Protein AF-A0A1S9D5D1-F1 (afdb_monomer)

Structure (mmCIF, N/CA/C/O backbone):
data_AF-A0A1S9D5D1-F1
#
_entry.id   AF-A0A1S9D5D1-F1
#
loop_
_atom_site.group_PDB
_atom_site.id
_atom_site.type_symbol
_atom_site.label_atom_id
_atom_site.label_alt_id
_atom_site.label_comp_id
_atom_site.label_asym_id
_atom_site.label_entity_id
_atom_site.label_seq_id
_atom_site.pdbx_PDB_ins_code
_atom_site.Cartn_x
_atom_site.Cartn_y
_atom_site.Cartn_z
_atom_site.occupancy
_atom_site.B_iso_or_equiv
_atom_site.auth_seq_id
_atom_site.auth_comp_id
_atom_site.auth_asym_id
_atom_site.auth_atom_id
_atom_site.pdbx_PDB_model_num
ATOM 1 N N . MET A 1 1 ? 11.472 19.107 16.840 1.00 49.38 1 MET A N 1
ATOM 2 C CA . MET A 1 1 ? 12.251 17.868 16.595 1.00 49.38 1 MET A CA 1
ATOM 3 C C . MET A 1 1 ? 13.620 18.118 15.954 1.00 49.38 1 MET A C 1
ATOM 5 O O . MET A 1 1 ? 14.599 17.671 16.534 1.00 49.38 1 MET A O 1
ATOM 9 N N . ALA A 1 2 ? 13.740 18.861 14.841 1.00 49.09 2 ALA A N 1
ATOM 10 C CA . ALA A 1 2 ? 15.042 19.111 14.193 1.00 49.09 2 ALA A CA 1
ATOM 11 C C . ALA A 1 2 ? 16.058 19.865 15.081 1.00 49.09 2 ALA A C 1
ATOM 13 O O . ALA A 1 2 ? 17.228 19.499 15.11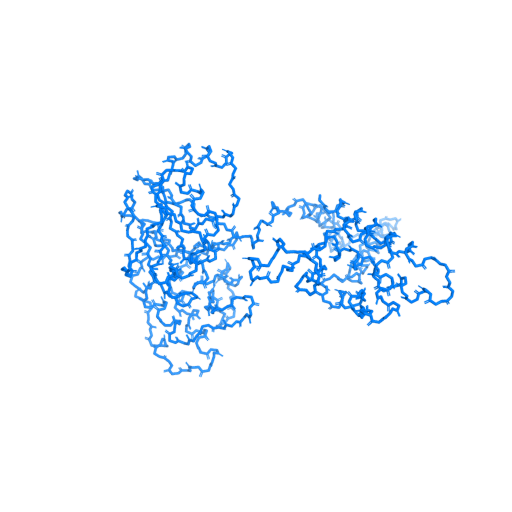5 1.00 49.09 2 ALA A O 1
ATOM 14 N N . ALA A 1 3 ? 15.613 20.857 15.864 1.00 54.50 3 ALA A N 1
ATOM 15 C CA . ALA A 1 3 ? 16.480 21.546 16.828 1.00 54.50 3 ALA A CA 1
ATOM 16 C C . ALA A 1 3 ? 17.026 20.583 17.898 1.00 54.50 3 ALA A C 1
ATOM 18 O O . ALA A 1 3 ? 18.214 20.593 18.195 1.00 54.50 3 ALA A O 1
ATOM 19 N N . THR A 1 4 ? 16.183 19.689 18.420 1.00 71.19 4 THR A N 1
ATOM 20 C CA . THR A 1 4 ? 16.576 18.667 19.402 1.00 71.19 4 THR A CA 1
ATOM 21 C C . THR A 1 4 ? 17.591 17.682 18.821 1.00 71.19 4 THR A C 1
ATOM 23 O O . THR A 1 4 ? 18.585 17.376 19.472 1.00 71.19 4 THR A O 1
ATOM 26 N N . GLN A 1 5 ? 17.387 17.227 17.580 1.00 72.62 5 GLN A N 1
ATOM 27 C CA . GLN A 1 5 ? 18.345 16.369 16.876 1.00 72.62 5 GLN A CA 1
ATOM 28 C C . GLN A 1 5 ? 19.659 17.096 16.575 1.00 72.62 5 GLN A C 1
ATOM 30 O O . GLN A 1 5 ? 20.719 16.495 16.708 1.00 72.62 5 GLN A O 1
ATOM 35 N N . TYR A 1 6 ? 19.607 18.385 16.230 1.00 73.88 6 TYR A N 1
ATOM 36 C CA . TYR A 1 6 ? 20.795 19.213 16.027 1.00 73.88 6 TYR A CA 1
ATOM 37 C C . TYR A 1 6 ? 21.602 19.373 17.318 1.00 73.88 6 TYR A C 1
ATOM 39 O O . TYR A 1 6 ? 22.806 19.135 17.304 1.00 73.88 6 TYR A O 1
ATOM 47 N N . PHE A 1 7 ? 20.958 19.695 18.444 1.00 82.44 7 PHE A N 1
ATOM 48 C CA . PHE A 1 7 ? 21.644 19.774 19.737 1.00 82.44 7 PHE A CA 1
ATOM 49 C C . PHE A 1 7 ? 22.234 18.422 20.147 1.00 82.44 7 PHE A C 1
ATOM 51 O O . PHE A 1 7 ? 23.392 18.358 20.545 1.00 82.44 7 PHE A O 1
ATOM 58 N N . LYS A 1 8 ? 21.501 17.324 19.936 1.00 84.44 8 LYS A N 1
ATOM 59 C CA . LYS A 1 8 ? 22.020 15.981 20.208 1.00 84.44 8 LYS A CA 1
ATOM 60 C C . LYS A 1 8 ? 23.202 15.612 19.305 1.00 84.44 8 LYS A C 1
ATOM 62 O O . LYS A 1 8 ? 24.156 14.997 19.770 1.00 84.44 8 LYS A O 1
ATOM 67 N N . ALA A 1 9 ? 23.171 16.003 18.031 1.00 83.38 9 ALA A N 1
ATOM 68 C CA . ALA A 1 9 ? 24.279 15.797 17.102 1.00 83.38 9 ALA A CA 1
ATOM 69 C C . ALA A 1 9 ? 25.492 16.657 17.486 1.00 83.38 9 ALA A C 1
ATOM 71 O O . ALA A 1 9 ? 26.621 16.183 17.406 1.00 83.38 9 ALA A O 1
ATOM 72 N N . LEU A 1 10 ? 25.278 17.885 17.968 1.00 85.88 10 LEU A N 1
ATOM 73 C CA . LEU A 1 10 ? 26.346 18.712 18.530 1.00 85.88 10 LEU A CA 1
ATOM 74 C C . LEU A 1 10 ? 26.992 18.052 19.752 1.00 85.88 10 LEU A C 1
ATOM 76 O O . LEU A 1 10 ? 28.218 18.062 19.854 1.00 85.88 10 LEU A O 1
ATOM 80 N N . ASP A 1 11 ? 26.200 17.452 20.642 1.00 90.25 11 ASP A N 1
ATOM 81 C CA . ASP A 1 11 ? 26.715 16.736 21.813 1.00 90.25 11 ASP A CA 1
ATOM 82 C C . ASP A 1 11 ? 27.554 15.516 21.406 1.00 90.25 11 ASP A C 1
ATOM 84 O O . ASP A 1 11 ? 28.656 15.321 21.921 1.00 90.25 11 ASP A O 1
ATOM 88 N N . VAL A 1 12 ? 27.079 14.728 20.433 1.00 88.56 12 VAL A N 1
ATOM 89 C CA . VAL A 1 12 ? 27.829 13.594 19.865 1.00 88.56 12 VAL A CA 1
ATOM 90 C C . VAL A 1 12 ? 29.131 14.065 19.215 1.00 88.56 12 VAL A C 1
ATOM 92 O O . VAL A 1 12 ? 30.187 13.486 19.459 1.00 88.56 12 VAL A O 1
ATOM 95 N N . HIS A 1 13 ? 29.075 15.122 18.405 1.00 89.69 13 HIS A N 1
ATOM 96 C CA . HIS A 1 13 ? 30.244 15.667 17.722 1.00 89.69 13 HIS A CA 1
ATOM 97 C C . HIS A 1 13 ? 31.280 16.207 18.713 1.00 89.69 13 HIS A C 1
ATOM 99 O O . HIS A 1 13 ? 32.475 15.963 18.561 1.00 89.69 13 HIS A O 1
ATOM 105 N N . ARG A 1 14 ? 30.836 16.895 19.770 1.00 90.50 14 ARG A N 1
ATOM 106 C CA . ARG A 1 14 ? 31.725 17.370 20.832 1.00 90.50 14 ARG A CA 1
ATOM 107 C C . ARG A 1 14 ? 32.386 16.201 21.561 1.00 90.50 14 ARG A C 1
ATOM 109 O O . ARG A 1 14 ? 33.605 16.194 21.687 1.00 90.50 14 ARG A O 1
ATOM 116 N N . ALA A 1 15 ? 31.609 15.186 21.944 1.00 89.19 15 ALA A N 1
ATOM 117 C CA . ALA A 1 15 ? 32.139 13.980 22.575 1.00 89.19 15 ALA A CA 1
ATOM 118 C C . ALA A 1 15 ? 33.142 13.237 21.673 1.00 89.19 15 ALA A C 1
ATOM 120 O O . ALA A 1 15 ? 34.111 12.668 22.174 1.00 89.19 15 ALA A O 1
ATOM 121 N N . TRP A 1 16 ? 32.942 13.254 20.350 1.00 90.06 16 TRP A N 1
ATOM 122 C CA . TRP A 1 16 ? 33.908 12.717 19.390 1.00 90.06 16 TRP A CA 1
ATOM 123 C C . TRP A 1 16 ? 35.220 13.497 19.427 1.00 90.06 16 TRP A C 1
ATOM 125 O O . TRP A 1 16 ? 36.279 12.895 19.565 1.00 90.06 16 TRP A O 1
ATOM 135 N N . LEU A 1 17 ? 35.166 14.829 19.351 1.00 88.75 17 LEU A N 1
ATOM 136 C CA . LEU A 1 17 ? 36.365 15.668 19.401 1.00 88.75 17 LEU A CA 1
ATOM 137 C C . LEU A 1 17 ? 37.148 15.469 20.705 1.00 88.75 17 LEU A C 1
ATOM 139 O O . LEU A 1 17 ? 38.361 15.284 20.649 1.00 88.75 17 LEU A O 1
ATOM 143 N N . GLU A 1 18 ? 36.453 15.446 21.845 1.00 88.56 18 GLU A N 1
ATOM 144 C CA . GLU A 1 18 ? 37.031 15.194 23.174 1.00 88.56 18 GLU A CA 1
ATOM 145 C C . GLU A 1 18 ? 37.699 13.810 23.260 1.00 88.56 18 GLU A C 1
ATOM 147 O O . GLU A 1 18 ? 38.772 13.656 23.848 1.00 88.56 18 GLU A O 1
ATOM 152 N N . ALA A 1 19 ? 37.114 12.790 22.621 1.00 85.25 19 ALA A N 1
ATOM 153 C CA . ALA A 1 19 ? 37.661 11.433 22.588 1.00 85.25 19 ALA A CA 1
ATOM 154 C C . ALA A 1 19 ? 38.992 11.312 21.819 1.00 85.25 19 ALA A C 1
ATOM 156 O O . ALA A 1 19 ? 39.637 10.265 21.894 1.00 85.25 19 ALA A O 1
ATOM 157 N N . TRP A 1 20 ? 39.422 12.370 21.131 1.00 82.69 20 TRP A N 1
ATOM 158 C CA . TRP A 1 20 ? 40.663 12.444 20.358 1.00 82.69 20 TRP A CA 1
ATOM 159 C C . TRP A 1 20 ? 41.532 13.655 20.751 1.00 82.69 20 TRP A C 1
ATOM 161 O O . TRP A 1 20 ? 42.393 14.090 19.988 1.00 82.69 20 TRP A O 1
ATOM 171 N N . GLU A 1 21 ? 41.328 14.240 21.935 1.00 76.88 21 GLU A N 1
ATOM 172 C CA . GLU A 1 21 ? 42.249 15.248 22.471 1.00 76.88 21 GLU A CA 1
ATOM 173 C C . GLU A 1 21 ? 43.476 14.581 23.111 1.00 76.88 21 GLU A C 1
ATOM 175 O O . GLU A 1 21 ? 43.336 13.791 24.050 1.00 76.88 21 GLU A O 1
ATOM 180 N N . GLY A 1 22 ? 44.689 14.903 22.630 1.00 63.53 22 GLY A N 1
ATOM 181 C CA . GLY A 1 22 ? 45.913 14.582 23.372 1.00 63.53 22 GLY A CA 1
ATOM 182 C C . GLY A 1 22 ? 47.244 14.448 22.622 1.00 63.53 22 GLY A C 1
ATOM 183 O O . GLY A 1 22 ? 48.261 14.687 23.272 1.00 63.53 22 GLY A O 1
ATOM 184 N N . LYS A 1 23 ? 47.320 14.081 21.327 1.00 56.31 23 LYS A N 1
ATOM 185 C CA . LYS A 1 23 ? 48.625 13.909 20.633 1.00 56.31 23 LYS A CA 1
ATOM 186 C C . LYS A 1 23 ? 48.622 14.269 19.136 1.00 56.31 23 LYS A C 1
ATOM 188 O O . LYS A 1 23 ? 47.601 14.223 18.453 1.00 56.31 23 LYS A O 1
ATOM 193 N N . GLU A 1 24 ? 49.799 14.613 18.602 1.00 49.31 24 GLU A N 1
ATOM 194 C CA . GLU A 1 24 ? 50.027 14.758 17.156 1.00 49.31 24 GLU A CA 1
ATOM 195 C C . GLU A 1 24 ? 49.885 13.389 16.467 1.00 49.31 24 GLU A C 1
ATOM 197 O O . GLU A 1 24 ? 50.638 12.459 16.739 1.00 49.31 24 GLU A O 1
ATOM 202 N N . GLY A 1 25 ? 48.848 13.263 15.635 1.00 53.44 25 GLY A N 1
ATOM 203 C CA . GLY A 1 25 ? 48.327 12.004 15.084 1.00 53.44 25 GLY A CA 1
ATOM 204 C C . GLY A 1 25 ? 46.794 11.935 15.153 1.00 53.44 25 GLY A C 1
ATOM 205 O O . GLY A 1 25 ? 46.160 11.316 14.306 1.00 53.44 25 GLY A O 1
ATOM 206 N N . ASP A 1 26 ? 46.186 12.675 16.088 1.00 66.94 26 ASP A N 1
ATOM 207 C CA . ASP A 1 26 ? 44.733 12.677 16.312 1.00 66.94 26 ASP A CA 1
ATOM 208 C C . ASP A 1 26 ? 43.951 13.642 15.401 1.00 66.94 26 ASP A C 1
ATOM 210 O O . ASP A 1 26 ? 42.723 13.605 15.377 1.00 66.94 26 ASP A O 1
ATOM 214 N N . LYS A 1 27 ? 44.628 14.502 14.624 1.00 68.38 27 LYS A N 1
ATOM 215 C CA . LYS A 1 27 ? 43.958 15.468 13.727 1.00 68.38 27 LYS A CA 1
ATOM 216 C C . LYS A 1 27 ? 43.110 14.778 12.654 1.00 68.38 27 LYS A C 1
ATOM 218 O O . LYS A 1 27 ? 41.963 15.160 12.468 1.00 68.38 27 LYS A O 1
ATOM 223 N N . GLU A 1 28 ? 43.639 13.729 12.026 1.00 73.12 28 GLU A N 1
ATOM 224 C CA . GLU A 1 28 ? 42.911 12.948 11.017 1.00 73.12 28 GLU A CA 1
ATOM 225 C C . GLU A 1 28 ? 41.677 12.265 11.634 1.00 73.12 28 GLU A C 1
ATOM 227 O O . GLU A 1 28 ? 40.578 12.356 11.098 1.00 73.12 28 GLU A O 1
ATOM 232 N N . ASN A 1 29 ? 41.820 11.661 12.820 1.00 79.31 29 ASN A N 1
ATOM 233 C CA . ASN A 1 29 ? 40.717 10.969 13.499 1.00 79.31 29 ASN A CA 1
ATOM 234 C C . ASN A 1 29 ? 39.622 11.925 14.006 1.00 79.31 29 ASN A C 1
ATOM 236 O O . ASN A 1 29 ? 38.442 11.566 14.032 1.00 79.31 29 ASN A O 1
ATOM 240 N N . ARG A 1 30 ? 39.986 13.160 14.373 1.00 80.56 30 ARG A N 1
ATOM 241 C CA . ARG A 1 30 ? 39.030 14.217 14.746 1.00 80.56 30 ARG A CA 1
ATOM 242 C C . ARG A 1 30 ? 38.137 14.628 13.582 1.00 80.56 30 ARG A C 1
ATOM 244 O O . ARG A 1 30 ? 36.972 14.942 13.812 1.00 80.56 30 ARG A O 1
ATOM 251 N N . GLU A 1 31 ? 38.664 14.594 12.363 1.00 80.56 31 GLU A N 1
ATOM 252 C CA . GLU A 1 31 ? 37.934 14.968 11.150 1.00 80.56 31 GLU A CA 1
ATOM 253 C C . GLU A 1 31 ? 37.066 13.835 10.588 1.00 80.56 31 GLU A C 1
ATOM 255 O O . GLU A 1 31 ? 36.156 14.118 9.813 1.00 80.56 31 GLU A O 1
ATOM 260 N N . LEU A 1 32 ? 37.281 12.578 11.009 1.00 82.25 32 LEU A N 1
ATOM 261 C CA . LEU A 1 32 ? 36.555 11.421 10.473 1.00 82.25 32 LEU A CA 1
ATOM 262 C C . LEU A 1 32 ? 35.035 11.590 10.565 1.00 82.25 32 LEU A C 1
ATOM 264 O O . LEU A 1 32 ? 34.389 11.562 9.526 1.00 82.25 32 LEU A O 1
ATOM 268 N N . LEU A 1 33 ? 34.474 11.800 11.764 1.00 83.69 33 LEU A N 1
ATOM 269 C CA . LEU A 1 33 ? 33.017 11.787 11.975 1.00 83.69 33 LEU A CA 1
ATOM 270 C C . LEU A 1 33 ? 32.305 13.023 11.408 1.00 83.69 33 LEU A C 1
ATOM 272 O O . LEU A 1 33 ? 31.249 12.905 10.784 1.00 83.69 33 LEU A O 1
ATOM 276 N N . GLY A 1 34 ? 32.846 14.215 11.671 1.00 83.88 34 GLY A N 1
ATOM 277 C CA . GLY A 1 34 ? 32.208 15.493 11.352 1.00 83.88 34 GLY A CA 1
ATOM 278 C C . GLY A 1 34 ? 30.756 15.633 11.850 1.00 83.88 34 GLY A C 1
ATOM 279 O O . GLY A 1 34 ? 30.200 14.790 12.559 1.00 83.88 34 GLY A O 1
ATOM 280 N N . MET A 1 35 ? 30.097 16.727 11.459 1.00 82.81 35 MET A N 1
ATOM 281 C CA . MET A 1 35 ? 28.695 16.956 11.842 1.00 82.81 35 MET A CA 1
ATOM 282 C C . MET A 1 35 ? 27.723 15.999 11.141 1.00 82.81 35 MET A C 1
ATOM 284 O O . MET A 1 35 ? 26.734 15.586 11.741 1.00 82.81 35 MET A O 1
ATOM 288 N N . SER A 1 36 ? 27.993 15.610 9.891 1.00 75.44 36 SER A N 1
ATOM 289 C CA . SER A 1 36 ? 27.151 14.654 9.160 1.00 75.44 36 SER A CA 1
ATOM 290 C C . SER A 1 36 ? 27.194 13.254 9.777 1.00 75.44 36 SER A C 1
ATOM 292 O O . SER A 1 36 ? 26.145 12.626 9.908 1.00 75.44 36 SER A O 1
ATOM 294 N N . GLY A 1 37 ? 28.361 12.785 10.232 1.00 79.19 37 GLY A N 1
ATOM 295 C CA . GLY A 1 37 ? 28.465 11.531 10.978 1.00 79.19 37 GLY A CA 1
ATOM 296 C C . GLY A 1 37 ? 27.802 11.614 12.351 1.00 79.19 37 GLY A C 1
ATOM 297 O O . GLY A 1 37 ? 27.157 10.657 12.769 1.00 79.19 37 GLY A O 1
ATOM 298 N N . ALA A 1 38 ? 27.848 12.765 13.024 1.00 83.50 38 ALA A N 1
ATOM 299 C CA . ALA A 1 38 ? 27.130 12.953 14.284 1.00 83.50 38 ALA A CA 1
ATOM 300 C C . ALA A 1 38 ? 25.601 12.898 14.110 1.00 83.50 38 ALA A C 1
ATOM 302 O O . ALA A 1 38 ? 24.905 12.286 14.920 1.00 83.50 38 ALA A O 1
ATOM 303 N N . PHE A 1 39 ? 25.065 13.452 13.019 1.00 80.12 39 PHE A N 1
ATOM 304 C CA . PHE A 1 39 ? 23.660 13.253 12.655 1.00 80.12 39 PHE A CA 1
ATOM 305 C C . PHE A 1 39 ? 23.341 11.790 12.348 1.00 80.12 39 PHE A C 1
ATOM 307 O O . PHE A 1 39 ? 22.307 11.287 12.779 1.00 80.12 39 PHE A O 1
ATOM 314 N N . PHE A 1 40 ? 24.238 11.091 11.655 1.00 78.12 40 PHE A N 1
ATOM 315 C CA . PHE A 1 40 ? 24.085 9.666 11.374 1.00 78.12 40 PHE A CA 1
ATOM 316 C C . PHE A 1 40 ? 24.028 8.824 12.662 1.00 78.12 40 PHE A C 1
ATOM 318 O O . PHE A 1 40 ? 23.177 7.945 12.773 1.00 78.12 40 PHE A O 1
ATOM 325 N N . VAL A 1 41 ? 24.828 9.159 13.684 1.00 82.94 41 VAL A N 1
ATOM 326 C CA . VAL A 1 41 ? 24.720 8.572 15.035 1.00 82.94 41 VAL A CA 1
ATOM 327 C C . VAL A 1 41 ? 23.348 8.846 15.658 1.00 82.94 41 VAL A C 1
ATOM 329 O O . VAL A 1 41 ? 22.713 7.930 16.173 1.00 82.94 41 VAL A O 1
ATOM 332 N N . VAL A 1 42 ? 22.866 10.094 15.611 1.00 82.50 42 VAL A N 1
ATOM 333 C CA . VAL A 1 42 ? 21.559 10.474 16.186 1.00 82.50 42 VAL A CA 1
ATOM 334 C C . VAL A 1 42 ? 20.395 9.750 15.508 1.00 82.50 42 VAL A C 1
ATOM 336 O O . VAL A 1 42 ? 19.399 9.457 16.165 1.00 82.50 42 VAL A O 1
ATOM 339 N N . MET A 1 43 ? 20.532 9.414 14.227 1.00 78.94 43 MET A N 1
ATOM 340 C CA . MET A 1 43 ? 19.553 8.632 13.468 1.00 78.94 43 MET A CA 1
ATOM 341 C C . MET A 1 43 ? 19.687 7.110 13.661 1.00 78.94 43 MET A C 1
ATOM 343 O O . MET A 1 43 ? 18.954 6.361 13.024 1.00 78.94 43 MET A O 1
ATOM 347 N N . GLY A 1 44 ? 20.596 6.640 14.525 1.00 78.94 44 GLY A N 1
ATOM 348 C CA . GLY A 1 44 ? 20.785 5.212 14.802 1.00 78.94 44 GLY A CA 1
ATOM 349 C C . GLY A 1 44 ? 21.603 4.467 13.744 1.00 78.94 44 GLY A C 1
ATOM 350 O O . GLY A 1 44 ? 21.472 3.256 13.609 1.00 78.94 44 GLY A O 1
ATOM 351 N N . GLY A 1 45 ? 22.454 5.171 12.992 1.00 78.06 45 GLY A N 1
ATOM 352 C CA . GLY A 1 45 ? 23.216 4.618 11.868 1.00 78.06 45 GLY A CA 1
ATOM 353 C C . GLY A 1 45 ? 24.309 3.599 12.225 1.00 78.06 45 GLY A C 1
ATOM 354 O O . GLY A 1 45 ? 24.907 3.016 11.324 1.00 78.06 45 GLY A O 1
ATOM 355 N N . TYR A 1 46 ? 24.572 3.358 13.513 1.00 79.56 46 TYR A N 1
ATOM 356 C CA . TYR A 1 46 ? 25.542 2.362 13.976 1.00 79.56 46 TYR A CA 1
ATOM 357 C C . TYR A 1 46 ? 24.833 1.236 14.720 1.00 79.56 46 TYR A C 1
ATOM 359 O O . TYR A 1 46 ? 23.983 1.492 15.572 1.00 79.56 46 TYR A O 1
ATOM 367 N N . ALA A 1 47 ? 25.228 -0.005 14.449 1.00 79.00 47 ALA A N 1
ATOM 368 C CA . ALA A 1 47 ? 24.739 -1.187 15.145 1.00 79.00 47 ALA A CA 1
ATOM 369 C C . ALA A 1 47 ? 25.900 -2.050 15.646 1.00 79.00 47 ALA A C 1
ATOM 371 O O . ALA A 1 47 ? 26.998 -2.023 15.091 1.00 79.00 47 ALA A O 1
ATOM 372 N N . VAL A 1 48 ? 25.648 -2.804 16.713 1.00 72.38 48 VAL A N 1
ATOM 373 C CA . VAL A 1 48 ? 26.575 -3.786 17.276 1.00 72.38 48 VAL A CA 1
ATOM 374 C C . VAL A 1 48 ? 25.950 -5.157 17.128 1.00 72.38 48 VAL A C 1
ATOM 376 O O . VAL A 1 48 ? 24.823 -5.380 17.571 1.00 72.38 48 VAL A O 1
ATOM 379 N N . ASP A 1 49 ? 26.709 -6.068 16.537 1.00 68.12 49 ASP A N 1
ATOM 380 C CA . ASP A 1 49 ? 26.388 -7.484 16.550 1.00 68.12 49 ASP A CA 1
ATOM 381 C C . ASP A 1 49 ? 26.897 -8.118 17.853 1.00 68.12 49 ASP A C 1
ATOM 383 O O . ASP A 1 49 ? 28.095 -8.103 18.153 1.00 68.12 49 ASP A O 1
ATOM 387 N N . LEU A 1 50 ? 25.969 -8.637 18.657 1.00 64.12 50 LEU A N 1
ATOM 388 C CA . LEU A 1 50 ? 26.264 -9.315 19.919 1.00 64.12 50 LEU A CA 1
ATOM 389 C C . LEU A 1 50 ? 26.411 -10.835 19.758 1.00 64.12 50 LEU A C 1
ATOM 391 O O . LEU A 1 50 ? 26.636 -11.525 20.750 1.00 64.12 50 LEU A O 1
ATOM 395 N N . SER A 1 51 ? 26.341 -11.360 18.531 1.00 56.53 51 SER A N 1
ATOM 396 C CA . SER A 1 51 ? 26.430 -12.795 18.231 1.00 56.53 51 SER A CA 1
ATOM 397 C C . SER A 1 51 ? 27.753 -13.455 18.645 1.00 56.53 51 SER A C 1
ATOM 399 O O . SER A 1 51 ? 27.808 -14.675 18.776 1.00 56.53 51 SER A O 1
ATOM 401 N N . ASN A 1 52 ? 28.816 -12.673 18.882 1.00 51.69 52 ASN A N 1
ATOM 402 C CA . ASN A 1 52 ? 30.190 -13.185 18.910 1.00 51.69 52 ASN A CA 1
ATOM 403 C C . ASN A 1 52 ? 30.951 -12.978 20.239 1.00 51.69 52 ASN A C 1
ATOM 405 O O . ASN A 1 52 ? 32.178 -12.848 20.243 1.00 51.69 52 ASN A O 1
ATOM 409 N N . LYS A 1 53 ? 30.261 -12.932 21.391 1.00 48.81 53 LYS A N 1
ATOM 410 C CA . LYS A 1 53 ? 30.923 -12.902 22.713 1.00 48.81 53 LYS A CA 1
ATOM 411 C C . LYS A 1 53 ? 30.622 -14.143 23.558 1.00 48.81 53 LYS A C 1
ATOM 413 O O . LYS A 1 53 ? 29.485 -14.400 23.937 1.00 48.81 53 LYS A O 1
ATOM 418 N N . ASN A 1 54 ? 31.698 -14.843 23.926 1.00 50.97 54 ASN A N 1
ATOM 419 C CA . ASN A 1 54 ? 31.767 -15.871 24.969 1.00 50.97 54 ASN A CA 1
ATOM 420 C C . ASN A 1 54 ? 31.396 -15.306 26.356 1.00 50.97 54 ASN A C 1
ATOM 422 O O . ASN A 1 54 ? 32.277 -15.062 27.182 1.00 50.97 54 ASN A O 1
ATOM 426 N N . SER A 1 55 ? 30.109 -15.101 26.646 1.00 42.00 55 SER A N 1
ATOM 427 C CA . SER A 1 55 ? 29.686 -14.690 27.991 1.00 42.00 55 SER A CA 1
ATOM 428 C C . SER A 1 55 ? 28.256 -15.104 28.355 1.00 42.00 55 SER A C 1
ATOM 430 O O . SER A 1 55 ? 27.284 -14.567 27.834 1.00 42.00 55 SER A O 1
ATOM 432 N N . SER A 1 56 ? 28.204 -15.997 29.353 1.00 45.25 56 SER A N 1
ATOM 433 C CA . SER A 1 56 ? 27.104 -16.404 30.245 1.00 45.25 56 SER A CA 1
ATOM 434 C C . SER A 1 56 ? 25.855 -17.065 29.644 1.00 45.25 56 SER A C 1
ATOM 436 O O . SER A 1 56 ? 25.138 -16.517 28.814 1.00 45.25 56 SER A O 1
ATOM 438 N N . SER A 1 57 ? 25.579 -18.248 30.192 1.00 47.06 57 SER A N 1
ATOM 439 C CA . SER A 1 57 ? 24.565 -19.267 29.891 1.00 47.06 57 SER A CA 1
ATOM 440 C C . SER A 1 57 ? 23.090 -18.850 30.033 1.00 47.06 57 SER A C 1
ATOM 442 O O . SER A 1 57 ? 22.257 -19.689 30.351 1.00 47.06 57 SER A O 1
ATOM 444 N N . ALA A 1 58 ? 22.748 -17.576 29.833 1.00 49.56 58 ALA A N 1
ATOM 445 C CA . ALA A 1 58 ? 21.365 -17.086 29.889 1.00 49.56 58 ALA A CA 1
ATOM 446 C C . ALA A 1 58 ? 20.811 -16.649 28.519 1.00 49.56 58 ALA A C 1
ATOM 448 O O . ALA A 1 58 ? 19.617 -16.404 28.399 1.00 49.56 58 ALA A O 1
ATOM 449 N N . LEU A 1 59 ? 21.659 -16.554 27.487 1.00 45.75 59 LEU A N 1
ATOM 450 C CA . LEU A 1 59 ? 21.279 -16.084 26.143 1.00 45.75 59 LEU A CA 1
ATOM 451 C C . LEU A 1 59 ? 21.443 -17.146 25.041 1.00 45.75 59 LEU A C 1
ATOM 453 O O . LEU A 1 59 ? 21.263 -16.838 23.869 1.00 45.75 59 LEU A O 1
ATOM 457 N N . GLN A 1 60 ? 21.770 -18.395 25.392 1.00 45.81 60 GLN A N 1
ATOM 458 C CA . GLN A 1 60 ? 21.952 -19.475 24.410 1.00 45.81 60 GLN A CA 1
ATOM 459 C C . GLN A 1 60 ? 20.639 -20.095 23.900 1.00 45.81 60 GLN A C 1
ATOM 461 O O . GLN A 1 60 ? 20.658 -20.727 22.848 1.00 45.81 60 GLN A O 1
ATOM 466 N N . ASP A 1 61 ? 19.505 -19.859 24.569 1.00 46.34 61 ASP A N 1
ATOM 467 C CA . ASP A 1 61 ? 18.210 -20.450 24.185 1.00 46.34 61 ASP A CA 1
ATOM 468 C C . ASP A 1 61 ? 17.419 -19.627 23.149 1.00 46.34 61 ASP A C 1
ATOM 470 O O . ASP A 1 61 ? 16.361 -20.052 22.690 1.00 46.34 61 ASP A O 1
ATOM 474 N N . ALA A 1 62 ? 17.936 -18.473 22.718 1.00 44.41 62 ALA A N 1
ATOM 475 C CA . ALA A 1 62 ? 17.362 -17.680 21.632 1.00 44.41 62 ALA A CA 1
ATOM 476 C C . ALA A 1 62 ? 18.343 -17.658 20.452 1.00 44.41 62 ALA A C 1
ATOM 478 O O . ALA A 1 62 ? 19.219 -16.803 20.372 1.00 44.41 62 ALA A O 1
ATOM 479 N N . GLY A 1 63 ? 18.222 -18.634 19.548 1.00 42.25 63 GLY A N 1
ATOM 480 C CA . GLY A 1 63 ? 19.123 -18.888 18.414 1.00 42.25 63 GLY A CA 1
ATOM 481 C C . GLY A 1 63 ? 19.158 -17.830 17.297 1.00 42.25 63 GLY A C 1
ATOM 482 O O . GLY A 1 63 ? 19.188 -18.193 16.126 1.00 42.25 63 GLY A O 1
ATOM 483 N N . ALA A 1 64 ? 19.181 -16.538 17.620 1.00 46.97 64 ALA A N 1
ATOM 484 C CA . ALA A 1 64 ? 19.396 -15.461 16.662 1.00 46.97 64 ALA A CA 1
ATOM 485 C C . ALA A 1 64 ? 20.394 -14.447 17.235 1.00 46.97 64 ALA A C 1
ATOM 487 O O . ALA A 1 64 ? 20.181 -13.885 18.307 1.00 46.97 64 ALA A O 1
ATOM 488 N N . GLY A 1 65 ? 21.494 -14.210 16.514 1.00 52.03 65 GLY A N 1
ATOM 489 C CA . GLY A 1 65 ? 22.450 -13.156 16.845 1.00 52.03 65 GLY A CA 1
ATOM 490 C C . GLY A 1 65 ? 21.740 -11.807 16.934 1.00 52.03 65 GLY A C 1
ATOM 491 O O . GLY A 1 65 ? 21.178 -11.328 15.950 1.00 52.03 65 GLY A O 1
ATOM 492 N N . LEU A 1 66 ? 21.718 -11.213 18.126 1.00 52.88 66 LEU A N 1
ATOM 493 C CA . LEU A 1 66 ? 21.038 -9.946 18.361 1.00 52.88 66 LEU A CA 1
ATOM 494 C C . LEU A 1 66 ? 21.912 -8.800 17.832 1.00 52.88 66 LEU A C 1
ATOM 496 O O . LEU A 1 66 ? 22.904 -8.422 18.458 1.00 52.88 66 LEU A O 1
ATOM 500 N N . VAL A 1 67 ? 21.536 -8.236 16.685 1.00 58.19 67 VAL A N 1
ATOM 501 C CA . VAL A 1 67 ? 22.102 -6.980 16.179 1.00 58.19 67 VAL A CA 1
ATOM 502 C C . VAL A 1 67 ? 21.258 -5.833 16.725 1.00 58.19 67 VAL A C 1
ATOM 504 O O . VAL A 1 67 ? 20.073 -5.734 16.418 1.00 58.19 67 VAL A O 1
ATOM 507 N N . THR A 1 68 ? 21.851 -4.963 17.544 1.00 67.94 68 THR A N 1
ATOM 508 C CA . THR A 1 68 ? 21.154 -3.802 18.124 1.00 67.94 68 THR A CA 1
ATOM 509 C C . THR A 1 68 ? 21.779 -2.497 17.656 1.00 67.94 68 THR A C 1
ATOM 511 O O . THR A 1 68 ? 23.001 -2.365 17.601 1.00 67.94 68 THR A O 1
ATOM 514 N N . THR A 1 69 ? 20.951 -1.500 17.348 1.00 77.06 69 THR A N 1
ATOM 515 C CA . THR A 1 69 ? 21.418 -0.142 17.043 1.00 77.06 69 THR A CA 1
ATOM 516 C C . THR A 1 69 ? 21.919 0.556 18.304 1.00 77.06 69 THR A C 1
ATOM 518 O O . THR A 1 69 ? 21.361 0.383 19.390 1.00 77.06 69 THR A O 1
ATOM 521 N N . ILE A 1 70 ? 22.955 1.375 18.164 1.00 82.19 70 ILE A N 1
ATOM 522 C CA . ILE A 1 70 ? 23.512 2.197 19.235 1.00 82.19 70 ILE A CA 1
ATOM 523 C C . ILE A 1 70 ? 22.769 3.534 19.239 1.00 82.19 70 ILE A C 1
ATOM 525 O O . ILE A 1 70 ? 22.766 4.252 18.240 1.00 82.19 70 ILE A O 1
ATOM 529 N N . SER A 1 71 ? 22.152 3.893 20.365 1.00 85.25 71 SER A N 1
ATOM 530 C CA . SER A 1 71 ? 21.572 5.229 20.539 1.00 85.25 71 SER A CA 1
ATOM 531 C C . SER A 1 71 ? 22.665 6.303 20.606 1.00 85.25 71 SER A C 1
ATOM 533 O O . SER A 1 71 ? 23.818 6.008 20.920 1.00 85.25 71 SER A O 1
ATOM 535 N N . ALA A 1 72 ? 22.313 7.575 20.394 1.00 84.06 72 ALA A N 1
ATOM 536 C CA . ALA A 1 72 ? 23.267 8.681 20.530 1.00 84.06 72 ALA A CA 1
ATOM 537 C C . ALA A 1 72 ? 23.964 8.706 21.903 1.00 84.06 72 ALA A C 1
ATOM 539 O O . ALA A 1 72 ? 25.174 8.909 21.982 1.00 84.06 72 ALA A O 1
ATOM 540 N N . ASP A 1 73 ? 23.221 8.436 22.979 1.00 88.06 73 ASP A N 1
ATOM 541 C CA . ASP A 1 73 ? 23.780 8.357 24.332 1.00 88.06 73 ASP A CA 1
ATOM 542 C C . ASP A 1 73 ? 24.680 7.135 24.522 1.00 88.06 73 ASP A C 1
ATOM 544 O O . ASP A 1 73 ? 25.752 7.248 25.119 1.00 88.06 73 ASP A O 1
ATOM 548 N N . GLY A 1 74 ? 24.296 5.985 23.958 1.00 84.81 74 GLY A N 1
ATOM 549 C CA . GLY A 1 74 ? 25.145 4.796 23.935 1.00 84.81 74 GLY A CA 1
ATOM 550 C C . GLY A 1 74 ? 26.457 5.047 23.190 1.00 84.81 74 GLY A C 1
ATOM 551 O O . GLY A 1 74 ? 27.523 4.652 23.656 1.00 84.81 74 GLY A O 1
ATOM 552 N N . PHE A 1 75 ? 26.405 5.778 22.076 1.00 87.81 75 PHE A N 1
ATOM 553 C CA . PHE A 1 75 ? 27.578 6.127 21.281 1.00 87.81 75 PHE A CA 1
ATOM 554 C C . PHE A 1 75 ? 28.510 7.083 22.036 1.00 87.81 75 PHE A C 1
ATOM 556 O O . PHE A 1 75 ? 29.713 6.835 22.115 1.00 87.81 75 PHE A O 1
ATOM 563 N N . ILE A 1 76 ? 27.963 8.123 22.678 1.00 89.62 76 ILE A N 1
ATOM 564 C CA . ILE A 1 76 ? 28.727 9.016 23.566 1.00 89.62 76 ILE A CA 1
ATOM 565 C C . ILE A 1 76 ? 29.374 8.218 24.706 1.00 89.62 76 ILE A C 1
ATOM 567 O O . ILE A 1 76 ? 30.530 8.461 25.052 1.00 89.62 76 ILE A O 1
ATOM 571 N N . HIS A 1 77 ? 28.664 7.247 25.283 1.00 88.06 77 HIS A N 1
ATOM 572 C CA . HIS A 1 77 ? 29.205 6.398 26.342 1.00 88.06 77 HIS A CA 1
ATOM 573 C C . HIS A 1 77 ? 30.386 5.541 25.850 1.00 88.06 77 HIS A C 1
ATOM 575 O O . HIS A 1 77 ? 31.411 5.453 26.527 1.00 88.06 77 HIS A O 1
ATOM 581 N N . LEU A 1 78 ? 30.295 4.972 24.644 1.00 86.81 78 LEU A N 1
ATOM 582 C CA . LEU A 1 78 ? 31.391 4.223 24.019 1.00 86.81 78 LEU A CA 1
ATOM 583 C C . LEU A 1 78 ? 32.615 5.100 23.715 1.00 86.81 78 LEU A C 1
ATOM 585 O O . LEU A 1 78 ? 33.746 4.634 23.863 1.00 86.81 78 LEU A O 1
ATOM 589 N N . LEU A 1 79 ? 32.406 6.363 23.336 1.00 87.56 79 LEU A N 1
ATOM 590 C CA . LEU A 1 79 ? 33.485 7.338 23.150 1.00 87.56 79 LEU A CA 1
ATOM 591 C C . LEU A 1 79 ? 34.177 7.678 24.472 1.00 87.56 79 LEU A C 1
ATOM 593 O O . LEU A 1 79 ? 35.403 7.604 24.560 1.00 87.56 79 LEU A O 1
ATOM 597 N N . LYS A 1 80 ? 33.397 7.979 25.517 1.00 87.31 80 LYS A N 1
ATOM 598 C CA . LYS A 1 80 ? 33.918 8.300 26.856 1.00 87.31 80 LYS A CA 1
ATOM 599 C C . LYS A 1 80 ? 34.715 7.144 27.463 1.00 87.31 80 LYS A C 1
ATOM 601 O O . LYS A 1 80 ? 35.762 7.377 28.057 1.00 87.31 80 LYS A O 1
ATOM 606 N N . ASN A 1 81 ? 34.279 5.904 27.238 1.00 86.69 81 ASN A N 1
ATOM 607 C CA . ASN A 1 81 ? 34.995 4.697 27.668 1.00 86.69 81 ASN A CA 1
ATOM 608 C C . ASN A 1 81 ? 36.148 4.289 26.732 1.00 86.69 81 ASN A C 1
ATOM 610 O O . ASN A 1 81 ? 36.690 3.196 26.880 1.00 86.69 81 ASN A O 1
ATOM 614 N N . ARG A 1 82 ? 36.506 5.126 25.746 1.00 84.19 82 ARG A N 1
ATOM 615 C CA . ARG A 1 82 ? 37.562 4.884 24.745 1.00 84.19 82 ARG A CA 1
ATOM 616 C C . ARG A 1 82 ? 37.376 3.612 23.900 1.00 84.19 82 ARG A C 1
ATOM 618 O O . ARG A 1 82 ? 38.279 3.243 23.162 1.00 84.19 82 ARG A O 1
ATOM 625 N N . ALA A 1 83 ? 36.199 2.984 23.907 1.00 83.75 83 ALA A N 1
ATOM 626 C CA . ALA A 1 83 ? 35.949 1.741 23.175 1.00 83.75 83 ALA A CA 1
ATOM 627 C C . ALA A 1 83 ? 36.077 1.920 21.651 1.00 83.75 83 ALA A C 1
ATOM 629 O O . ALA A 1 83 ? 36.678 1.084 20.978 1.00 83.75 83 ALA A O 1
ATOM 630 N N . ILE A 1 84 ? 35.549 3.027 21.115 1.00 83.75 84 ILE A N 1
ATOM 631 C CA . ILE A 1 84 ? 35.655 3.363 19.687 1.00 83.75 84 ILE A CA 1
ATOM 632 C C . ILE A 1 84 ? 37.082 3.826 19.328 1.00 83.75 84 ILE A C 1
ATOM 634 O O . ILE A 1 84 ? 37.656 3.243 18.407 1.00 83.75 84 ILE A O 1
ATOM 638 N N . PRO A 1 85 ? 37.707 4.779 20.057 1.00 83.38 85 PRO A N 1
ATOM 639 C CA . PRO A 1 85 ? 39.088 5.173 19.789 1.00 83.38 85 PRO A CA 1
ATOM 640 C C . PRO A 1 85 ? 40.091 4.019 19.816 1.00 83.38 85 PRO A C 1
ATOM 642 O O . PRO A 1 85 ? 40.871 3.860 18.880 1.00 83.38 85 PRO A O 1
ATOM 645 N N . THR A 1 86 ? 40.033 3.171 20.844 1.00 83.25 86 THR A N 1
ATOM 646 C CA . THR A 1 86 ? 40.902 1.996 20.962 1.00 83.25 86 THR A CA 1
ATOM 647 C C . THR A 1 86 ? 40.596 0.966 19.874 1.00 83.25 86 THR A C 1
ATOM 649 O O . THR A 1 86 ? 41.513 0.400 19.296 1.00 83.25 86 THR A O 1
ATOM 652 N N . GLY A 1 87 ? 39.324 0.767 19.510 1.00 79.81 87 GLY A N 1
ATOM 653 C CA . GLY A 1 87 ? 38.954 -0.107 18.394 1.00 79.81 87 GLY A CA 1
ATOM 654 C C . GLY A 1 87 ? 39.541 0.339 17.050 1.00 79.81 87 GLY A C 1
ATOM 655 O O . GLY A 1 87 ? 39.977 -0.506 16.271 1.00 79.81 87 GLY A O 1
ATOM 656 N N . ILE A 1 88 ? 39.596 1.649 16.794 1.00 81.75 88 ILE A N 1
ATOM 657 C CA . ILE A 1 88 ? 40.210 2.220 15.585 1.00 81.75 88 ILE A CA 1
ATOM 658 C C . ILE A 1 88 ? 41.742 2.117 15.641 1.00 81.75 88 ILE A C 1
ATOM 660 O O . ILE A 1 88 ? 42.361 1.731 14.652 1.00 81.75 88 ILE A O 1
ATOM 664 N N . GLN A 1 89 ? 42.360 2.414 16.790 1.00 81.75 89 GLN A N 1
ATOM 665 C CA . GLN A 1 89 ? 43.816 2.303 16.975 1.00 81.75 89 GLN A CA 1
ATOM 666 C C . GLN A 1 89 ? 44.312 0.856 16.823 1.00 81.75 89 GLN A C 1
ATOM 668 O O . GLN A 1 89 ? 45.328 0.620 16.173 1.00 81.75 89 GLN A O 1
ATOM 673 N N . ASP A 1 90 ? 43.552 -0.114 17.333 1.00 83.62 90 ASP A N 1
ATOM 674 C CA . ASP A 1 90 ? 43.863 -1.545 17.239 1.00 83.62 90 ASP A CA 1
ATOM 675 C C . ASP A 1 90 ? 43.468 -2.161 15.882 1.00 83.62 90 ASP A C 1
ATOM 677 O O . ASP A 1 90 ? 43.520 -3.379 15.719 1.00 83.62 90 ASP A O 1
ATOM 681 N N . SER A 1 91 ? 43.014 -1.352 14.915 1.00 78.25 91 SER A N 1
ATOM 682 C CA . SER A 1 91 ? 42.513 -1.802 13.602 1.00 78.25 91 SER A CA 1
ATOM 683 C C . SER A 1 91 ? 41.345 -2.803 13.660 1.00 78.25 91 SER A C 1
ATOM 685 O O . SER A 1 91 ? 41.064 -3.494 12.684 1.00 78.25 91 SER A O 1
ATOM 687 N N . ARG A 1 92 ? 40.630 -2.875 14.791 1.00 78.12 92 ARG A N 1
ATOM 688 C CA . ARG A 1 92 ? 39.410 -3.686 14.957 1.00 78.12 92 ARG A CA 1
ATOM 689 C C . ARG A 1 92 ? 38.180 -3.011 14.357 1.00 78.12 92 ARG A C 1
ATOM 691 O O . ARG A 1 92 ? 37.232 -3.692 13.982 1.00 78.12 92 ARG A O 1
ATOM 698 N N . LEU A 1 93 ? 38.194 -1.682 14.286 1.00 78.44 93 LEU A N 1
ATOM 699 C CA . LEU A 1 93 ? 37.179 -0.874 13.624 1.00 78.44 93 LEU A CA 1
ATOM 700 C C . LEU A 1 93 ? 37.830 -0.112 12.463 1.00 78.44 93 LEU A C 1
ATOM 702 O O . LEU A 1 93 ? 38.733 0.692 12.705 1.00 78.44 93 LEU A O 1
ATOM 706 N N . PRO A 1 94 ? 37.401 -0.334 11.210 1.00 79.50 94 PRO A N 1
ATOM 707 C CA . PRO A 1 94 ? 37.937 0.410 10.082 1.00 79.50 94 PRO A CA 1
ATOM 708 C C . PRO A 1 94 ? 37.509 1.882 10.157 1.00 79.50 94 PRO A C 1
ATOM 710 O O . PRO A 1 94 ? 36.349 2.196 10.434 1.00 79.50 94 PRO A O 1
ATOM 713 N N . LYS A 1 95 ? 38.448 2.795 9.870 1.00 79.31 95 LYS A N 1
ATOM 714 C CA . LYS A 1 95 ? 38.206 4.252 9.864 1.00 79.31 95 LYS A CA 1
ATOM 715 C C . LYS A 1 95 ? 37.066 4.654 8.919 1.00 79.31 95 LYS A C 1
ATOM 717 O O . LYS A 1 95 ? 36.289 5.544 9.259 1.00 79.31 95 LYS A O 1
ATOM 722 N N . SER A 1 96 ? 36.906 3.933 7.806 1.00 74.25 96 SER A N 1
ATOM 723 C CA . SER A 1 96 ? 35.875 4.170 6.787 1.00 74.25 96 SER A CA 1
ATOM 724 C C . SER A 1 96 ? 34.437 4.114 7.309 1.00 74.25 96 SER A C 1
ATOM 726 O O . SER A 1 96 ? 33.556 4.730 6.715 1.00 74.25 96 SER A O 1
ATOM 728 N N . TYR A 1 97 ? 34.179 3.439 8.435 1.00 76.56 97 TYR A N 1
ATOM 729 C CA . TYR A 1 97 ? 32.852 3.430 9.068 1.00 76.56 97 TYR A CA 1
ATOM 730 C C . TYR A 1 97 ? 32.458 4.775 9.666 1.00 76.56 97 TYR A C 1
ATOM 732 O O . TYR A 1 97 ? 31.272 5.036 9.843 1.00 76.56 97 TYR A O 1
ATOM 740 N N . PHE A 1 98 ? 33.440 5.621 9.968 1.00 80.06 98 PHE A N 1
ATOM 741 C CA . PHE A 1 98 ? 33.219 6.920 10.583 1.00 80.06 98 PHE A CA 1
ATOM 742 C C . PHE A 1 98 ? 33.447 8.067 9.605 1.00 80.06 98 PHE A C 1
ATOM 744 O O . PHE A 1 98 ? 33.153 9.194 9.968 1.00 80.06 98 PHE A O 1
ATOM 751 N N . GLU A 1 99 ? 33.927 7.808 8.384 1.00 77.88 99 GLU A N 1
ATOM 752 C CA . GLU A 1 99 ? 34.245 8.841 7.396 1.00 77.88 99 GLU A CA 1
ATOM 753 C C . GLU A 1 99 ? 33.001 9.590 6.907 1.00 77.88 99 GLU A C 1
ATOM 755 O O . GLU A 1 99 ? 32.145 9.073 6.184 1.00 77.88 99 GLU A O 1
ATOM 760 N N . HIS A 1 100 ? 32.946 10.875 7.240 1.00 69.88 100 HIS A N 1
ATOM 761 C CA . HIS A 1 100 ? 31.814 11.740 6.952 1.00 69.88 100 HIS A CA 1
ATOM 762 C C . HIS A 1 100 ? 31.581 11.994 5.455 1.00 69.88 100 HIS A C 1
ATOM 764 O O . HIS A 1 100 ? 30.458 12.327 5.072 1.00 69.88 100 HIS A O 1
ATOM 770 N N . TYR A 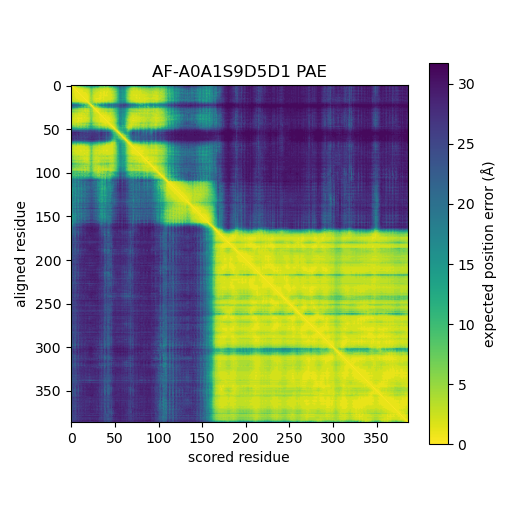1 101 ? 32.602 11.790 4.612 1.00 59.84 101 TYR A N 1
ATOM 771 C CA . TYR A 1 101 ? 32.521 11.947 3.159 1.00 59.84 101 TYR A CA 1
ATOM 772 C C . TYR A 1 101 ? 31.622 10.877 2.529 1.00 59.84 101 TYR A C 1
ATOM 774 O O . TYR A 1 101 ? 30.803 11.208 1.681 1.00 59.84 101 TYR A O 1
ATOM 782 N N . THR A 1 102 ? 31.661 9.635 3.021 1.00 56.38 102 THR A N 1
ATOM 783 C CA . THR A 1 102 ? 30.774 8.541 2.576 1.00 56.38 102 THR A CA 1
ATOM 784 C C . THR A 1 102 ? 29.296 8.853 2.831 1.00 56.38 102 THR A C 1
ATOM 786 O O . THR A 1 102 ? 28.414 8.432 2.081 1.00 56.38 102 THR A O 1
ATOM 789 N N . ILE A 1 103 ? 29.019 9.601 3.901 1.00 58.88 103 ILE A N 1
ATOM 790 C CA . ILE A 1 103 ? 27.668 10.022 4.287 1.00 58.88 103 ILE A CA 1
ATOM 791 C C . ILE A 1 103 ? 27.232 11.242 3.464 1.00 58.88 103 ILE A C 1
ATOM 793 O O . ILE A 1 103 ? 26.080 11.319 3.042 1.00 58.88 103 ILE A O 1
ATOM 797 N N . GLN A 1 104 ? 28.142 12.187 3.210 1.00 58.41 104 GLN A N 1
ATOM 798 C CA . GLN A 1 104 ? 27.856 13.383 2.411 1.00 58.41 104 GLN A CA 1
ATOM 799 C C . GLN A 1 104 ? 27.667 13.075 0.920 1.00 58.41 104 GLN A C 1
ATOM 801 O O . GLN A 1 104 ? 26.772 13.654 0.313 1.00 58.41 104 GLN A O 1
ATOM 806 N N . ASP A 1 105 ? 28.425 12.131 0.355 1.00 53.78 105 ASP A N 1
ATOM 807 C CA . ASP A 1 105 ? 28.328 11.716 -1.056 1.00 53.78 105 ASP A CA 1
ATOM 808 C C . ASP A 1 105 ? 26.972 11.060 -1.393 1.00 53.78 105 ASP A C 1
ATOM 810 O O . ASP A 1 105 ? 26.486 11.118 -2.519 1.00 53.78 105 ASP A O 1
ATOM 814 N N . LYS A 1 106 ? 26.292 10.502 -0.383 1.00 54.91 106 LYS A N 1
ATOM 815 C CA . LYS A 1 106 ? 24.945 9.914 -0.499 1.00 54.91 106 LYS A CA 1
ATOM 816 C C . LYS A 1 106 ? 23.819 10.869 -0.079 1.00 54.91 106 LYS A C 1
ATOM 818 O O . LYS A 1 106 ? 22.655 10.469 -0.038 1.00 54.91 106 LYS A O 1
ATOM 823 N N . GLY A 1 107 ? 24.141 12.119 0.263 1.00 53.75 107 GLY A N 1
ATOM 824 C CA . GLY A 1 107 ? 23.190 13.120 0.741 1.00 53.75 107 GLY A CA 1
ATOM 825 C C . GLY A 1 107 ? 22.721 14.082 -0.356 1.00 53.75 107 GLY A C 1
ATOM 826 O O . GLY A 1 107 ? 23.521 14.728 -1.018 1.00 53.75 107 GLY A O 1
ATOM 827 N N . ASN A 1 108 ? 21.407 14.292 -0.480 1.00 48.91 108 ASN A N 1
ATOM 828 C CA . ASN A 1 108 ? 20.805 15.236 -1.441 1.00 48.91 108 ASN A CA 1
ATOM 829 C C . ASN A 1 108 ? 20.864 16.727 -1.006 1.00 48.91 108 ASN A C 1
ATOM 831 O O . ASN A 1 108 ? 20.090 17.553 -1.491 1.00 48.91 108 ASN A O 1
ATOM 835 N N . SER A 1 109 ? 21.746 17.112 -0.072 1.00 52.44 109 SER A N 1
ATOM 836 C CA . SER A 1 109 ? 21.828 18.500 0.423 1.00 52.44 109 SER A CA 1
ATOM 837 C C . SER A 1 109 ? 22.919 19.296 -0.292 1.00 52.44 109 SER A C 1
ATOM 839 O O . SER A 1 109 ? 24.090 19.218 0.066 1.00 52.44 109 SER A O 1
ATOM 841 N N . ASN A 1 110 ? 22.530 20.144 -1.247 1.00 63.25 110 ASN A N 1
ATOM 842 C CA . ASN A 1 110 ? 23.470 20.993 -1.977 1.00 63.25 110 ASN A CA 1
ATOM 843 C C . ASN A 1 110 ? 23.640 22.376 -1.310 1.00 63.25 110 ASN A C 1
ATOM 845 O O . ASN A 1 110 ? 22.882 23.315 -1.567 1.00 63.25 110 ASN A O 1
ATOM 849 N N . ASN A 1 111 ? 24.641 22.510 -0.434 1.00 62.59 111 ASN A N 1
ATOM 850 C CA . ASN A 1 111 ? 24.945 23.771 0.261 1.00 62.59 111 ASN A CA 1
ATOM 851 C C . ASN A 1 111 ? 25.393 24.889 -0.695 1.00 62.59 111 ASN A C 1
ATOM 853 O O . ASN A 1 111 ? 25.134 26.060 -0.421 1.00 62.59 111 ASN A O 1
ATOM 857 N N . LEU A 1 112 ? 25.993 24.536 -1.837 1.00 68.19 112 LEU A N 1
ATOM 858 C CA . LEU A 1 112 ? 26.368 25.494 -2.875 1.00 68.19 112 LEU A CA 1
ATOM 859 C C . LEU A 1 112 ? 25.125 26.129 -3.509 1.00 68.19 112 LEU A C 1
ATOM 861 O O . LEU A 1 112 ? 25.065 27.346 -3.648 1.00 68.19 112 LEU A O 1
ATOM 865 N N . ALA A 1 113 ? 24.098 25.329 -3.813 1.00 67.38 113 ALA A N 1
ATOM 866 C CA . ALA A 1 113 ? 22.835 25.846 -4.338 1.00 67.38 113 ALA A CA 1
ATOM 867 C C . ALA A 1 113 ? 22.160 26.809 -3.348 1.00 67.38 113 ALA A C 1
ATOM 869 O O . ALA A 1 113 ? 21.722 27.888 -3.739 1.00 67.38 113 ALA A O 1
ATOM 870 N N . LYS A 1 114 ? 22.146 26.467 -2.051 1.00 67.38 114 LYS A N 1
ATOM 871 C CA . LYS A 1 114 ? 21.610 27.347 -0.997 1.00 67.38 114 LYS A CA 1
ATOM 872 C C . LYS A 1 114 ? 22.385 28.665 -0.922 1.00 67.38 114 LYS A C 1
ATOM 874 O O . LYS A 1 114 ? 21.769 29.726 -0.918 1.00 67.38 114 LYS A O 1
ATOM 879 N N . ALA A 1 115 ? 23.717 28.610 -0.913 1.00 77.00 115 ALA A N 1
ATOM 880 C CA . ALA A 1 115 ? 24.565 29.800 -0.877 1.00 77.00 115 ALA A CA 1
ATOM 881 C C . ALA A 1 115 ? 24.355 30.703 -2.105 1.00 77.00 115 ALA A C 1
ATOM 883 O O . ALA A 1 115 ? 24.232 31.917 -1.956 1.00 77.00 115 ALA A O 1
ATOM 884 N N . ILE A 1 116 ? 24.241 30.114 -3.300 1.00 78.56 116 ILE A N 1
ATOM 885 C CA . ILE A 1 116 ? 23.961 30.846 -4.541 1.00 78.56 116 ILE A CA 1
ATOM 886 C C . ILE A 1 116 ? 22.599 31.542 -4.463 1.00 78.56 116 ILE A C 1
ATOM 888 O O . ILE A 1 116 ? 22.514 32.727 -4.774 1.00 78.56 116 ILE A O 1
ATOM 892 N N . VAL A 1 117 ? 21.553 30.858 -3.992 1.00 78.69 117 VAL A N 1
ATOM 893 C CA . VAL A 1 117 ? 20.213 31.451 -3.844 1.00 78.69 117 VAL A CA 1
ATOM 894 C C . VAL A 1 117 ? 20.225 32.607 -2.842 1.00 78.69 117 VAL A C 1
ATOM 896 O O . VAL A 1 117 ? 19.681 33.671 -3.132 1.00 78.69 117 VAL A O 1
ATOM 899 N N . PHE A 1 118 ? 20.896 32.458 -1.694 1.00 81.12 118 PHE A N 1
ATOM 900 C CA . PHE A 1 118 ? 21.040 33.556 -0.732 1.00 81.12 118 PHE A CA 1
ATOM 901 C C . PHE A 1 118 ? 21.794 34.747 -1.328 1.00 81.12 118 PHE A C 1
ATOM 903 O O . PHE A 1 118 ? 21.362 35.888 -1.168 1.00 81.12 118 PHE A O 1
ATOM 910 N N . MET A 1 119 ? 22.878 34.492 -2.062 1.00 84.25 119 MET A N 1
ATOM 911 C CA . MET A 1 119 ? 23.641 35.537 -2.740 1.00 84.25 119 MET A CA 1
ATOM 912 C C . MET A 1 119 ? 22.800 36.251 -3.808 1.00 84.25 119 MET A C 1
ATOM 914 O O . MET A 1 119 ? 22.851 37.475 -3.902 1.00 84.25 119 MET A O 1
ATOM 918 N N . GLN A 1 120 ? 21.983 35.517 -4.568 1.00 81.31 120 GLN A N 1
ATOM 919 C CA . GLN A 1 120 ? 21.066 36.070 -5.571 1.00 81.31 120 GLN A CA 1
ATOM 920 C C . GLN A 1 120 ? 19.985 36.954 -4.938 1.00 81.31 120 GLN A C 1
ATOM 922 O O . GLN A 1 120 ? 19.744 38.062 -5.418 1.00 81.31 120 GLN A O 1
ATOM 927 N N . ILE A 1 121 ? 19.376 36.502 -3.836 1.00 84.81 121 ILE A N 1
ATOM 928 C CA . ILE A 1 121 ? 18.383 37.281 -3.083 1.00 84.81 121 ILE A CA 1
ATOM 929 C C . ILE A 1 121 ? 19.019 38.564 -2.538 1.00 84.81 121 ILE A C 1
ATOM 931 O O . ILE A 1 121 ? 18.475 39.651 -2.730 1.00 84.81 121 ILE A O 1
ATOM 935 N N . MET A 1 122 ? 20.193 38.461 -1.906 1.00 84.31 122 MET A N 1
ATOM 936 C CA . MET A 1 122 ? 20.902 39.624 -1.370 1.00 84.31 122 MET A CA 1
ATOM 937 C C . MET A 1 122 ? 21.293 40.618 -2.462 1.00 84.31 122 MET A C 1
ATOM 939 O O . MET A 1 122 ? 21.068 41.818 -2.306 1.00 84.31 122 MET A O 1
ATOM 943 N N . TRP A 1 123 ? 21.837 40.135 -3.580 1.00 86.44 123 TRP A N 1
ATOM 944 C CA . TRP A 1 123 ? 22.209 40.991 -4.703 1.00 86.44 123 TRP A CA 1
ATOM 945 C C . TRP A 1 123 ? 21.001 41.735 -5.274 1.00 86.44 123 TRP A C 1
ATOM 947 O O . TRP A 1 123 ? 21.080 42.932 -5.547 1.00 86.44 123 TRP A O 1
ATOM 957 N N . MET A 1 124 ? 19.857 41.061 -5.388 1.00 84.75 124 MET A N 1
ATOM 958 C CA . MET A 1 124 ? 18.630 41.682 -5.872 1.00 84.75 124 MET A CA 1
ATOM 959 C C . MET A 1 124 ? 18.090 42.751 -4.913 1.00 84.75 124 MET A C 1
ATOM 961 O O . MET A 1 124 ? 17.650 43.804 -5.368 1.00 84.75 124 MET A O 1
ATOM 965 N N . ILE A 1 125 ? 18.182 42.537 -3.597 1.00 84.94 125 ILE A N 1
ATOM 966 C CA . ILE A 1 125 ? 17.820 43.556 -2.597 1.00 84.94 125 ILE A CA 1
ATOM 967 C C . ILE A 1 125 ? 18.719 44.792 -2.737 1.00 84.94 125 ILE A C 1
ATOM 969 O O . ILE A 1 125 ? 18.218 45.916 -2.756 1.00 84.94 125 ILE A O 1
ATOM 973 N N . VAL A 1 126 ? 20.033 44.601 -2.895 1.00 87.69 126 VAL A N 1
ATOM 974 C CA . VAL A 1 126 ? 20.985 45.707 -3.099 1.00 87.69 126 VAL A CA 1
ATOM 975 C C . VAL A 1 126 ? 20.663 46.490 -4.377 1.00 87.69 126 VAL A C 1
ATOM 977 O O . VAL A 1 126 ? 20.636 47.720 -4.348 1.00 87.69 126 VAL A O 1
ATOM 980 N N . GLN A 1 127 ? 20.360 45.801 -5.481 1.00 85.50 127 GLN A N 1
ATOM 981 C CA . GLN A 1 127 ? 19.971 46.428 -6.752 1.00 85.50 127 GLN A CA 1
ATOM 982 C C . GLN A 1 127 ? 18.669 47.235 -6.634 1.00 85.50 127 GLN A C 1
ATOM 984 O O . GLN A 1 127 ? 18.593 48.358 -7.134 1.00 85.50 127 GLN A O 1
ATOM 989 N N . LEU A 1 128 ? 17.664 46.705 -5.929 1.00 85.38 128 LEU A N 1
ATOM 990 C CA . LEU A 1 128 ? 16.398 47.401 -5.677 1.00 85.38 128 LEU A CA 1
ATOM 991 C C . LEU A 1 128 ? 16.608 48.685 -4.870 1.00 85.38 128 LEU A C 1
ATOM 993 O O . LEU A 1 128 ? 16.119 49.743 -5.265 1.00 85.38 128 LEU A O 1
ATOM 997 N N . ILE A 1 129 ? 17.372 48.609 -3.777 1.00 87.31 129 ILE A N 1
ATOM 998 C CA . ILE A 1 129 ? 17.684 49.772 -2.935 1.00 87.31 129 ILE A CA 1
ATOM 999 C C . ILE A 1 129 ? 18.453 50.822 -3.744 1.00 87.31 129 ILE A C 1
ATOM 1001 O O . ILE A 1 129 ? 18.089 51.997 -3.718 1.00 87.31 129 ILE A O 1
ATOM 1005 N N . GLY A 1 130 ? 19.469 50.403 -4.506 1.00 88.19 130 GLY A N 1
ATOM 1006 C CA . GLY A 1 130 ? 20.269 51.298 -5.342 1.00 88.19 130 GLY A CA 1
ATOM 1007 C C . GLY A 1 130 ? 19.427 52.046 -6.380 1.00 88.19 130 GLY A C 1
ATOM 1008 O O . GLY A 1 130 ? 19.532 53.269 -6.490 1.00 88.19 130 GLY A O 1
ATOM 1009 N N . ARG A 1 131 ? 18.526 51.347 -7.083 1.00 85.69 131 ARG A N 1
ATOM 1010 C CA . ARG A 1 131 ? 17.612 51.961 -8.063 1.00 85.69 131 ARG A CA 1
ATOM 1011 C C . ARG A 1 131 ? 16.656 52.961 -7.421 1.00 85.69 131 ARG A C 1
ATOM 1013 O O . ARG A 1 131 ? 16.518 54.066 -7.940 1.00 85.69 131 ARG A O 1
ATOM 1020 N N . ILE A 1 132 ? 16.054 52.605 -6.282 1.00 87.00 132 ILE A N 1
ATOM 1021 C CA . ILE A 1 132 ? 15.152 53.497 -5.539 1.00 87.00 132 ILE A CA 1
ATOM 1022 C C . ILE A 1 132 ? 15.905 54.751 -5.078 1.00 87.00 132 ILE A C 1
ATOM 1024 O O . ILE A 1 132 ? 15.417 55.861 -5.281 1.00 87.00 132 ILE A O 1
ATOM 1028 N N . SER A 1 133 ? 17.117 54.602 -4.531 1.00 89.50 133 SER A N 1
ATOM 1029 C CA .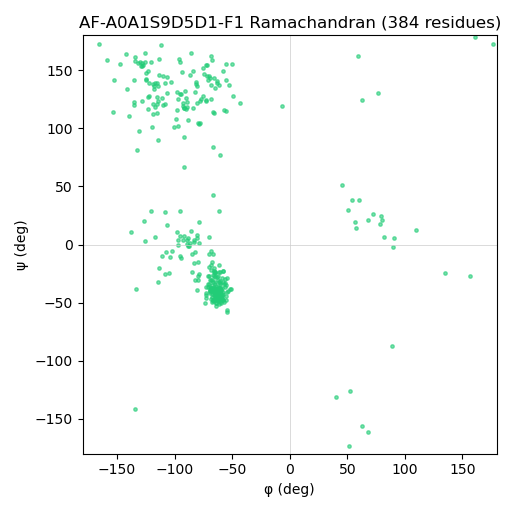 SER A 1 133 ? 17.927 55.745 -4.083 1.00 89.50 133 SER A CA 1
ATOM 1030 C C . SER A 1 133 ? 18.386 56.659 -5.221 1.00 89.50 133 SER A C 1
ATOM 1032 O O . SER A 1 133 ? 18.591 57.850 -5.005 1.00 89.50 133 SER A O 1
ATOM 1034 N N . ALA A 1 134 ? 18.519 56.120 -6.434 1.00 90.69 134 ALA A N 1
ATOM 1035 C CA . ALA A 1 134 ? 18.899 56.868 -7.627 1.00 90.69 134 ALA A CA 1
ATOM 1036 C C . ALA A 1 134 ? 17.692 57.469 -8.378 1.00 90.69 134 ALA A C 1
ATOM 1038 O O . ALA A 1 134 ? 17.878 58.089 -9.423 1.00 90.69 134 ALA A O 1
ATOM 1039 N N . GLY A 1 135 ? 16.459 57.272 -7.888 1.00 89.50 135 GLY A N 1
ATOM 1040 C CA . GLY A 1 135 ? 15.237 57.739 -8.551 1.00 89.50 135 GLY A CA 1
ATOM 1041 C C . GLY A 1 135 ? 14.929 57.023 -9.873 1.00 89.50 135 GLY A C 1
ATOM 1042 O O . GLY A 1 135 ? 14.210 57.563 -10.712 1.00 89.50 135 GLY A O 1
ATOM 1043 N N . LEU A 1 136 ? 15.484 55.825 -10.083 1.00 87.69 136 LEU A N 1
ATOM 1044 C CA . LEU A 1 136 ? 15.288 55.040 -11.300 1.00 87.69 136 LEU A CA 1
ATOM 1045 C C . LEU A 1 136 ? 14.029 54.166 -11.198 1.00 87.69 136 LEU A C 1
ATOM 1047 O O . LEU A 1 136 ? 13.729 53.639 -10.124 1.00 87.69 136 LEU A O 1
ATOM 1051 N N . PRO A 1 137 ? 13.309 53.942 -12.313 1.00 86.00 137 PRO A N 1
ATOM 1052 C CA . PRO A 1 137 ? 12.172 53.034 -12.321 1.00 86.00 137 PRO A CA 1
ATOM 1053 C C . PRO A 1 137 ? 12.622 51.591 -12.042 1.00 86.00 137 PRO A C 1
ATOM 1055 O O . PRO A 1 137 ? 13.599 51.093 -12.616 1.00 86.00 137 PRO A O 1
ATOM 1058 N N . VAL A 1 138 ? 11.882 50.914 -11.163 1.00 86.38 138 VAL A N 1
ATOM 1059 C CA . VAL A 1 138 ? 12.015 49.475 -10.904 1.00 86.38 138 VAL A CA 1
ATOM 1060 C C . VAL A 1 138 ? 11.233 48.723 -11.976 1.00 86.38 138 VAL A C 1
ATOM 1062 O O . VAL A 1 138 ? 10.090 49.067 -12.276 1.00 86.38 138 VAL A O 1
ATOM 1065 N N . THR A 1 139 ? 11.853 47.720 -12.595 1.00 87.69 139 THR A N 1
ATOM 1066 C CA . THR A 1 139 ? 11.202 46.951 -13.661 1.00 87.69 139 THR A CA 1
ATOM 1067 C C . THR A 1 139 ? 10.122 46.026 -13.103 1.00 87.69 139 THR A C 1
ATOM 1069 O O . THR A 1 139 ? 10.204 45.560 -11.968 1.00 87.69 139 THR A O 1
ATOM 1072 N N . LEU A 1 140 ? 9.131 45.687 -13.935 1.00 81.19 140 LEU A N 1
ATOM 1073 C CA . LEU A 1 140 ? 8.052 44.767 -13.558 1.00 81.19 140 LEU A CA 1
ATOM 1074 C C . LEU A 1 140 ? 8.583 43.402 -13.079 1.00 81.19 140 LEU A C 1
ATOM 1076 O O . LEU A 1 140 ? 8.034 42.822 -12.146 1.00 81.19 140 LEU A O 1
ATOM 1080 N N . LEU A 1 141 ? 9.669 42.912 -13.689 1.00 79.06 141 LEU A N 1
ATOM 1081 C CA . LEU A 1 141 ? 10.321 41.662 -13.298 1.00 79.06 141 LEU A CA 1
ATOM 1082 C C . LEU A 1 141 ? 10.957 41.774 -11.903 1.00 79.06 141 LEU A C 1
ATOM 1084 O O . LEU A 1 141 ? 10.718 40.915 -11.062 1.00 79.06 141 LEU A O 1
ATOM 1088 N N . GLU A 1 142 ? 11.706 42.846 -11.629 1.00 82.00 142 GLU A N 1
ATOM 1089 C CA . GLU A 1 142 ? 12.318 43.088 -10.313 1.00 82.00 142 GLU A CA 1
ATOM 1090 C C . GLU A 1 142 ? 11.252 43.218 -9.213 1.00 82.00 142 GLU A C 1
ATOM 1092 O O . GLU A 1 142 ? 11.397 42.627 -8.144 1.00 82.00 142 GLU A O 1
ATOM 1097 N N . THR A 1 143 ? 10.144 43.917 -9.485 1.00 82.81 143 THR A N 1
ATOM 1098 C CA . THR A 1 143 ? 9.009 44.016 -8.555 1.00 82.81 143 THR A CA 1
ATOM 1099 C C . THR A 1 143 ? 8.368 42.654 -8.295 1.00 82.81 143 THR A C 1
ATOM 1101 O O . THR A 1 143 ? 8.087 42.317 -7.146 1.00 82.81 143 THR A O 1
ATOM 1104 N N . HIS A 1 144 ? 8.157 41.847 -9.338 1.00 82.12 144 HIS A N 1
ATOM 1105 C CA . HIS A 1 144 ? 7.533 40.534 -9.199 1.00 82.12 144 HIS A CA 1
ATOM 1106 C C . HIS A 1 144 ? 8.387 39.577 -8.358 1.00 82.12 144 HIS A C 1
ATOM 1108 O O . HIS A 1 144 ? 7.873 38.950 -7.433 1.00 82.12 144 HIS A O 1
ATOM 1114 N N . VAL A 1 145 ? 9.697 39.504 -8.617 1.00 82.75 145 VAL A N 1
ATOM 1115 C CA . VAL A 1 145 ? 10.595 38.626 -7.850 1.00 82.75 145 VAL A CA 1
ATOM 1116 C C . VAL A 1 145 ? 10.755 39.129 -6.406 1.00 82.75 145 VAL A C 1
ATOM 1118 O O . VAL A 1 145 ? 10.754 38.322 -5.478 1.00 82.75 145 VAL A O 1
ATOM 1121 N N . ALA A 1 146 ? 10.803 40.448 -6.178 1.00 83.44 146 ALA A N 1
ATOM 1122 C CA . ALA A 1 146 ? 10.849 41.025 -4.830 1.00 83.44 146 ALA A CA 1
ATOM 1123 C C . ALA A 1 146 ? 9.633 40.639 -3.976 1.00 83.44 146 ALA A C 1
ATOM 1125 O O . ALA A 1 146 ? 9.783 40.348 -2.792 1.00 83.44 146 ALA A O 1
ATOM 1126 N N . ILE A 1 147 ? 8.442 40.602 -4.584 1.00 86.38 147 ILE A N 1
ATOM 1127 C CA . ILE A 1 147 ? 7.208 40.168 -3.920 1.00 86.38 147 ILE A CA 1
ATOM 1128 C C . ILE A 1 147 ? 7.253 38.665 -3.624 1.00 86.38 147 ILE A C 1
ATOM 1130 O O . ILE A 1 147 ? 6.823 38.248 -2.554 1.00 86.38 147 ILE A O 1
ATOM 1134 N N . GLN A 1 148 ? 7.790 37.844 -4.530 1.00 82.94 148 GLN A N 1
ATOM 1135 C CA . GLN A 1 148 ? 7.846 36.390 -4.351 1.00 82.94 148 GLN A CA 1
ATOM 1136 C C . GLN A 1 148 ? 8.797 35.932 -3.235 1.00 82.94 148 GLN A C 1
ATOM 1138 O O . GLN A 1 148 ? 8.516 34.918 -2.601 1.00 82.94 148 GLN A O 1
ATOM 1143 N N . ILE A 1 149 ? 9.891 36.654 -2.953 1.00 84.50 149 ILE A N 1
ATOM 1144 C CA . ILE A 1 149 ? 10.854 36.278 -1.897 1.00 84.50 149 ILE A CA 1
ATOM 1145 C C . ILE A 1 149 ? 10.194 36.066 -0.524 1.00 84.50 149 ILE A C 1
ATOM 1147 O O . ILE A 1 149 ? 10.370 34.984 0.036 1.00 84.50 149 ILE A O 1
ATOM 1151 N N . PRO A 1 150 ? 9.450 37.030 0.056 1.00 83.56 150 PRO A N 1
ATOM 1152 C CA . PRO A 1 150 ? 8.830 36.833 1.362 1.00 83.56 150 PRO A CA 1
ATOM 1153 C C . PRO A 1 150 ? 7.818 35.683 1.348 1.00 83.56 150 PRO A C 1
ATOM 1155 O O . PRO A 1 150 ? 7.790 34.914 2.304 1.00 83.56 150 PRO A O 1
ATOM 1158 N N . PHE A 1 151 ? 7.064 35.483 0.259 1.00 81.62 151 PHE A N 1
ATOM 1159 C CA . PHE A 1 151 ? 6.182 34.316 0.130 1.00 81.62 151 PHE A CA 1
ATOM 1160 C C . PHE A 1 151 ? 6.959 32.999 0.098 1.00 81.62 151 PHE A C 1
ATOM 1162 O O . PHE A 1 151 ? 6.540 32.046 0.744 1.00 81.62 151 PHE A O 1
ATOM 1169 N N . ALA A 1 152 ? 8.099 32.936 -0.591 1.00 79.00 152 ALA A N 1
ATOM 1170 C CA . ALA A 1 152 ? 8.952 31.753 -0.619 1.00 79.00 152 ALA A CA 1
ATOM 1171 C C . ALA A 1 152 ? 9.599 31.472 0.748 1.00 79.00 152 ALA A C 1
ATOM 1173 O O . ALA A 1 152 ? 9.669 30.318 1.159 1.00 79.00 152 ALA A O 1
ATOM 1174 N N . VAL A 1 153 ? 10.025 32.508 1.482 1.00 79.94 153 VAL A N 1
ATOM 1175 C CA . VAL A 1 153 ? 10.563 32.378 2.850 1.00 79.94 153 VAL A CA 1
ATOM 1176 C C . VAL A 1 153 ? 9.486 31.885 3.813 1.00 79.94 153 VAL A C 1
ATOM 1178 O O . VAL A 1 153 ? 9.736 30.963 4.585 1.00 79.94 153 VAL A O 1
ATOM 1181 N N . VAL A 1 154 ? 8.282 32.455 3.740 1.00 77.38 154 VAL A N 1
ATOM 1182 C CA . VAL A 1 154 ? 7.128 32.033 4.542 1.00 77.38 154 VAL A CA 1
ATOM 1183 C C . VAL A 1 154 ? 6.722 30.603 4.186 1.00 77.38 154 VAL A C 1
ATOM 1185 O O . VAL A 1 154 ? 6.579 29.776 5.079 1.00 77.38 154 VAL A O 1
ATOM 1188 N N . ALA A 1 155 ? 6.622 30.269 2.899 1.00 71.00 155 ALA A N 1
ATOM 1189 C CA . ALA A 1 155 ? 6.346 28.911 2.443 1.00 71.00 155 ALA A CA 1
ATOM 1190 C C . ALA A 1 155 ? 7.429 27.924 2.893 1.00 71.00 155 ALA A C 1
ATOM 1192 O O . ALA A 1 155 ? 7.091 26.820 3.288 1.00 71.00 155 ALA A O 1
ATOM 1193 N N . TYR A 1 156 ? 8.709 28.305 2.895 1.00 67.94 156 TYR A N 1
ATOM 1194 C CA . TYR A 1 156 ? 9.802 27.469 3.399 1.00 67.94 156 TYR A CA 1
ATOM 1195 C C . TYR A 1 156 ? 9.745 27.292 4.924 1.00 67.94 156 TYR A C 1
ATOM 1197 O O . TYR A 1 156 ? 9.963 26.190 5.422 1.00 67.94 156 TYR A O 1
ATOM 1205 N N . ALA A 1 157 ? 9.409 28.344 5.675 1.00 63.34 157 ALA A N 1
ATOM 1206 C CA . ALA A 1 157 ? 9.211 28.268 7.122 1.00 63.34 157 ALA A CA 1
ATOM 1207 C C . ALA A 1 157 ? 8.021 27.361 7.480 1.00 63.34 157 ALA A C 1
ATOM 1209 O O . ALA A 1 157 ? 8.155 26.474 8.320 1.00 63.34 157 ALA A O 1
ATOM 1210 N N . PHE A 1 158 ? 6.899 27.503 6.770 1.00 55.28 158 PHE A N 1
ATOM 1211 C CA . PHE A 1 158 ? 5.754 26.605 6.907 1.00 55.28 158 PHE A CA 1
ATOM 1212 C C . PHE A 1 158 ? 6.018 25.214 6.340 1.00 55.28 158 PHE A C 1
ATOM 1214 O O . PHE A 1 158 ? 5.444 24.263 6.836 1.00 55.28 158 PHE A O 1
ATOM 1221 N N . TRP A 1 159 ? 6.900 25.045 5.355 1.00 53.00 159 TRP A N 1
ATOM 1222 C CA . TRP A 1 159 ? 7.312 23.727 4.864 1.00 53.00 159 TRP A CA 1
ATOM 1223 C C . TRP A 1 159 ? 8.072 22.941 5.940 1.00 53.00 159 TRP A C 1
ATOM 1225 O O . TRP A 1 159 ? 7.927 21.724 6.022 1.00 53.00 159 TRP A O 1
ATOM 1235 N N . VAL A 1 160 ? 8.812 23.633 6.815 1.00 49.88 160 VAL A N 1
ATOM 1236 C CA . VAL A 1 160 ? 9.457 23.035 7.995 1.00 49.88 160 VAL A CA 1
ATOM 1237 C C . VAL A 1 160 ? 8.432 22.639 9.071 1.00 49.88 160 VAL A C 1
ATOM 1239 O O . VAL A 1 160 ? 8.627 21.619 9.730 1.00 49.88 160 VAL A O 1
ATOM 1242 N N . GLU A 1 161 ? 7.331 23.381 9.230 1.00 42.72 161 GLU A N 1
ATOM 1243 C CA . GLU A 1 161 ? 6.220 23.005 10.129 1.00 42.72 161 GLU A CA 1
ATOM 1244 C C . GLU A 1 161 ? 5.274 21.955 9.521 1.00 42.72 161 GLU A C 1
ATOM 1246 O O . GLU A 1 161 ? 4.729 21.118 10.234 1.00 42.72 161 GLU A O 1
ATOM 1251 N N . ALA A 1 162 ? 5.121 21.950 8.197 1.00 41.59 162 ALA A N 1
ATOM 1252 C CA . ALA A 1 162 ? 4.268 21.051 7.426 1.00 41.59 162 ALA A CA 1
ATOM 1253 C C . ALA A 1 162 ? 4.947 19.719 7.076 1.00 41.59 162 ALA A C 1
ATOM 1255 O O . ALA A 1 162 ? 4.392 18.933 6.302 1.00 41.59 162 ALA A O 1
ATOM 1256 N N . VAL A 1 163 ? 6.106 19.410 7.674 1.00 48.84 163 VAL A N 1
ATOM 1257 C CA . VAL A 1 163 ? 6.518 18.013 7.843 1.00 48.84 163 VAL A CA 1
ATOM 1258 C C . VAL A 1 163 ? 5.522 17.401 8.824 1.00 48.84 163 VAL A C 1
ATOM 1260 O O . VAL A 1 163 ? 5.730 17.390 10.036 1.00 48.84 163 VAL A O 1
ATOM 1263 N N . GLY A 1 164 ? 4.387 16.977 8.260 1.00 46.16 164 GLY A N 1
ATOM 1264 C CA . GLY A 1 164 ? 3.296 16.319 8.953 1.00 46.16 164 GLY A CA 1
ATOM 1265 C C . GLY A 1 164 ? 3.815 15.168 9.801 1.00 46.16 164 GLY A C 1
ATOM 1266 O O . GLY A 1 164 ? 4.900 14.652 9.535 1.00 46.16 164 GLY A O 1
ATOM 1267 N N . LEU A 1 165 ? 3.043 14.840 10.839 1.00 48.41 165 LEU A N 1
ATOM 1268 C CA . LEU A 1 165 ? 3.222 13.736 11.789 1.00 48.41 165 LEU A CA 1
ATOM 1269 C C . LEU A 1 165 ? 4.369 12.777 11.413 1.00 48.41 165 LEU A C 1
ATOM 1271 O O . LEU A 1 165 ? 4.308 12.175 10.334 1.00 48.41 165 LEU A O 1
ATOM 1275 N N . PRO A 1 166 ? 5.405 12.622 12.264 1.00 57.03 166 PRO A N 1
ATOM 1276 C CA . PRO A 1 166 ? 6.549 11.776 11.944 1.00 57.03 166 PRO A CA 1
ATOM 1277 C C . PRO A 1 166 ? 6.054 10.416 11.453 1.00 57.03 166 PRO A C 1
ATOM 1279 O O . PRO A 1 166 ? 5.211 9.790 12.096 1.00 57.03 166 PRO A O 1
ATOM 1282 N N . ARG A 1 167 ? 6.547 9.981 10.287 1.00 58.25 167 ARG A N 1
ATOM 1283 C CA . ARG A 1 167 ? 6.190 8.673 9.734 1.00 58.25 167 ARG A CA 1
ATOM 1284 C C . ARG A 1 167 ? 6.561 7.614 10.764 1.00 58.25 167 ARG A C 1
ATOM 1286 O O . ARG A 1 167 ? 7.736 7.448 11.084 1.00 58.25 167 ARG A O 1
ATOM 1293 N N . VAL A 1 168 ? 5.560 6.918 11.285 1.00 66.69 168 VAL A N 1
ATOM 1294 C CA . VAL A 1 168 ? 5.774 5.715 12.086 1.00 66.69 168 VAL A CA 1
ATOM 1295 C C . VAL A 1 168 ? 6.024 4.563 11.115 1.00 66.69 168 VAL A C 1
ATOM 1297 O O . VAL A 1 168 ? 5.339 4.451 10.096 1.00 66.69 168 VAL A O 1
ATOM 1300 N N . ALA A 1 169 ? 7.020 3.725 11.412 1.00 77.62 169 ALA A N 1
ATOM 1301 C CA . ALA A 1 169 ? 7.468 2.652 10.524 1.00 77.62 169 ALA A CA 1
ATOM 1302 C C . ALA A 1 169 ? 7.781 3.173 9.102 1.00 77.62 169 ALA A C 1
ATOM 1304 O O . ALA A 1 169 ? 8.565 4.109 8.953 1.00 77.62 169 ALA A O 1
ATOM 1305 N N . ILE A 1 170 ? 7.188 2.590 8.057 1.00 81.88 170 ILE A N 1
ATOM 1306 C CA . ILE A 1 170 ? 7.428 2.992 6.661 1.00 81.88 170 ILE A CA 1
ATOM 1307 C C . ILE A 1 170 ? 6.468 4.098 6.185 1.00 81.88 170 ILE A C 1
ATOM 1309 O O . ILE A 1 170 ? 6.537 4.528 5.034 1.00 81.88 170 ILE A O 1
ATOM 1313 N N . GLY A 1 171 ? 5.608 4.615 7.071 1.00 85.25 171 GLY A N 1
ATOM 1314 C CA . GLY A 1 171 ? 4.616 5.644 6.748 1.00 85.25 171 GLY A CA 1
ATOM 1315 C C . GLY A 1 171 ? 3.360 5.099 6.066 1.00 85.25 171 GLY A C 1
ATOM 1316 O O . GLY A 1 171 ? 2.667 5.855 5.381 1.00 85.25 171 GLY A O 1
ATOM 1317 N N . GLN A 1 172 ? 3.092 3.803 6.228 1.00 88.56 172 GLN A N 1
ATOM 1318 C CA . GLN A 1 172 ? 1.852 3.172 5.795 1.00 88.56 172 GLN A CA 1
ATOM 1319 C C . GLN A 1 172 ? 0.659 3.671 6.624 1.00 88.56 172 GLN A C 1
ATOM 1321 O O . GLN A 1 172 ? 0.823 4.152 7.747 1.00 88.56 172 GLN A O 1
ATOM 1326 N N . ARG A 1 173 ? -0.552 3.535 6.086 1.00 91.12 173 ARG A N 1
ATOM 1327 C CA . ARG A 1 173 ? -1.802 3.894 6.770 1.00 91.12 173 ARG A CA 1
ATOM 1328 C C . ARG A 1 173 ? -2.799 2.742 6.747 1.00 91.12 173 ARG A C 1
ATOM 1330 O O . ARG A 1 173 ? -2.785 1.938 5.822 1.00 91.12 173 ARG A O 1
ATOM 1337 N N . ALA A 1 174 ? -3.699 2.735 7.722 1.00 93.06 174 ALA A N 1
ATOM 1338 C CA . ALA A 1 174 ? -4.910 1.924 7.702 1.00 93.06 174 ALA A CA 1
ATOM 1339 C C . ALA A 1 174 ? -6.073 2.741 7.119 1.00 93.06 174 ALA A C 1
ATOM 1341 O O . ALA A 1 174 ? -6.123 3.964 7.291 1.00 93.06 174 ALA A O 1
ATOM 1342 N N . LEU A 1 175 ? -7.014 2.083 6.443 1.00 96.06 175 LEU A N 1
ATOM 1343 C CA . LEU A 1 175 ? -8.196 2.725 5.864 1.00 96.06 175 LEU A CA 1
ATOM 1344 C C . LEU A 1 175 ? -9.469 2.206 6.542 1.00 96.06 175 LEU A C 1
ATOM 1346 O O . LEU A 1 175 ? -9.846 1.045 6.393 1.00 96.06 175 LEU A O 1
ATOM 1350 N N . LEU A 1 176 ? -10.157 3.088 7.271 1.00 97.25 176 LEU A N 1
ATOM 1351 C CA . LEU A 1 176 ? -11.466 2.798 7.858 1.00 97.25 176 LEU A CA 1
ATOM 1352 C C . LEU A 1 176 ?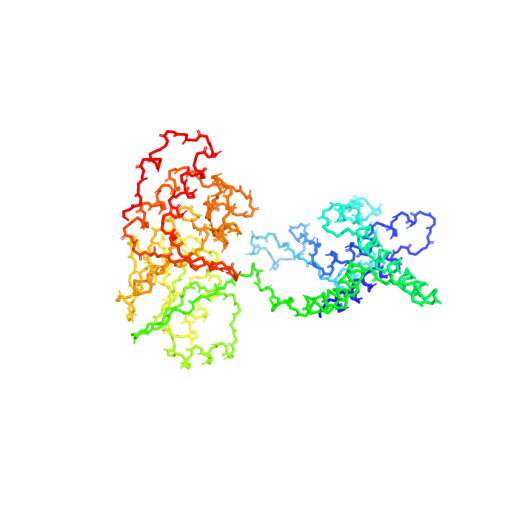 -12.557 2.911 6.783 1.00 97.25 176 LEU A C 1
ATOM 1354 O O . LEU A 1 176 ? -12.973 4.010 6.411 1.00 97.25 176 LEU A O 1
ATOM 1358 N N . CYS A 1 177 ? -13.039 1.771 6.301 1.00 97.44 177 CYS A N 1
ATOM 1359 C CA . CYS A 1 177 ? -14.088 1.679 5.293 1.00 97.44 177 CYS A CA 1
ATOM 1360 C C . CYS A 1 177 ? -15.456 1.667 5.977 1.00 97.44 177 CYS A C 1
ATOM 1362 O O . CYS A 1 177 ? -15.831 0.677 6.603 1.00 97.44 177 CYS A O 1
ATOM 1364 N N . ARG A 1 178 ? -16.195 2.775 5.880 1.00 96.56 178 ARG A N 1
ATOM 1365 C CA . ARG A 1 178 ? -17.499 2.948 6.533 1.00 96.56 178 ARG A CA 1
ATOM 1366 C C . ARG A 1 178 ? -18.640 2.658 5.569 1.00 96.56 178 ARG A C 1
ATOM 1368 O O . ARG A 1 178 ? -18.830 3.405 4.615 1.00 96.56 178 ARG A O 1
ATOM 1375 N N . THR A 1 179 ? -19.420 1.623 5.852 1.00 95.38 179 THR A N 1
ATOM 1376 C CA . THR A 1 179 ? -20.614 1.258 5.077 1.00 95.38 179 THR A CA 1
ATOM 1377 C C . THR A 1 179 ? -21.878 1.487 5.908 1.00 95.38 179 THR A C 1
ATOM 1379 O O . THR A 1 179 ? -21.808 1.747 7.110 1.00 95.38 179 THR A O 1
ATOM 1382 N N . ALA A 1 180 ? -23.055 1.365 5.290 1.00 92.94 180 ALA A N 1
ATOM 1383 C CA . ALA A 1 180 ? -24.325 1.483 6.008 1.00 92.94 180 ALA A CA 1
ATOM 1384 C C . ALA A 1 180 ? -24.551 0.363 7.048 1.00 92.94 180 ALA A C 1
ATOM 1386 O O . ALA A 1 180 ? -25.321 0.552 7.987 1.00 92.94 180 ALA A O 1
ATOM 1387 N N . THR A 1 181 ? -23.903 -0.795 6.889 1.00 93.50 181 THR A N 1
ATOM 1388 C CA . THR A 1 181 ? -24.120 -1.993 7.722 1.00 93.50 181 THR A CA 1
ATOM 1389 C C . THR A 1 181 ? -23.003 -2.241 8.743 1.00 93.50 181 THR A C 1
ATOM 1391 O O . THR A 1 181 ? -23.162 -3.044 9.666 1.00 93.50 181 THR A O 1
ATOM 1394 N N . GLY A 1 182 ? -21.887 -1.519 8.628 1.00 95.19 182 GLY A N 1
ATOM 1395 C CA . GLY A 1 182 ? -20.758 -1.597 9.548 1.00 95.19 182 GLY A CA 1
ATOM 1396 C C . GLY A 1 182 ? -19.474 -1.033 8.952 1.00 95.19 182 GLY A C 1
ATOM 1397 O O . GLY A 1 182 ? -19.435 -0.623 7.789 1.00 95.19 182 GLY A O 1
ATOM 1398 N N . ASN A 1 183 ? -18.406 -1.035 9.747 1.00 97.81 183 ASN A N 1
ATOM 1399 C CA . ASN A 1 183 ? -17.096 -0.602 9.279 1.00 97.81 183 ASN A CA 1
ATOM 1400 C C . ASN A 1 183 ? -16.138 -1.784 9.157 1.00 97.81 183 ASN A C 1
ATOM 1402 O O . ASN A 1 183 ? -16.154 -2.698 9.983 1.00 97.81 183 ASN A O 1
ATOM 1406 N N . LEU A 1 184 ? -15.268 -1.719 8.158 1.00 98.25 184 LEU A N 1
ATOM 1407 C CA . LEU A 1 184 ? -14.151 -2.632 7.976 1.00 98.25 184 LEU A CA 1
ATOM 1408 C C . LEU A 1 184 ? -12.854 -1.836 8.034 1.00 98.25 184 LEU A C 1
ATOM 1410 O O . LEU A 1 184 ? -12.766 -0.762 7.439 1.00 98.25 184 LEU A O 1
ATOM 1414 N N . LEU A 1 185 ? -11.842 -2.362 8.713 1.00 97.88 185 LEU A N 1
ATOM 1415 C CA . LEU A 1 185 ? -10.501 -1.802 8.613 1.00 97.88 185 LEU A CA 1
ATOM 1416 C C . LEU A 1 185 ? -9.734 -2.536 7.511 1.00 97.88 185 LEU A C 1
ATOM 1418 O O . LEU A 1 185 ? -9.556 -3.753 7.579 1.00 97.88 185 LEU A O 1
ATOM 1422 N N . TRP A 1 186 ? -9.314 -1.796 6.488 1.00 98.00 186 TRP A N 1
ATOM 1423 C CA . TRP A 1 186 ? -8.397 -2.289 5.469 1.00 98.00 186 TRP A CA 1
ATOM 1424 C C . TRP A 1 186 ? -6.969 -1.970 5.888 1.00 98.00 186 TRP A C 1
ATOM 1426 O O . TRP A 1 186 ? -6.617 -0.790 6.008 1.00 98.00 186 TRP A O 1
ATOM 1436 N N . ASP A 1 187 ? -6.187 -3.031 6.089 1.00 96.00 187 ASP A N 1
ATOM 1437 C CA . ASP A 1 187 ? -4.847 -3.013 6.663 1.00 96.00 187 ASP A CA 1
ATOM 1438 C C . ASP A 1 187 ? -4.786 -2.426 8.089 1.00 96.00 187 ASP A C 1
ATOM 1440 O O . ASP A 1 187 ? -5.692 -1.739 8.557 1.00 96.00 187 ASP A O 1
ATOM 1444 N N . CYS A 1 188 ? -3.707 -2.695 8.825 1.00 89.62 188 CYS A N 1
ATOM 1445 C CA . CYS A 1 188 ? -3.495 -2.115 10.154 1.00 89.62 188 CYS A CA 1
ATOM 1446 C C . CYS A 1 188 ? -2.067 -1.593 10.343 1.00 89.62 188 CYS A C 1
ATOM 1448 O O . CYS A 1 188 ? -1.128 -1.972 9.644 1.00 89.62 188 CYS A O 1
ATOM 1450 N N . ILE A 1 189 ? -1.904 -0.672 11.290 1.00 89.06 189 ILE A N 1
ATOM 1451 C CA . ILE A 1 189 ? -0.620 -0.038 11.609 1.00 89.06 189 ILE A CA 1
ATOM 1452 C C . ILE A 1 189 ? -0.157 -0.443 13.007 1.00 89.06 189 ILE A C 1
ATOM 1454 O O . ILE A 1 189 ? -0.947 -0.896 13.827 1.00 89.06 189 ILE A O 1
ATOM 1458 N N . THR A 1 190 ? 1.141 -0.312 13.282 1.00 86.12 190 THR A N 1
ATOM 1459 C CA . THR A 1 190 ? 1.738 -0.712 14.571 1.00 86.12 190 THR A CA 1
ATOM 1460 C C . THR A 1 190 ? 1.160 0.052 15.755 1.00 86.12 190 THR A C 1
ATOM 1462 O O . THR A 1 190 ? 0.900 -0.540 16.801 1.00 86.12 190 THR A O 1
ATOM 1465 N N . TYR A 1 191 ? 0.981 1.359 15.591 1.00 84.06 191 TYR A N 1
ATOM 1466 C CA . TYR A 1 191 ? 0.579 2.270 16.652 1.00 84.06 191 TYR A CA 1
ATOM 1467 C C . TYR A 1 191 ? -0.943 2.414 16.725 1.00 84.06 191 TYR A C 1
ATOM 1469 O O . TYR A 1 191 ? -1.593 2.654 15.710 1.00 84.06 191 TYR A O 1
ATOM 1477 N N . ILE A 1 192 ? -1.487 2.294 17.931 1.00 85.19 192 ILE A N 1
ATOM 1478 C CA . ILE A 1 192 ? -2.886 2.557 18.264 1.00 85.19 192 ILE A CA 1
ATOM 1479 C C . ILE A 1 192 ? -2.923 3.237 19.634 1.00 85.19 192 ILE A C 1
ATOM 1481 O O . ILE A 1 192 ? -2.215 2.815 20.548 1.00 85.19 192 ILE A O 1
ATOM 1485 N N . ASP A 1 193 ? -3.704 4.306 19.755 1.00 86.75 193 ASP A N 1
ATOM 1486 C CA . ASP A 1 193 ? -3.883 5.079 20.984 1.00 86.75 193 ASP A CA 1
ATOM 1487 C C . ASP A 1 193 ? -5.364 5.194 21.363 1.00 86.75 193 ASP A C 1
ATOM 1489 O O . ASP A 1 193 ? -6.260 4.921 20.558 1.00 86.75 193 ASP A O 1
ATOM 1493 N N . ASP A 1 194 ? -5.623 5.604 22.605 1.00 91.88 194 ASP A N 1
ATOM 1494 C CA . ASP A 1 194 ? -6.979 5.705 23.152 1.00 91.88 194 ASP A CA 1
ATOM 1495 C C . ASP A 1 194 ? -7.859 6.696 22.371 1.00 91.88 194 ASP A C 1
ATOM 1497 O O . ASP A 1 194 ? -9.068 6.489 22.251 1.00 91.88 194 ASP A O 1
ATOM 1501 N N . GLU A 1 195 ? -7.273 7.755 21.800 1.00 93.25 195 GLU A N 1
ATOM 1502 C CA . GLU A 1 195 ? -7.999 8.737 20.986 1.00 93.25 195 GLU A CA 1
ATOM 1503 C C . GLU A 1 195 ? -8.504 8.107 19.681 1.00 93.25 195 GLU A C 1
ATOM 1505 O O . GLU A 1 195 ? -9.686 8.221 19.345 1.00 93.25 195 GLU A O 1
ATOM 1510 N N . THR A 1 196 ? -7.641 7.374 18.976 1.00 91.50 196 THR A N 1
ATOM 1511 C CA . THR A 1 196 ? -7.983 6.627 17.761 1.00 91.50 196 THR A CA 1
ATOM 1512 C C . THR A 1 196 ? -9.040 5.567 18.059 1.00 91.50 196 THR A C 1
ATOM 1514 O O . THR A 1 196 ? -10.006 5.428 17.304 1.00 91.50 196 THR A O 1
ATOM 1517 N N . VAL A 1 197 ? -8.904 4.851 19.181 1.00 94.31 197 VAL A N 1
ATOM 1518 C CA . VAL A 1 197 ? -9.886 3.855 19.633 1.00 94.31 197 VAL A CA 1
ATOM 1519 C C . VAL A 1 197 ? -11.239 4.498 19.896 1.00 94.31 197 VAL A C 1
ATOM 1521 O O . VAL A 1 197 ? -12.247 4.050 19.343 1.00 94.31 197 VAL A O 1
ATOM 1524 N N . SER A 1 198 ? -11.269 5.579 20.680 1.00 96.00 198 SER A N 1
ATOM 1525 C CA . SER A 1 198 ? -12.490 6.342 20.946 1.00 96.00 198 SER A CA 1
ATOM 1526 C C . SER A 1 198 ? -13.132 6.793 19.639 1.00 96.00 198 SER A C 1
ATOM 1528 O O . SER A 1 198 ? -14.332 6.606 19.438 1.00 96.00 198 SER A O 1
ATOM 1530 N N . LYS A 1 199 ? -12.328 7.300 18.698 1.00 97.06 199 LYS A N 1
ATOM 1531 C CA . LYS A 1 199 ? -12.839 7.795 17.425 1.00 97.06 199 LYS A CA 1
ATOM 1532 C C . LYS A 1 199 ? -13.455 6.700 16.563 1.00 97.06 199 LYS A C 1
ATOM 1534 O O . LYS A 1 199 ? -14.519 6.904 15.983 1.00 97.06 199 LYS A O 1
ATOM 1539 N N . ILE A 1 200 ? -12.818 5.538 16.469 1.00 97.00 200 ILE A N 1
ATOM 1540 C CA . ILE A 1 200 ? -13.361 4.407 15.706 1.00 97.00 200 ILE A CA 1
ATOM 1541 C C . ILE A 1 200 ? -14.649 3.887 16.363 1.00 97.00 200 ILE A C 1
ATOM 1543 O O . ILE A 1 200 ? -15.620 3.606 15.657 1.00 97.00 200 ILE A O 1
ATOM 1547 N N . ASN A 1 201 ? -14.707 3.835 17.697 1.00 97.38 201 ASN A N 1
ATOM 1548 C CA . ASN A 1 201 ? -15.911 3.438 18.430 1.00 97.38 201 ASN A CA 1
ATOM 1549 C C . ASN A 1 201 ? -17.074 4.421 18.222 1.00 97.38 201 ASN A C 1
ATOM 1551 O O . ASN A 1 201 ? -18.184 3.984 17.918 1.00 97.38 201 ASN A O 1
ATOM 1555 N N . GLU A 1 202 ? -16.826 5.735 18.270 1.00 97.44 202 GLU A N 1
ATOM 1556 C CA . GLU A 1 202 ? -17.815 6.769 17.909 1.00 97.44 202 GLU A CA 1
ATOM 1557 C C . GLU A 1 202 ? -18.351 6.598 16.482 1.00 97.44 202 GLU A C 1
ATOM 1559 O O . GLU A 1 202 ? -19.510 6.902 16.198 1.00 97.44 202 GLU A O 1
ATOM 1564 N N . LEU A 1 203 ? -17.507 6.118 15.568 1.00 97.06 203 LEU A N 1
ATOM 1565 C CA . LEU A 1 203 ? -17.863 5.886 14.170 1.00 97.06 203 LEU A CA 1
ATOM 1566 C C . LEU A 1 203 ? -18.561 4.537 13.934 1.00 97.06 203 LEU A C 1
ATOM 1568 O O . LEU A 1 203 ? -18.904 4.246 12.785 1.00 97.06 203 LEU A O 1
ATOM 1572 N N . GLY A 1 204 ? -18.808 3.745 14.983 1.00 96.00 204 GLY A N 1
ATOM 1573 C CA . GLY A 1 204 ? -19.559 2.486 14.931 1.00 96.00 204 GLY A CA 1
ATOM 1574 C C . GLY A 1 204 ? -18.728 1.214 15.132 1.00 96.00 204 GLY A C 1
ATOM 1575 O O . GLY A 1 204 ? -19.237 0.126 14.863 1.00 96.00 204 GLY A O 1
ATOM 1576 N N . GLY A 1 205 ? -17.473 1.330 15.581 1.00 97.25 205 GLY A N 1
ATOM 1577 C CA . GLY A 1 205 ? -16.582 0.190 15.825 1.00 97.25 205 GLY A CA 1
ATOM 1578 C C . GLY A 1 205 ? -16.163 -0.522 14.535 1.00 97.25 205 GLY A C 1
ATOM 1579 O O . GLY A 1 205 ? -16.288 0.047 13.450 1.00 97.25 205 GLY A O 1
ATOM 1580 N N . LEU A 1 206 ? -15.676 -1.764 14.639 1.00 98.06 206 LEU A N 1
ATOM 1581 C CA . LEU A 1 206 ? -15.244 -2.587 13.501 1.00 98.06 206 LEU A CA 1
ATOM 1582 C C . LEU A 1 206 ? -16.012 -3.913 13.448 1.00 98.06 206 LEU A C 1
ATOM 1584 O O . LEU A 1 206 ? -16.224 -4.565 14.464 1.00 98.06 206 LEU A O 1
ATOM 1588 N N . LYS A 1 207 ? -16.397 -4.342 12.242 1.00 97.88 207 LYS A N 1
ATOM 1589 C CA . LYS A 1 207 ? -16.897 -5.703 11.975 1.00 97.88 20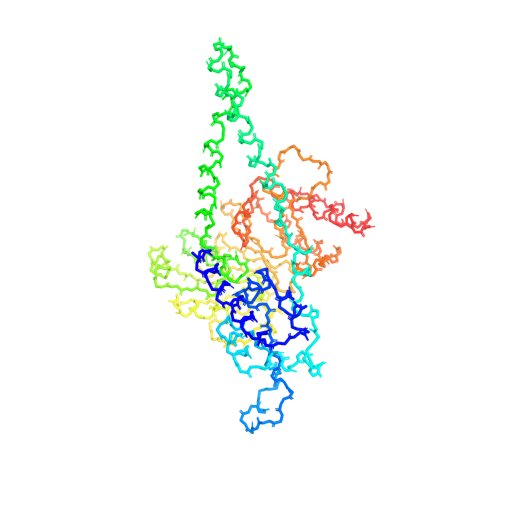7 LYS A CA 1
ATOM 1590 C C . LYS A 1 207 ? -15.771 -6.700 11.729 1.00 97.88 207 LYS A C 1
ATOM 1592 O O . LYS A 1 207 ? -15.952 -7.895 11.928 1.00 97.88 207 LYS A O 1
ATOM 1597 N N . GLY A 1 208 ? -14.615 -6.201 11.314 1.00 98.06 208 GLY A N 1
ATOM 1598 C CA . GLY A 1 208 ? -13.415 -6.989 11.118 1.00 98.06 208 GLY A CA 1
ATOM 1599 C C . GLY A 1 208 ? -12.279 -6.149 10.555 1.00 98.06 208 GLY A C 1
ATOM 1600 O O . GLY A 1 208 ? -12.459 -4.991 10.160 1.00 98.06 208 GLY A O 1
ATOM 1601 N N . ILE A 1 209 ? -11.114 -6.774 10.506 1.00 98.31 209 ILE A N 1
ATOM 1602 C CA . ILE A 1 209 ? -9.895 -6.238 9.905 1.00 98.31 209 ILE A CA 1
ATOM 1603 C C . ILE A 1 209 ? -9.512 -7.174 8.763 1.00 98.31 209 ILE A C 1
ATOM 1605 O O . ILE A 1 209 ? -9.519 -8.389 8.944 1.00 98.31 209 ILE A O 1
ATOM 1609 N N . VAL A 1 210 ? -9.171 -6.644 7.593 1.00 98.31 210 VAL A N 1
ATOM 1610 C CA . VAL A 1 210 ? -8.594 -7.444 6.504 1.00 98.31 210 VAL A CA 1
ATOM 1611 C C . VAL A 1 210 ? -7.216 -6.892 6.202 1.00 98.31 210 VAL A C 1
ATOM 1613 O O . VAL A 1 210 ? -7.094 -5.724 5.842 1.00 98.31 210 VAL A O 1
ATOM 1616 N N . ASN A 1 211 ? -6.194 -7.735 6.336 1.00 97.44 211 ASN A N 1
ATOM 1617 C CA . ASN A 1 211 ? -4.837 -7.371 5.949 1.00 97.44 211 ASN A CA 1
ATOM 1618 C C . ASN A 1 211 ? -4.569 -7.839 4.523 1.00 97.44 211 ASN A C 1
ATOM 1620 O O . ASN A 1 211 ? -4.776 -9.007 4.189 1.00 97.44 211 ASN A O 1
ATOM 1624 N N . SER A 1 212 ? -4.071 -6.920 3.707 1.00 97.44 212 SER A N 1
ATOM 1625 C CA . SER A 1 212 ? -3.774 -7.137 2.300 1.00 97.44 212 SER A CA 1
ATOM 1626 C C . SER A 1 212 ? -2.662 -8.160 2.097 1.00 97.44 212 SER A C 1
ATOM 1628 O O . SER A 1 212 ? -2.786 -8.986 1.197 1.00 97.44 212 SER A O 1
ATOM 1630 N N . HIS A 1 213 ? -1.597 -8.101 2.911 1.00 96.44 213 HIS A N 1
ATOM 1631 C CA . HIS A 1 213 ? -0.406 -8.959 2.844 1.00 96.44 213 HIS A CA 1
ATOM 1632 C C . HIS A 1 213 ? 0.460 -8.855 4.133 1.00 96.44 213 HIS A C 1
ATOM 1634 O O . HIS A 1 213 ? 0.195 -7.995 4.982 1.00 96.44 213 HIS A O 1
ATOM 1640 N N . PRO A 1 214 ? 1.513 -9.686 4.304 1.00 95.25 214 PRO A N 1
ATOM 1641 C CA . PRO A 1 214 ? 2.303 -9.796 5.539 1.00 95.25 214 PRO A CA 1
ATOM 1642 C C . PRO A 1 214 ? 2.918 -8.519 6.118 1.00 95.25 214 PRO A C 1
ATOM 1644 O O . PRO A 1 214 ? 3.063 -8.424 7.338 1.00 95.25 214 PRO A O 1
ATOM 1647 N N . HIS A 1 215 ? 3.242 -7.504 5.310 1.00 92.38 215 HIS A N 1
ATOM 1648 C CA . HIS A 1 215 ? 3.776 -6.236 5.837 1.00 92.38 215 HIS A CA 1
ATOM 1649 C C . HIS A 1 215 ? 2.804 -5.524 6.791 1.00 92.38 215 HIS A C 1
ATOM 1651 O O . HIS A 1 215 ? 3.231 -4.762 7.661 1.00 92.38 215 HIS A O 1
ATOM 1657 N N . PHE A 1 216 ? 1.508 -5.814 6.673 1.00 91.69 216 PHE A N 1
ATOM 1658 C CA . PHE A 1 216 ? 0.452 -5.268 7.516 1.00 91.69 216 PHE A CA 1
ATOM 1659 C C . PHE A 1 216 ? 0.047 -6.203 8.656 1.00 91.69 216 PHE A C 1
ATOM 1661 O O . PHE A 1 216 ? -0.942 -5.945 9.330 1.00 91.69 216 PHE A O 1
ATOM 1668 N N . TYR A 1 217 ? 0.791 -7.282 8.928 1.00 88.56 217 TYR A N 1
ATOM 1669 C CA . TYR A 1 217 ? 0.466 -8.148 10.065 1.00 88.56 217 TYR A CA 1
ATOM 1670 C C . TYR A 1 217 ? 0.743 -7.426 11.380 1.00 88.56 217 TYR A C 1
ATOM 1672 O O . TYR A 1 217 ? -0.112 -7.441 12.247 1.00 88.56 217 TYR A O 1
ATOM 1680 N N . THR A 1 218 ? 1.844 -6.686 11.518 1.00 78.19 218 THR A N 1
ATOM 1681 C CA . THR A 1 218 ? 2.013 -5.674 12.585 1.00 78.19 218 THR A CA 1
ATOM 1682 C C . THR A 1 218 ? 1.456 -6.093 13.975 1.00 78.19 218 THR A C 1
ATOM 1684 O O . THR A 1 218 ? 1.700 -7.207 14.440 1.00 78.19 218 THR A O 1
ATOM 1687 N N . THR A 1 219 ? 0.674 -5.231 14.630 1.00 88.62 219 THR A N 1
ATOM 1688 C CA . THR A 1 219 ? -0.086 -5.447 15.866 1.00 88.62 219 THR A CA 1
ATOM 1689 C C . THR A 1 219 ? -1.551 -5.832 15.598 1.00 88.62 219 THR A C 1
ATOM 1691 O O . THR A 1 219 ? -2.423 -5.558 16.418 1.00 88.62 219 THR A O 1
ATOM 1694 N N . HIS A 1 220 ? -1.853 -6.489 14.471 1.00 91.62 220 HIS A N 1
ATOM 1695 C CA . HIS A 1 220 ? -3.225 -6.822 14.051 1.00 91.62 220 HIS A CA 1
ATOM 1696 C C . HIS A 1 220 ? -4.072 -7.534 15.118 1.00 91.62 220 HIS A C 1
ATOM 1698 O O . HIS A 1 220 ? -5.256 -7.240 15.253 1.00 91.62 220 HIS A O 1
ATOM 1704 N N . LEU A 1 221 ? -3.477 -8.441 15.903 1.00 92.06 221 LEU A N 1
ATOM 1705 C CA . LEU A 1 221 ? -4.166 -9.114 17.008 1.00 92.06 221 LEU A CA 1
ATOM 1706 C C . LEU A 1 221 ? -4.555 -8.149 18.131 1.00 92.06 221 LEU A C 1
ATOM 1708 O O . LEU A 1 221 ? -5.633 -8.290 18.696 1.00 92.06 221 LEU A O 1
ATOM 1712 N N . HIS A 1 222 ? -3.715 -7.155 18.418 1.00 91.81 222 HIS A N 1
ATOM 1713 C CA . HIS A 1 222 ? -4.010 -6.136 19.420 1.00 91.81 222 HIS A CA 1
ATOM 1714 C C . HIS A 1 222 ? -5.166 -5.238 18.966 1.00 91.81 222 HIS A C 1
ATOM 1716 O O . HIS A 1 222 ? -6.093 -4.989 19.728 1.00 91.81 222 HIS A O 1
ATOM 1722 N N . TRP A 1 223 ? -5.173 -4.836 17.690 1.00 95.25 223 TRP A N 1
ATOM 1723 C CA . TRP A 1 223 ? -6.320 -4.147 17.091 1.00 95.25 223 TRP A CA 1
ATOM 1724 C C . TRP A 1 223 ? -7.595 -5.000 17.159 1.00 95.25 223 TRP A C 1
ATOM 1726 O O . TRP A 1 223 ? -8.647 -4.515 17.570 1.00 95.25 223 TRP A O 1
ATOM 1736 N N . ALA A 1 224 ? -7.502 -6.277 16.784 1.00 96.06 224 ALA A N 1
ATOM 1737 C CA . ALA A 1 224 ? -8.626 -7.209 16.808 1.00 96.06 224 ALA A CA 1
ATOM 1738 C C . ALA A 1 224 ? -9.192 -7.412 18.227 1.00 96.06 224 ALA A C 1
ATOM 1740 O O . ALA A 1 224 ? -10.404 -7.529 18.394 1.00 96.06 224 ALA A O 1
ATOM 1741 N N . GLU A 1 225 ? -8.329 -7.435 19.244 1.00 95.62 225 GLU A N 1
ATOM 1742 C CA . GLU A 1 225 ? -8.710 -7.507 20.655 1.00 95.62 225 GLU A CA 1
ATOM 1743 C C . GLU A 1 225 ? -9.417 -6.232 21.127 1.00 95.62 225 GLU A C 1
ATOM 1745 O O . GLU A 1 225 ? -10.510 -6.325 21.679 1.00 95.62 225 GLU A O 1
ATOM 1750 N N . ILE A 1 226 ? -8.845 -5.054 20.849 1.00 96.06 226 ILE A N 1
ATOM 1751 C CA . ILE A 1 226 ? -9.407 -3.752 21.244 1.00 96.06 226 ILE A CA 1
ATOM 1752 C C . ILE A 1 226 ? -10.822 -3.547 20.688 1.00 96.06 226 ILE A C 1
ATOM 1754 O O . ILE A 1 226 ? -11.699 -3.052 21.394 1.00 96.06 226 ILE A O 1
ATOM 1758 N N . PHE A 1 227 ? -11.047 -3.917 19.425 1.00 97.06 227 PHE A N 1
ATOM 1759 C CA . PHE A 1 227 ? -12.335 -3.728 18.750 1.00 97.06 227 PHE A CA 1
ATOM 1760 C C . PHE A 1 227 ? -13.244 -4.960 18.789 1.00 97.06 227 PHE A C 1
ATOM 1762 O O . PHE A 1 227 ? -14.275 -4.964 18.120 1.00 97.06 227 PHE A O 1
ATOM 1769 N N . ASP A 1 228 ? -12.858 -5.997 19.537 1.00 97.12 228 ASP A N 1
ATOM 1770 C CA . ASP A 1 228 ? -13.576 -7.268 19.663 1.00 97.12 228 ASP A CA 1
ATOM 1771 C C . ASP A 1 228 ? -14.067 -7.837 18.316 1.00 97.12 228 ASP A C 1
ATOM 1773 O O . ASP A 1 228 ? -15.235 -8.175 18.126 1.00 97.12 228 ASP A O 1
ATOM 1777 N N . CYS A 1 229 ? -13.160 -7.931 17.341 1.00 97.62 229 CYS A N 1
ATOM 1778 C CA . CYS A 1 229 ? -13.493 -8.342 15.977 1.00 97.62 229 CYS A CA 1
ATOM 1779 C C . CYS A 1 229 ? -12.494 -9.376 15.421 1.00 97.62 229 CYS A C 1
ATOM 1781 O O . CYS A 1 229 ? -11.404 -9.544 15.975 1.00 97.62 229 CYS A O 1
ATOM 1783 N N . PRO A 1 230 ? -12.851 -10.123 14.360 1.00 98.19 230 PRO A N 1
ATOM 1784 C CA . PRO A 1 230 ? -11.916 -11.007 13.672 1.00 98.19 230 PRO A CA 1
ATOM 1785 C C . PRO A 1 230 ? -10.944 -10.225 12.779 1.00 98.19 230 PRO A C 1
ATOM 1787 O O . PRO A 1 230 ? -11.281 -9.180 12.216 1.00 98.19 230 PRO A O 1
ATOM 1790 N N . VAL A 1 231 ? -9.756 -10.793 12.577 1.00 97.88 231 VAL A N 1
ATOM 1791 C CA . VAL A 1 231 ? -8.801 -10.352 11.558 1.00 97.88 231 VAL A CA 1
ATOM 1792 C C . VAL A 1 231 ? -8.611 -11.436 10.503 1.00 97.88 231 VAL A C 1
ATOM 1794 O O . VAL A 1 231 ? -8.245 -12.569 10.811 1.00 97.88 231 VAL A O 1
ATOM 1797 N N . TYR A 1 232 ? -8.864 -11.087 9.246 1.00 98.38 232 TYR A N 1
ATOM 1798 C CA . TYR A 1 232 ? -8.829 -11.999 8.113 1.00 98.38 232 TYR A CA 1
ATOM 1799 C C . TYR A 1 232 ? -7.494 -11.915 7.381 1.00 98.38 232 TYR A C 1
ATOM 1801 O O . TYR A 1 232 ? -7.096 -10.844 6.919 1.00 98.38 232 TYR A O 1
ATOM 1809 N N . LEU A 1 233 ? -6.840 -13.067 7.234 1.00 98.06 233 LEU A N 1
ATOM 1810 C CA . LEU A 1 233 ? -5.547 -13.224 6.571 1.00 98.06 233 LEU A CA 1
ATOM 1811 C C . LEU A 1 233 ? -5.661 -14.266 5.456 1.00 98.06 233 LEU A C 1
ATOM 1813 O O . LEU A 1 233 ? -6.342 -15.281 5.622 1.00 98.06 233 LEU A O 1
ATOM 1817 N N . ALA A 1 234 ? -5.000 -14.050 4.323 1.00 97.81 234 ALA A N 1
ATOM 1818 C CA . ALA A 1 234 ? -4.941 -15.072 3.285 1.00 97.81 234 ALA A CA 1
ATOM 1819 C C . ALA A 1 234 ? -4.217 -16.323 3.812 1.00 97.81 234 ALA A C 1
ATOM 1821 O O . ALA A 1 234 ? -3.230 -16.230 4.541 1.00 97.81 234 ALA A O 1
ATOM 1822 N N . ARG A 1 235 ? -4.727 -17.511 3.479 1.00 97.38 235 ARG A N 1
ATOM 1823 C CA . ARG A 1 235 ? -4.192 -18.786 3.977 1.00 97.38 235 ARG A CA 1
ATOM 1824 C C . ARG A 1 235 ? -2.759 -19.049 3.536 1.00 97.38 235 ARG A C 1
ATOM 1826 O O . ARG A 1 235 ? -1.979 -19.586 4.316 1.00 97.38 235 ARG A O 1
ATOM 1833 N N . GLU A 1 236 ? -2.445 -18.686 2.304 1.00 96.44 236 GLU A N 1
ATOM 1834 C CA . GLU A 1 236 ? -1.124 -18.804 1.697 1.00 96.44 236 GLU A CA 1
ATOM 1835 C C . GLU A 1 236 ? -0.094 -18.013 2.496 1.00 96.44 236 GLU A C 1
ATOM 1837 O O . GLU A 1 236 ? 1.055 -18.424 2.590 1.00 96.44 236 GLU A O 1
ATOM 1842 N N . ASP A 1 237 ? -0.536 -16.939 3.153 1.00 96.00 237 ASP A N 1
ATOM 1843 C CA . ASP A 1 237 ? 0.345 -16.066 3.903 1.00 96.00 237 ASP A CA 1
ATOM 1844 C C . ASP A 1 237 ? 0.556 -16.483 5.372 1.00 96.00 237 ASP A C 1
ATOM 1846 O O . ASP A 1 237 ? 1.239 -15.804 6.145 1.00 96.00 237 ASP A O 1
ATOM 1850 N N . ARG A 1 238 ? 0.013 -17.641 5.774 1.00 93.88 238 ARG A N 1
ATOM 1851 C CA . ARG A 1 238 ? 0.094 -18.153 7.151 1.00 93.88 238 ARG A CA 1
ATOM 1852 C C . ARG A 1 238 ? 1.526 -18.334 7.648 1.00 93.88 238 ARG A C 1
ATOM 1854 O O . ARG A 1 238 ? 1.761 -18.187 8.844 1.00 93.88 238 ARG A O 1
ATOM 1861 N N . GLU A 1 239 ? 2.471 -18.664 6.771 1.00 92.81 239 GLU A N 1
ATOM 1862 C CA . GLU A 1 239 ? 3.873 -18.871 7.159 1.00 92.81 239 GLU A CA 1
ATOM 1863 C C . GLU A 1 239 ? 4.553 -17.596 7.684 1.00 92.81 239 GLU A C 1
ATOM 1865 O O . GLU A 1 239 ? 5.474 -17.687 8.492 1.00 92.81 239 GLU A O 1
ATOM 1870 N N . TRP A 1 240 ? 4.056 -16.413 7.303 1.00 93.38 240 TRP A N 1
ATOM 1871 C CA . TRP A 1 240 ? 4.568 -15.127 7.785 1.00 93.38 240 TRP A CA 1
ATOM 1872 C C . TRP A 1 240 ? 3.919 -14.664 9.100 1.00 93.38 240 TRP A C 1
ATOM 1874 O O . TRP A 1 240 ? 4.258 -13.599 9.622 1.00 93.38 240 TRP A O 1
ATOM 1884 N N . VAL A 1 241 ? 3.001 -15.447 9.679 1.00 86.69 241 VAL A N 1
ATOM 1885 C CA . VAL A 1 241 ? 2.400 -15.145 10.984 1.00 86.69 241 VAL A CA 1
ATOM 1886 C C . VAL A 1 241 ? 3.354 -15.547 12.107 1.00 86.69 241 VAL A C 1
ATOM 1888 O O . VAL A 1 241 ? 3.483 -16.717 12.454 1.00 86.69 241 VAL A O 1
ATOM 1891 N N . VAL A 1 242 ? 3.996 -14.547 12.712 1.00 82.25 242 VAL A N 1
ATOM 1892 C CA . VAL A 1 242 ? 4.952 -14.743 13.819 1.00 82.25 242 VAL A CA 1
ATOM 1893 C C . VAL A 1 242 ? 4.253 -14.897 15.176 1.00 82.25 242 VAL A C 1
ATOM 1895 O O . VAL A 1 242 ? 4.745 -15.605 16.050 1.00 82.25 242 VAL A O 1
ATOM 1898 N N . CYS A 1 243 ? 3.095 -14.256 15.359 1.00 81.69 243 CYS A N 1
ATOM 1899 C CA . CYS A 1 243 ? 2.304 -14.327 16.589 1.00 81.69 243 CYS A CA 1
ATOM 1900 C C . CYS A 1 243 ? 0.919 -14.909 16.270 1.00 81.69 243 CYS A C 1
ATOM 1902 O O . CYS A 1 243 ? 0.088 -14.190 15.706 1.00 81.69 243 CYS A O 1
ATOM 1904 N N . PRO A 1 244 ? 0.667 -16.200 16.547 1.00 88.31 244 PRO A N 1
ATOM 1905 C CA . PRO A 1 244 ? -0.646 -16.796 16.343 1.00 88.31 244 PRO A CA 1
ATOM 1906 C C . PRO A 1 244 ? -1.633 -16.341 17.427 1.00 88.31 244 PRO A C 1
ATOM 1908 O O . PRO A 1 244 ? -1.253 -16.159 18.582 1.00 88.31 244 PRO A O 1
ATOM 1911 N N . GLY A 1 245 ? -2.913 -16.207 17.080 1.00 89.94 245 GLY A N 1
ATOM 1912 C CA . GLY A 1 245 ? -3.959 -15.845 18.039 1.00 89.94 245 GLY A CA 1
ATOM 1913 C C . GLY A 1 245 ? -5.359 -16.241 17.579 1.00 89.94 245 GLY A C 1
ATOM 1914 O O . GLY A 1 245 ? -5.606 -16.425 16.391 1.00 89.94 245 GLY A O 1
ATOM 1915 N N . GLU A 1 246 ? -6.294 -16.356 18.525 1.00 93.75 246 GLU A N 1
ATOM 1916 C CA . GLU A 1 246 ? -7.640 -16.910 18.283 1.00 93.75 246 GLU A CA 1
ATOM 1917 C C . GLU A 1 246 ? -8.512 -16.056 17.349 1.00 93.75 246 GLU A C 1
ATOM 1919 O O . GLU A 1 246 ? -9.434 -16.568 16.719 1.00 93.75 246 GLU A O 1
ATOM 1924 N N . ARG A 1 247 ? -8.210 -14.758 17.224 1.00 95.62 247 ARG A N 1
ATOM 1925 C CA . ARG A 1 247 ? -8.953 -13.825 16.359 1.00 95.62 247 ARG A CA 1
ATOM 1926 C C . ARG A 1 247 ? -8.523 -13.876 14.888 1.00 95.62 247 ARG A C 1
ATOM 1928 O O . ARG A 1 247 ? -9.151 -13.217 14.062 1.00 95.62 247 ARG A O 1
ATOM 1935 N N . GLN A 1 248 ? -7.475 -14.632 14.549 1.00 95.94 248 GLN A N 1
ATOM 1936 C CA . GLN A 1 248 ? -7.021 -14.814 13.168 1.00 95.94 248 GLN A CA 1
ATOM 1937 C C . GLN A 1 248 ? -7.921 -15.789 12.412 1.00 95.94 248 GLN A C 1
ATOM 1939 O O . GLN A 1 248 ? -8.084 -16.945 12.799 1.00 95.94 248 GLN A O 1
ATOM 1944 N N . VAL A 1 249 ? -8.440 -15.346 11.271 1.00 97.94 249 VAL A N 1
ATOM 1945 C CA . VAL A 1 249 ? -9.272 -16.153 10.378 1.00 97.94 249 VAL A CA 1
ATOM 1946 C C . VAL A 1 249 ? -8.585 -16.279 9.022 1.00 97.94 249 VAL A C 1
ATOM 1948 O O . VAL A 1 249 ? -8.464 -15.309 8.275 1.00 97.94 249 VAL A O 1
ATOM 1951 N N . PHE A 1 250 ? -8.152 -17.495 8.682 1.00 97.69 250 PHE A N 1
ATOM 1952 C CA . PHE A 1 250 ? -7.473 -17.765 7.413 1.00 97.69 250 PHE A CA 1
ATOM 1953 C C . PHE A 1 250 ? -8.448 -18.134 6.294 1.00 97.69 250 PHE A C 1
ATOM 1955 O O . PHE A 1 250 ? -9.108 -19.180 6.351 1.00 97.69 250 PHE A O 1
ATOM 1962 N N . TRP A 1 251 ? -8.480 -17.332 5.232 1.00 97.50 251 TRP A N 1
ATOM 1963 C CA . TRP A 1 251 ? -9.367 -17.537 4.086 1.00 97.50 251 TRP A CA 1
ATOM 1964 C C . TRP A 1 251 ? -8.621 -18.050 2.845 1.00 97.50 251 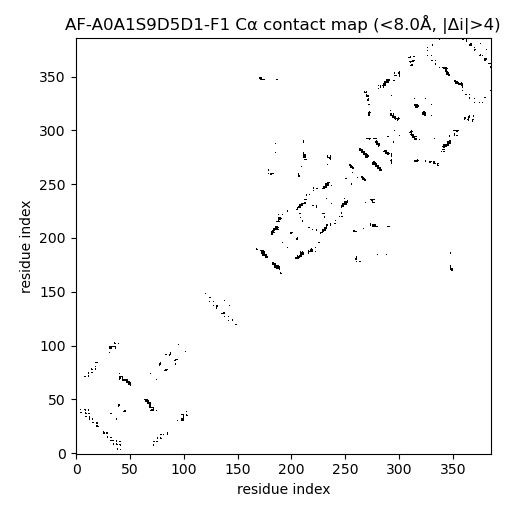TRP A C 1
ATOM 1966 O O . TRP A 1 251 ? -7.473 -17.699 2.574 1.00 97.50 251 TRP A O 1
ATOM 1976 N N . ASP A 1 252 ? -9.287 -18.922 2.091 1.00 95.00 252 ASP A N 1
ATOM 1977 C CA . ASP A 1 252 ? -8.691 -19.701 0.989 1.00 95.00 252 ASP A CA 1
ATOM 1978 C C . ASP A 1 252 ? -9.247 -19.336 -0.376 1.00 95.00 252 ASP A C 1
ATOM 1980 O O . ASP A 1 252 ? -8.546 -19.375 -1.379 1.00 95.00 252 ASP A O 1
ATOM 1984 N N . SER A 1 253 ? -10.520 -18.950 -0.406 1.00 95.62 253 SER A N 1
ATOM 1985 C CA . SER A 1 253 ? -11.212 -18.539 -1.616 1.00 95.62 253 SER A CA 1
ATOM 1986 C C . SER A 1 253 ? -10.472 -17.396 -2.314 1.00 95.62 253 SER A C 1
ATOM 1988 O O . SER A 1 253 ? -9.777 -16.612 -1.681 1.00 95.62 253 SER A O 1
ATOM 1990 N N . GLY A 1 254 ? -10.661 -17.244 -3.627 1.00 96.56 254 GLY A N 1
ATOM 1991 C CA . GLY A 1 254 ? -10.121 -16.084 -4.352 1.00 96.56 254 GLY A CA 1
ATOM 1992 C C . GLY A 1 254 ? -10.787 -14.757 -3.959 1.00 96.56 254 GLY A C 1
ATOM 1993 O O . GLY A 1 254 ? -10.262 -13.687 -4.253 1.00 96.56 254 GLY A O 1
ATOM 1994 N N . ARG A 1 255 ? -11.944 -14.819 -3.286 1.00 97.75 255 ARG A N 1
ATOM 1995 C CA . ARG A 1 255 ? -12.694 -13.665 -2.781 1.00 97.75 255 ARG A CA 1
ATOM 1996 C C . ARG A 1 255 ? -13.164 -13.902 -1.357 1.00 97.75 255 ARG A C 1
ATOM 1998 O O . ARG A 1 255 ? -13.607 -15.006 -1.040 1.00 97.75 255 ARG A O 1
ATOM 2005 N N . LEU A 1 256 ? -13.123 -12.862 -0.540 1.00 97.56 256 LEU A N 1
ATOM 2006 C CA . LEU A 1 256 ? -13.636 -12.849 0.823 1.00 97.56 256 LEU A CA 1
ATOM 2007 C C . LEU A 1 256 ? -14.677 -11.739 0.964 1.00 97.56 256 LEU A C 1
ATOM 2009 O O . LEU A 1 256 ? -14.408 -10.576 0.668 1.00 97.56 256 LEU A O 1
ATOM 2013 N N . SER A 1 257 ? -15.843 -12.112 1.478 1.00 95.06 257 SER A N 1
ATOM 2014 C CA . SER A 1 257 ? -16.852 -11.185 1.983 1.00 95.06 257 SER A CA 1
ATOM 2015 C C . SER A 1 257 ? -16.850 -11.262 3.506 1.00 95.06 257 SER A C 1
ATOM 2017 O O . SER A 1 257 ? -16.877 -12.360 4.064 1.00 95.06 257 SER A O 1
ATOM 2019 N N . VAL A 1 258 ? -16.789 -10.110 4.174 1.00 93.25 258 VAL A N 1
ATOM 2020 C CA . VAL A 1 258 ? -16.726 -10.043 5.640 1.00 93.25 258 VAL A CA 1
ATOM 2021 C C . VAL A 1 258 ? -18.130 -9.854 6.227 1.00 93.25 258 VAL A C 1
ATOM 2023 O O . VAL A 1 258 ? -18.819 -8.923 5.805 1.00 93.25 258 VAL A O 1
ATOM 2026 N N . PRO A 1 259 ? -18.536 -10.676 7.218 1.00 93.75 259 PRO A N 1
ATOM 2027 C CA . PRO A 1 259 ? -19.788 -10.532 7.949 1.00 93.75 259 PRO A CA 1
ATOM 2028 C C . PRO A 1 259 ? -20.142 -9.098 8.354 1.00 93.75 259 PRO A C 1
ATOM 2030 O O . PRO A 1 259 ? -19.403 -8.446 9.088 1.00 93.75 259 PRO A O 1
ATOM 2033 N N . GLY A 1 260 ? -21.299 -8.614 7.904 1.00 91.56 260 GLY A N 1
ATOM 2034 C CA . GLY A 1 260 ? -21.811 -7.274 8.190 1.00 91.56 260 GLY A CA 1
ATOM 2035 C C . GLY A 1 260 ? -21.391 -6.182 7.202 1.00 91.56 260 GLY A C 1
ATOM 2036 O O . GLY A 1 260 ? -21.834 -5.047 7.368 1.00 91.56 260 GLY A O 1
ATOM 2037 N N . VAL A 1 261 ? -20.575 -6.478 6.187 1.00 93.00 261 VAL A N 1
ATOM 2038 C CA . VAL A 1 261 ? -20.190 -5.534 5.112 1.00 93.00 261 VAL A CA 1
ATOM 2039 C C . VAL A 1 261 ? -20.182 -6.176 3.712 1.00 93.00 261 VAL A C 1
ATOM 2041 O O . VAL A 1 261 ? -19.722 -5.571 2.744 1.00 93.00 261 VAL A O 1
ATOM 2044 N N . GLU A 1 262 ? -20.715 -7.393 3.573 1.00 89.69 262 GLU A N 1
ATOM 2045 C CA . GLU A 1 262 ? -20.633 -8.236 2.369 1.00 89.69 262 GLU A CA 1
ATOM 2046 C C . GLU A 1 262 ? -21.302 -7.622 1.138 1.00 89.69 262 GLU A C 1
ATOM 2048 O O . GLU A 1 262 ? -20.933 -7.943 0.008 1.00 89.69 262 GLU A O 1
ATOM 2053 N N . GLY A 1 263 ? -22.307 -6.770 1.354 1.00 87.56 263 GLY A N 1
ATOM 2054 C CA . GLY A 1 263 ? -23.038 -6.109 0.276 1.00 87.56 263 GLY A CA 1
ATOM 2055 C C . GLY A 1 263 ? -22.201 -5.084 -0.491 1.00 87.56 263 GLY A C 1
ATOM 2056 O O . GLY A 1 263 ? -22.575 -4.721 -1.604 1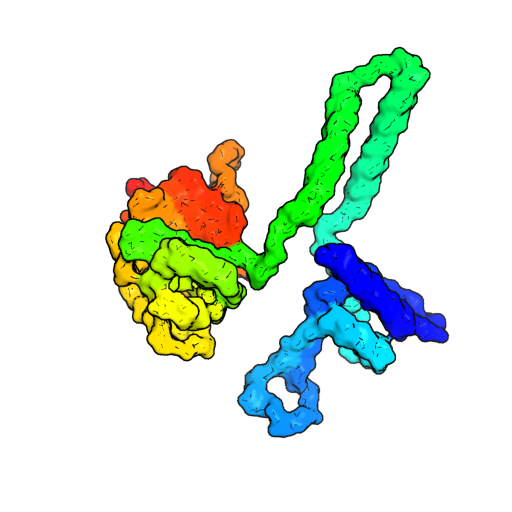.00 87.56 263 GLY A O 1
ATOM 2057 N N . ASP A 1 264 ? -21.080 -4.639 0.082 1.00 94.31 264 ASP A N 1
ATOM 2058 C CA . ASP A 1 264 ? -20.346 -3.478 -0.418 1.00 94.31 264 ASP A CA 1
ATOM 2059 C C . ASP A 1 264 ? -18.834 -3.706 -0.537 1.00 94.31 264 ASP A C 1
ATOM 2061 O O . ASP A 1 264 ? -18.216 -3.281 -1.513 1.00 94.31 264 ASP A O 1
ATOM 2065 N N . LEU A 1 265 ? -18.238 -4.424 0.419 1.00 97.88 265 LEU A N 1
ATOM 2066 C CA . LEU A 1 265 ? -16.798 -4.653 0.491 1.00 97.88 265 LEU A CA 1
ATOM 2067 C C . LEU A 1 265 ? -16.456 -6.114 0.193 1.00 97.88 265 LEU A C 1
ATOM 2069 O O . LEU A 1 265 ? -16.964 -7.035 0.837 1.00 97.88 265 LEU A O 1
ATOM 2073 N N . VAL A 1 266 ? -15.553 -6.327 -0.767 1.00 98.12 266 VAL A N 1
ATOM 2074 C CA . VAL A 1 266 ? -15.058 -7.661 -1.137 1.00 98.12 266 VAL A CA 1
ATOM 2075 C C . VAL A 1 266 ? -13.546 -7.630 -1.289 1.00 98.12 266 VAL A C 1
ATOM 2077 O O . VAL A 1 266 ? -13.024 -6.917 -2.144 1.00 98.12 266 VAL A O 1
ATOM 2080 N N . ALA A 1 267 ? -12.837 -8.425 -0.491 1.00 98.44 267 ALA A N 1
ATOM 2081 C CA . ALA A 1 267 ? -11.401 -8.614 -0.668 1.00 98.44 267 ALA A CA 1
ATOM 2082 C C . ALA A 1 267 ? -11.150 -9.651 -1.769 1.00 98.44 267 ALA A C 1
ATOM 2084 O O . ALA A 1 267 ? -11.849 -10.663 -1.851 1.00 98.44 267 ALA A O 1
ATOM 2085 N N . VAL A 1 268 ? -10.172 -9.395 -2.633 1.00 98.56 268 VAL A N 1
ATOM 2086 C CA . VAL A 1 268 ? -9.865 -10.211 -3.814 1.00 98.56 268 VAL A CA 1
ATOM 2087 C C . VAL A 1 268 ? -8.384 -10.560 -3.800 1.00 98.56 268 VAL A C 1
ATOM 2089 O O . VAL A 1 268 ? -7.549 -9.656 -3.768 1.00 98.56 268 VAL A O 1
ATOM 2092 N N . LYS A 1 269 ? -8.047 -11.856 -3.830 1.00 98.06 269 LYS A N 1
ATOM 2093 C CA . LYS A 1 269 ? -6.649 -12.295 -3.945 1.00 98.06 269 LYS A CA 1
ATOM 2094 C C . LYS A 1 269 ? -6.125 -11.941 -5.324 1.00 98.06 269 LYS A C 1
ATOM 2096 O O . LYS A 1 269 ? -6.705 -12.341 -6.332 1.00 98.06 269 LYS A O 1
ATOM 2101 N N . THR A 1 270 ? -5.014 -11.224 -5.354 1.00 97.69 270 THR A N 1
ATOM 2102 C CA . THR A 1 270 ? -4.287 -10.887 -6.578 1.00 97.69 270 THR A CA 1
ATOM 2103 C C . THR A 1 270 ? -2.984 -11.664 -6.688 1.00 97.69 270 THR A C 1
ATOM 2105 O O . THR A 1 270 ? -2.511 -11.876 -7.802 1.00 97.69 270 THR A O 1
ATOM 2108 N N . GLY A 1 271 ? -2.414 -12.097 -5.558 1.00 96.88 271 GLY A N 1
ATOM 2109 C CA . GLY A 1 271 ? -1.073 -12.667 -5.518 1.00 96.88 271 GLY A CA 1
ATOM 2110 C C . GLY A 1 271 ? -0.015 -11.649 -5.950 1.00 96.88 271 GLY A C 1
ATOM 2111 O O . GLY A 1 271 ? -0.231 -10.436 -5.885 1.00 96.88 271 GLY A O 1
ATOM 2112 N N . GLY A 1 272 ? 1.126 -12.141 -6.427 1.00 95.31 272 GLY A N 1
ATOM 2113 C CA . GLY A 1 272 ? 2.236 -11.314 -6.887 1.00 95.31 272 GLY A CA 1
ATOM 2114 C C . GLY A 1 272 ? 3.210 -10.967 -5.766 1.00 95.31 272 GLY A C 1
ATOM 2115 O O . GLY A 1 272 ? 4.206 -11.666 -5.601 1.00 95.31 272 GLY A O 1
ATOM 2116 N N . HIS A 1 273 ? 2.959 -9.882 -5.024 1.00 97.06 273 HIS A N 1
ATOM 2117 C CA . HIS A 1 273 ? 3.912 -9.391 -4.015 1.00 97.06 273 HIS A CA 1
ATOM 2118 C C . HIS A 1 273 ? 4.169 -10.429 -2.905 1.00 97.06 273 HIS A C 1
ATOM 2120 O O . HIS A 1 273 ? 5.313 -10.775 -2.620 1.00 97.06 273 HIS A O 1
ATOM 2126 N N . PHE A 1 274 ? 3.087 -10.993 -2.372 1.00 97.44 274 PHE A N 1
ATOM 2127 C CA . PHE A 1 274 ? 3.050 -12.260 -1.642 1.00 97.44 274 PHE A CA 1
ATOM 2128 C C . PHE A 1 274 ? 2.003 -13.176 -2.288 1.00 97.44 274 PHE A C 1
ATOM 2130 O O . PHE A 1 274 ? 1.071 -12.662 -2.918 1.00 97.44 274 PHE A O 1
ATOM 2137 N N . PRO A 1 275 ? 2.095 -14.508 -2.119 1.00 96.56 275 PRO A N 1
ATOM 2138 C CA . PRO A 1 275 ? 1.119 -15.442 -2.679 1.00 96.56 275 PRO A CA 1
ATOM 2139 C C . PRO A 1 275 ? -0.332 -15.126 -2.292 1.00 96.56 275 PRO A C 1
ATOM 2141 O O . PRO A 1 275 ? -1.218 -15.194 -3.141 1.00 96.56 275 PRO A O 1
ATOM 2144 N N . GLY A 1 276 ? -0.572 -14.730 -1.039 1.00 97.19 276 GLY A N 1
ATOM 2145 C CA . GLY A 1 276 ? -1.886 -14.362 -0.518 1.00 97.19 276 GLY A CA 1
ATOM 2146 C C . GLY A 1 276 ? -2.229 -12.874 -0.620 1.00 97.19 276 GLY A C 1
ATOM 2147 O O . GLY A 1 276 ? -3.280 -12.464 -0.122 1.00 97.19 276 GLY A O 1
ATOM 2148 N N . SER A 1 277 ? -1.397 -12.060 -1.288 1.00 98.19 277 SER A N 1
ATOM 2149 C CA . SER A 1 277 ? -1.664 -10.626 -1.427 1.00 98.19 277 SER A CA 1
ATOM 2150 C C . SER A 1 277 ? -3.030 -10.347 -2.046 1.00 98.19 277 SER A C 1
ATOM 2152 O O . SER A 1 277 ? -3.469 -11.031 -2.977 1.00 98.19 277 SER A O 1
ATOM 2154 N N . SER A 1 278 ? -3.694 -9.309 -1.546 1.00 98.50 278 SER A N 1
ATOM 2155 C CA . SER A 1 278 ? -5.060 -8.969 -1.931 1.00 98.50 278 SER A CA 1
ATOM 2156 C C . SER A 1 278 ? -5.304 -7.465 -2.039 1.00 98.50 278 SER A C 1
ATOM 2158 O O . SER A 1 278 ? -4.537 -6.637 -1.545 1.00 98.50 278 SER A O 1
ATOM 2160 N N . VAL A 1 279 ? -6.406 -7.124 -2.702 1.00 98.69 279 VAL A N 1
ATOM 2161 C CA . VAL A 1 279 ? -6.975 -5.772 -2.809 1.00 98.69 279 VAL A CA 1
ATOM 2162 C C . VAL A 1 279 ? -8.395 -5.774 -2.244 1.00 98.69 279 VAL A C 1
ATOM 2164 O O . VAL A 1 279 ? -9.039 -6.826 -2.224 1.00 98.69 279 VAL A O 1
ATOM 2167 N N . LEU A 1 280 ? -8.913 -4.618 -1.823 1.00 98.69 280 LEU A N 1
ATOM 2168 C CA . LEU A 1 280 ? -10.310 -4.487 -1.392 1.00 98.69 280 LEU A CA 1
ATOM 2169 C C . LEU A 1 280 ? -11.114 -3.712 -2.425 1.00 98.69 280 LEU A C 1
ATOM 2171 O O . LEU A 1 280 ? -10.830 -2.552 -2.712 1.00 98.69 280 LEU A O 1
ATOM 2175 N N . TRP A 1 281 ? -12.150 -4.344 -2.957 1.00 98.56 281 TRP A N 1
ATOM 2176 C CA . TRP A 1 281 ? -13.095 -3.703 -3.852 1.00 98.56 281 TRP A CA 1
ATOM 2177 C C . TRP A 1 281 ? -14.283 -3.154 -3.072 1.00 98.56 281 TRP A C 1
ATOM 2179 O O . TRP A 1 281 ? -14.991 -3.906 -2.398 1.00 98.56 281 TRP A O 1
ATOM 2189 N N . TRP A 1 282 ? -14.501 -1.847 -3.196 1.00 97.88 282 TRP A N 1
ATOM 2190 C CA . TRP A 1 282 ? -15.664 -1.147 -2.674 1.00 97.88 282 TRP A CA 1
ATOM 2191 C C . TRP A 1 282 ? -16.661 -0.894 -3.804 1.00 97.88 282 TRP A C 1
ATOM 2193 O O . TRP A 1 282 ? -16.496 0.024 -4.610 1.00 97.88 282 TRP A O 1
ATOM 2203 N N . ARG A 1 283 ? -17.706 -1.723 -3.852 1.00 95.75 283 ARG A N 1
ATOM 2204 C CA . ARG A 1 283 ? -18.664 -1.796 -4.961 1.00 95.75 283 ARG A CA 1
ATOM 2205 C C . ARG A 1 283 ? -19.467 -0.517 -5.133 1.00 95.75 283 ARG A C 1
ATOM 2207 O O . ARG A 1 283 ? -19.497 0.028 -6.229 1.00 95.75 283 ARG A O 1
ATOM 2214 N N . SER A 1 284 ? -20.109 -0.031 -4.071 1.00 94.81 284 SER A N 1
ATOM 2215 C CA . SER A 1 284 ? -21.002 1.131 -4.159 1.00 94.81 284 SER A CA 1
ATOM 2216 C C . SER A 1 284 ? -20.274 2.431 -4.494 1.00 94.81 284 SER A C 1
ATOM 2218 O O . SER A 1 284 ? -20.880 3.328 -5.075 1.00 94.81 284 SER A O 1
ATOM 2220 N N . LEU A 1 285 ? -18.985 2.528 -4.151 1.00 96.31 285 LEU A N 1
ATOM 2221 C CA . LEU A 1 285 ? -18.160 3.695 -4.453 1.00 96.31 285 LEU A CA 1
ATOM 2222 C C . LEU A 1 285 ? -17.364 3.560 -5.754 1.00 96.31 285 LEU A C 1
ATOM 2224 O O . LEU A 1 285 ? -16.791 4.551 -6.196 1.00 96.31 285 LEU A O 1
ATOM 2228 N N . GLY A 1 286 ? -17.285 2.367 -6.352 1.00 97.44 286 GLY A N 1
ATOM 2229 C CA . GLY A 1 286 ? -16.415 2.125 -7.504 1.00 97.44 286 GLY A CA 1
ATOM 2230 C C . GLY A 1 286 ? -14.937 2.387 -7.186 1.00 97.44 286 GLY A C 1
ATOM 2231 O O . GLY A 1 286 ? -14.213 2.946 -8.011 1.00 97.44 286 GLY A O 1
ATOM 2232 N N . VAL A 1 287 ? -14.487 2.023 -5.979 1.00 98.44 287 VAL A N 1
ATOM 2233 C CA . VAL A 1 287 ? -13.115 2.263 -5.499 1.00 98.44 287 VAL A CA 1
ATOM 2234 C C . VAL A 1 287 ? -12.396 0.937 -5.271 1.00 98.44 287 VAL A C 1
ATOM 2236 O O . VAL A 1 287 ? -12.956 0.006 -4.693 1.00 98.44 287 VAL A O 1
ATOM 2239 N N . LEU A 1 288 ? -11.124 0.867 -5.662 1.00 98.69 288 LEU A N 1
ATOM 2240 C CA . LEU A 1 288 ? -10.229 -0.236 -5.326 1.00 98.69 288 LEU A CA 1
ATOM 2241 C C . LEU A 1 288 ? -9.154 0.234 -4.335 1.00 98.69 288 LEU A C 1
ATOM 2243 O O . LEU A 1 288 ? -8.378 1.151 -4.616 1.00 98.69 288 LEU A O 1
ATOM 2247 N N . LEU A 1 289 ? -9.100 -0.384 -3.160 1.00 98.62 289 LEU A N 1
ATOM 2248 C CA . LEU A 1 289 ? -8.051 -0.134 -2.180 1.00 98.62 289 LEU A CA 1
ATOM 2249 C C . LEU A 1 289 ? -6.906 -1.105 -2.447 1.00 98.62 289 LEU A C 1
ATOM 2251 O O . LEU A 1 289 ? -7.109 -2.318 -2.533 1.00 98.62 289 LEU A O 1
ATOM 2255 N N . VAL A 1 290 ? -5.706 -0.555 -2.600 1.00 98.38 290 VAL A N 1
ATOM 2256 C CA . VAL A 1 290 ? -4.524 -1.296 -3.045 1.00 98.38 290 VAL A CA 1
ATOM 2257 C C . VAL A 1 290 ? -3.344 -1.088 -2.106 1.00 98.38 290 VAL A C 1
ATOM 2259 O O . VAL A 1 290 ? -3.223 -0.064 -1.429 1.00 98.38 290 VAL A O 1
ATOM 2262 N N . ALA A 1 291 ? -2.438 -2.056 -2.128 1.00 95.31 291 ALA A N 1
ATOM 2263 C CA . ALA A 1 291 ? -1.129 -1.981 -1.497 1.00 95.31 291 ALA A CA 1
ATOM 2264 C C . ALA A 1 291 ? -0.069 -2.504 -2.487 1.00 95.31 291 ALA A C 1
ATOM 2266 O O . ALA A 1 291 ? -0.174 -2.262 -3.688 1.00 95.31 291 ALA A O 1
ATOM 2267 N N . ASP A 1 292 ? 0.930 -3.240 -2.016 1.00 95.81 292 ASP A N 1
ATOM 2268 C CA . ASP A 1 292 ? 2.145 -3.566 -2.772 1.00 95.81 292 ASP A CA 1
ATOM 2269 C C . ASP A 1 292 ? 1.919 -4.382 -4.065 1.00 95.81 292 ASP A C 1
ATOM 2271 O O . ASP A 1 292 ? 2.711 -4.294 -4.999 1.00 95.81 292 ASP A O 1
ATOM 2275 N N . SER A 1 293 ? 0.819 -5.132 -4.204 1.00 97.56 293 SER A N 1
ATOM 2276 C CA . SER A 1 293 ? 0.538 -5.841 -5.472 1.00 97.56 293 SER A CA 1
ATOM 2277 C C . SER A 1 293 ? 0.168 -4.908 -6.630 1.00 97.56 293 SER A C 1
ATOM 2279 O O . SER A 1 293 ? 0.417 -5.234 -7.787 1.00 97.56 293 SER A O 1
ATOM 2281 N N . ILE A 1 294 ? -0.402 -3.736 -6.334 1.00 98.44 294 ILE A N 1
ATOM 2282 C CA . ILE A 1 294 ? -0.665 -2.670 -7.309 1.00 98.44 294 ILE A CA 1
ATOM 2283 C C . ILE A 1 294 ? -0.168 -1.363 -6.687 1.00 98.44 294 ILE A C 1
ATOM 2285 O O . ILE A 1 294 ? -0.934 -0.584 -6.120 1.00 98.44 294 ILE A O 1
ATOM 2289 N N . GLY A 1 295 ? 1.138 -1.118 -6.776 1.00 97.44 295 GLY A N 1
ATOM 2290 C CA . GLY A 1 295 ? 1.731 0.075 -6.183 1.00 97.44 295 GLY A CA 1
ATOM 2291 C C . GLY A 1 295 ? 1.442 1.326 -6.998 1.00 97.44 295 GLY A C 1
ATOM 2292 O O . GLY A 1 295 ? 1.736 1.386 -8.192 1.00 97.44 295 GLY A O 1
ATOM 2293 N N . VAL A 1 296 ? 0.925 2.361 -6.343 1.00 97.25 296 VAL A N 1
ATOM 2294 C CA . VAL A 1 296 ? 0.748 3.688 -6.941 1.00 97.25 296 VAL A CA 1
ATOM 2295 C C . VAL A 1 296 ? 2.109 4.366 -7.093 1.00 97.25 296 VAL A C 1
ATOM 2297 O O . VAL A 1 296 ? 2.834 4.534 -6.114 1.00 97.25 296 VAL A O 1
ATOM 2300 N N . VAL A 1 297 ? 2.458 4.791 -8.310 1.00 94.44 297 VAL A N 1
ATOM 2301 C CA . VAL A 1 297 ? 3.669 5.597 -8.547 1.00 94.44 297 VAL A CA 1
ATOM 2302 C C . VAL A 1 297 ? 3.335 7.094 -8.588 1.00 94.44 297 VAL A C 1
ATOM 2304 O O . VAL A 1 297 ? 2.190 7.449 -8.866 1.00 94.44 297 VAL A O 1
ATOM 2307 N N . PRO A 1 298 ? 4.307 8.008 -8.389 1.00 90.44 298 PRO A N 1
ATOM 2308 C CA . PRO A 1 298 ? 4.041 9.451 -8.405 1.00 90.44 298 PRO A CA 1
ATOM 2309 C C . PRO A 1 298 ? 3.373 9.960 -9.692 1.00 90.44 298 PRO A C 1
ATOM 2311 O O . PRO A 1 298 ? 2.513 10.836 -9.642 1.00 90.44 298 PRO A O 1
ATOM 2314 N N . SER A 1 299 ? 3.704 9.376 -10.849 1.00 89.06 299 SER A N 1
ATOM 2315 C CA . SER A 1 299 ? 3.051 9.680 -12.132 1.00 89.06 299 SER A CA 1
ATOM 2316 C C . SER A 1 299 ? 1.606 9.184 -12.228 1.00 89.06 299 SER A C 1
ATOM 2318 O O . SER A 1 299 ? 0.918 9.493 -13.195 1.00 89.06 299 SER A O 1
ATOM 2320 N N . GLY A 1 300 ? 1.127 8.404 -11.258 1.00 88.38 300 GLY A N 1
ATOM 2321 C CA . GLY A 1 300 ? -0.275 8.041 -11.093 1.00 88.38 300 GLY A CA 1
ATOM 2322 C C . GLY A 1 300 ? -1.116 9.147 -10.455 1.00 88.38 300 GLY A C 1
ATOM 2323 O O . GLY A 1 300 ? -2.309 9.217 -10.727 1.00 88.38 300 GLY A O 1
ATOM 2324 N N . ILE A 1 301 ? -0.524 10.048 -9.671 1.00 87.50 301 ILE A N 1
ATOM 2325 C CA . ILE A 1 301 ? -1.288 11.080 -8.951 1.00 87.50 301 ILE A CA 1
ATOM 2326 C C . ILE A 1 301 ? -1.797 12.167 -9.908 1.00 87.50 301 ILE A C 1
ATOM 2328 O O . ILE A 1 301 ? -2.927 12.634 -9.790 1.00 87.50 301 ILE A O 1
ATOM 2332 N N . TYR A 1 302 ? -0.997 12.521 -10.918 1.00 77.81 302 TYR A N 1
ATOM 2333 C CA . TYR A 1 302 ? -1.393 13.419 -12.005 1.00 77.81 302 TYR A CA 1
ATOM 2334 C C . TYR A 1 302 ? -1.563 12.639 -13.315 1.00 77.81 302 TYR A C 1
ATOM 2336 O O . TYR A 1 302 ? -0.770 11.756 -13.639 1.00 77.81 302 TYR A O 1
ATOM 2344 N N . HIS A 1 303 ? -2.600 12.951 -14.094 1.00 68.75 303 HIS A N 1
ATOM 2345 C CA . HIS A 1 303 ? -2.942 12.183 -15.302 1.00 68.75 303 HIS A CA 1
ATOM 2346 C C . HIS A 1 303 ? -3.050 13.026 -16.584 1.00 68.75 303 HIS A C 1
ATOM 2348 O O . HIS A 1 303 ? -3.334 12.482 -17.647 1.00 68.75 303 HIS A O 1
ATOM 2354 N N . VAL A 1 304 ? -2.774 14.333 -16.522 1.00 68.75 304 VAL A N 1
ATOM 2355 C CA . VAL A 1 304 ? -2.847 15.246 -17.677 1.00 68.75 304 VAL A CA 1
ATOM 2356 C C . VAL A 1 304 ? -1.442 15.562 -18.201 1.00 68.75 304 VAL A C 1
ATOM 2358 O O . VAL A 1 304 ? -0.518 15.758 -17.416 1.00 68.75 304 VAL A O 1
ATOM 2361 N N . GLY A 1 305 ? -1.279 15.619 -19.530 1.00 68.25 305 GLY A N 1
ATOM 2362 C CA . GLY A 1 305 ? -0.050 16.106 -20.179 1.00 68.25 305 GLY A CA 1
ATOM 2363 C C . GLY A 1 305 ? 1.161 15.172 -20.083 1.00 68.25 305 GLY A C 1
ATOM 2364 O O . GLY A 1 305 ? 2.300 15.633 -20.107 1.00 68.25 305 GLY A O 1
ATOM 2365 N N . ARG A 1 306 ? 0.937 13.861 -19.942 1.00 75.94 306 ARG A N 1
ATOM 2366 C CA . ARG A 1 306 ? 2.012 12.875 -19.772 1.00 75.94 306 ARG A CA 1
ATOM 2367 C C . ARG A 1 306 ? 2.613 12.419 -21.098 1.00 75.94 306 ARG A C 1
ATOM 2369 O O . ARG A 1 306 ? 1.918 12.304 -22.105 1.00 75.94 306 ARG A O 1
ATOM 2376 N N . LEU A 1 307 ? 3.900 12.074 -21.064 1.00 79.38 307 LEU A N 1
ATOM 2377 C CA . LEU A 1 307 ? 4.559 11.414 -22.187 1.00 79.38 307 LEU A CA 1
ATOM 2378 C C . LEU A 1 307 ? 3.925 10.031 -22.444 1.00 79.38 307 LEU A C 1
ATOM 2380 O O . LEU A 1 307 ? 3.631 9.308 -21.479 1.00 79.38 307 LEU A O 1
ATOM 2384 N N . PRO A 1 308 ? 3.743 9.627 -23.715 1.00 80.19 308 PRO A N 1
ATOM 2385 C CA . PRO A 1 308 ? 3.298 8.280 -24.056 1.00 80.19 308 PRO A CA 1
ATOM 2386 C C . PRO A 1 308 ? 4.177 7.211 -23.397 1.00 80.19 308 PRO A C 1
ATOM 2388 O O . PRO A 1 308 ? 5.399 7.335 -23.376 1.00 80.19 308 PRO A O 1
ATOM 2391 N N . GLY A 1 309 ? 3.562 6.156 -22.857 1.00 82.44 309 GLY A N 1
ATOM 2392 C CA . GLY A 1 309 ? 4.288 5.082 -22.169 1.00 82.44 309 GLY A CA 1
ATOM 2393 C C . GLY A 1 309 ? 4.652 5.376 -20.709 1.00 82.44 309 GLY A C 1
ATOM 2394 O O . GLY A 1 309 ? 5.338 4.576 -20.085 1.00 82.44 309 GLY A O 1
ATOM 2395 N N . THR A 1 310 ? 4.183 6.485 -20.132 1.00 88.94 310 THR A N 1
ATOM 2396 C CA . THR A 1 310 ? 4.268 6.694 -18.678 1.00 88.94 310 THR A CA 1
ATOM 2397 C C . THR A 1 310 ? 3.293 5.744 -17.970 1.00 88.94 310 THR A C 1
ATOM 2399 O O . THR A 1 310 ? 2.172 5.581 -18.448 1.00 88.94 310 THR A O 1
ATOM 2402 N N . VAL A 1 311 ? 3.663 5.172 -16.821 1.00 95.06 311 VAL A N 1
ATOM 2403 C CA . VAL A 1 311 ? 2.785 4.304 -16.008 1.00 95.06 311 VAL A CA 1
ATOM 2404 C C . VAL A 1 311 ? 2.078 5.071 -14.885 1.00 95.06 311 VAL A C 1
ATOM 2406 O O . VAL A 1 311 ? 2.528 6.136 -14.460 1.00 95.06 311 VAL A O 1
ATOM 2409 N N . SER A 1 312 ? 0.955 4.545 -14.396 1.00 96.31 312 SER A N 1
ATOM 2410 C CA . SER A 1 312 ? 0.291 5.005 -13.162 1.00 96.31 312 SER A CA 1
ATOM 2411 C C . SER A 1 312 ? 0.483 4.060 -11.985 1.00 96.31 312 SER A C 1
ATOM 2413 O O . SER A 1 312 ? 0.450 4.513 -10.842 1.00 96.31 312 SER A O 1
ATOM 2415 N N . PHE A 1 313 ? 0.733 2.784 -12.270 1.00 98.19 313 PHE A N 1
ATOM 2416 C CA . PHE A 1 313 ? 0.935 1.745 -11.271 1.00 98.19 313 PHE A CA 1
ATOM 2417 C C . PHE A 1 313 ? 2.183 0.919 -11.600 1.00 98.19 313 PHE A C 1
ATOM 2419 O O . PHE A 1 313 ? 2.618 0.869 -12.751 1.00 98.19 313 PHE A O 1
ATOM 2426 N N . THR A 1 314 ? 2.768 0.291 -10.586 1.00 98.00 314 THR A N 1
ATOM 2427 C CA . THR A 1 314 ? 3.926 -0.603 -10.702 1.00 98.00 314 THR A CA 1
ATOM 2428 C C . THR A 1 314 ? 3.663 -1.917 -9.969 1.00 98.00 314 THR A C 1
ATOM 2430 O O . THR A 1 314 ? 2.843 -1.958 -9.053 1.00 98.00 314 THR A O 1
ATOM 2433 N N . PHE A 1 315 ? 4.370 -2.976 -10.364 1.00 98.50 315 PHE A N 1
ATOM 2434 C CA . PHE A 1 315 ? 4.122 -4.349 -9.923 1.00 98.50 315 PHE A CA 1
ATOM 2435 C C . PHE A 1 315 ? 5.444 -4.981 -9.472 1.00 98.50 315 PHE A C 1
ATOM 2437 O O . PHE A 1 315 ? 6.245 -5.423 -10.298 1.00 98.50 315 PHE A O 1
ATOM 2444 N N . MET A 1 316 ? 5.711 -4.980 -8.165 1.00 97.56 316 MET A N 1
ATOM 2445 C CA . MET A 1 316 ? 7.028 -5.338 -7.625 1.00 97.56 316 MET A CA 1
ATOM 2446 C C . MET A 1 316 ? 6.955 -6.573 -6.737 1.00 97.56 316 MET A C 1
ATOM 2448 O O . MET A 1 316 ? 6.089 -6.687 -5.873 1.00 97.56 316 MET A O 1
ATOM 2452 N N . TRP A 1 317 ? 7.914 -7.481 -6.913 1.00 95.81 317 TRP A N 1
ATOM 2453 C CA . TRP A 1 317 ? 8.117 -8.571 -5.965 1.00 95.81 317 TRP A CA 1
ATOM 2454 C C . TRP A 1 317 ? 8.740 -8.019 -4.682 1.00 95.81 317 TRP A C 1
ATOM 2456 O O . TRP A 1 317 ? 8.310 -8.346 -3.585 1.00 95.81 317 TRP A O 1
ATOM 2466 N N . SER A 1 318 ? 9.704 -7.101 -4.813 1.00 92.88 318 SER A N 1
ATOM 2467 C CA . SER A 1 318 ? 10.339 -6.435 -3.676 1.00 92.88 318 SER A CA 1
ATOM 2468 C C . SER A 1 318 ? 10.557 -4.956 -3.974 1.00 92.88 318 SER A C 1
ATOM 2470 O O . SER A 1 318 ? 11.412 -4.602 -4.787 1.00 92.88 318 SER A O 1
ATOM 2472 N N . TYR A 1 319 ? 9.807 -4.085 -3.292 1.00 92.12 319 TYR A N 1
ATOM 2473 C CA . TYR A 1 319 ? 9.996 -2.633 -3.375 1.00 92.12 319 TYR A CA 1
ATOM 2474 C C . TYR A 1 319 ? 11.363 -2.175 -2.852 1.00 92.12 319 TYR A C 1
ATOM 2476 O O . TYR A 1 319 ? 12.030 -1.435 -3.573 1.00 92.12 319 TYR A O 1
ATOM 2484 N N . PRO A 1 320 ? 11.846 -2.624 -1.672 1.00 89.25 320 PRO A N 1
ATOM 2485 C CA . PRO A 1 320 ? 13.139 -2.170 -1.153 1.00 89.25 320 PRO A CA 1
ATOM 2486 C C . PRO A 1 320 ? 14.319 -2.503 -2.072 1.00 89.25 320 PRO A C 1
ATOM 2488 O O . PRO A 1 320 ? 15.270 -1.732 -2.156 1.00 89.25 320 PRO A O 1
ATOM 2491 N N . ASN A 1 321 ? 14.239 -3.630 -2.784 1.00 92.75 321 ASN A N 1
ATOM 2492 C CA . ASN A 1 321 ? 15.289 -4.086 -3.695 1.00 92.75 321 ASN A CA 1
ATOM 2493 C C . ASN A 1 321 ? 15.026 -3.716 -5.160 1.00 92.75 321 ASN A C 1
ATOM 2495 O O . ASN A 1 321 ? 15.825 -4.060 -6.027 1.00 92.75 321 ASN A O 1
ATOM 2499 N N . MET A 1 322 ? 13.907 -3.045 -5.448 1.00 90.62 322 MET A N 1
ATOM 2500 C CA . MET A 1 322 ? 13.476 -2.703 -6.803 1.00 90.62 322 MET A CA 1
ATOM 2501 C C . MET A 1 322 ? 13.401 -3.912 -7.752 1.00 90.62 322 MET A C 1
ATOM 2503 O O . MET A 1 322 ? 13.721 -3.808 -8.936 1.00 90.62 322 MET A O 1
ATOM 2507 N N . ILE A 1 323 ? 12.951 -5.062 -7.246 1.00 95.12 323 ILE A N 1
ATOM 2508 C CA . ILE A 1 323 ? 12.819 -6.286 -8.043 1.00 95.12 323 ILE A CA 1
ATOM 2509 C C . ILE A 1 323 ? 11.398 -6.357 -8.627 1.00 95.12 323 ILE A C 1
ATOM 2511 O O . ILE A 1 323 ? 10.434 -6.431 -7.853 1.00 95.12 323 ILE A O 1
ATOM 2515 N N . PRO A 1 324 ? 11.243 -6.334 -9.964 1.00 97.12 324 PRO A N 1
ATOM 2516 C CA . PRO A 1 324 ? 9.938 -6.381 -10.613 1.00 97.12 324 PRO A CA 1
ATOM 2517 C C . PRO A 1 324 ? 9.298 -7.768 -10.498 1.00 97.12 324 PRO A C 1
ATOM 2519 O O . PRO A 1 324 ? 9.993 -8.779 -10.386 1.00 97.12 324 PRO A O 1
ATOM 2522 N N . LEU A 1 325 ? 7.966 -7.823 -10.568 1.00 97.75 325 LEU A N 1
ATOM 2523 C CA . LEU A 1 325 ? 7.263 -9.095 -10.727 1.00 97.75 325 LEU A CA 1
ATOM 2524 C C . LEU A 1 325 ? 7.493 -9.689 -12.126 1.00 97.75 325 LEU A C 1
ATOM 2526 O O . LEU A 1 325 ? 7.529 -8.943 -13.111 1.00 97.75 325 LEU A O 1
ATOM 2530 N N . PRO A 1 326 ? 7.572 -11.027 -12.251 1.00 97.25 326 PRO A N 1
ATOM 2531 C CA . PRO A 1 326 ? 7.557 -11.692 -13.548 1.00 97.25 326 PRO A CA 1
ATOM 2532 C C . PRO A 1 326 ? 6.285 -11.359 -14.354 1.00 97.25 326 PRO A C 1
ATOM 2534 O O . PRO A 1 326 ? 5.211 -11.213 -13.766 1.00 97.25 326 PRO A O 1
ATOM 2537 N N . PRO A 1 327 ? 6.342 -11.322 -15.701 1.00 98.06 327 PRO A N 1
ATOM 2538 C CA . PRO A 1 327 ? 5.194 -10.981 -16.551 1.00 98.06 327 PRO A CA 1
ATOM 2539 C C . PRO A 1 327 ? 3.903 -11.763 -16.284 1.00 98.06 327 PRO A C 1
ATOM 2541 O O . PRO A 1 327 ? 2.814 -11.190 -16.338 1.00 98.06 327 PRO A O 1
ATOM 2544 N N . ASN A 1 328 ? 4.022 -13.060 -15.984 1.00 98.31 328 ASN A N 1
ATOM 2545 C CA . ASN A 1 328 ? 2.872 -13.912 -15.689 1.00 98.31 328 ASN A CA 1
ATOM 2546 C C . ASN A 1 328 ? 2.175 -13.494 -14.388 1.00 98.31 328 ASN A C 1
ATOM 2548 O O . ASN A 1 328 ? 0.950 -13.465 -14.350 1.00 98.31 328 ASN A O 1
ATOM 2552 N N . GLU A 1 329 ? 2.932 -13.100 -13.360 1.00 98.38 329 GLU A N 1
ATOM 2553 C CA . GLU A 1 329 ? 2.367 -12.613 -12.094 1.00 98.38 329 GLU A CA 1
ATOM 2554 C C . GLU A 1 329 ? 1.643 -11.279 -12.289 1.00 98.38 329 GLU A C 1
ATOM 2556 O O . GLU A 1 329 ? 0.527 -11.094 -11.810 1.00 98.38 329 GLU A O 1
ATOM 2561 N N . VAL A 1 330 ? 2.212 -10.376 -13.095 1.00 98.69 330 VAL A N 1
ATOM 2562 C CA . VAL A 1 330 ? 1.544 -9.118 -13.470 1.00 98.69 330 VAL A CA 1
ATOM 2563 C C . VAL A 1 330 ? 0.224 -9.386 -14.209 1.00 98.69 330 VAL A C 1
ATOM 2565 O O . VAL A 1 330 ? -0.783 -8.721 -13.965 1.00 98.69 330 VAL A O 1
ATOM 2568 N N . HIS A 1 331 ? 0.193 -10.383 -15.099 1.00 98.62 331 HIS A N 1
ATOM 2569 C CA . HIS A 1 331 ? -1.036 -10.776 -15.799 1.00 98.62 331 HIS A CA 1
ATOM 2570 C C . HIS A 1 331 ? -2.054 -11.430 -14.860 1.00 98.62 331 HIS A C 1
ATOM 2572 O O . HIS A 1 331 ? -3.246 -11.155 -14.989 1.00 98.62 331 HIS A O 1
ATOM 2578 N N . ASN A 1 332 ? -1.615 -12.233 -13.890 1.00 98.38 332 ASN A N 1
ATOM 2579 C CA . ASN A 1 332 ? -2.495 -12.812 -12.874 1.00 98.38 332 ASN A CA 1
ATOM 2580 C C . ASN A 1 332 ? -3.174 -11.725 -12.029 1.00 98.38 332 ASN A C 1
ATOM 2582 O O . ASN A 1 332 ? -4.391 -11.784 -11.845 1.00 98.38 332 ASN A O 1
ATOM 2586 N N . ILE A 1 333 ? -2.431 -10.689 -11.623 1.00 98.69 333 ILE A N 1
ATOM 2587 C CA . ILE A 1 333 ? -2.991 -9.523 -10.923 1.00 98.69 333 ILE A CA 1
ATOM 2588 C C . ILE A 1 333 ? -4.081 -8.858 -11.773 1.00 98.69 333 ILE A C 1
ATOM 2590 O O . ILE A 1 333 ? -5.181 -8.624 -11.276 1.00 98.69 333 ILE A O 1
ATOM 2594 N N . TRP A 1 334 ? -3.823 -8.606 -13.065 1.00 98.62 334 TRP A N 1
ATOM 2595 C CA . TRP A 1 334 ? -4.842 -8.048 -13.966 1.00 98.62 334 TRP A CA 1
ATOM 2596 C C . TRP A 1 334 ? -6.087 -8.938 -14.048 1.00 98.62 334 TRP A C 1
ATOM 2598 O O . TRP A 1 334 ? -7.203 -8.447 -13.897 1.00 98.62 334 TRP A O 1
ATOM 2608 N N . ARG A 1 335 ? -5.916 -10.250 -14.247 1.00 98.38 335 ARG A N 1
ATOM 2609 C CA . ARG A 1 335 ? -7.039 -11.197 -14.342 1.00 98.38 335 ARG A CA 1
ATOM 2610 C C . ARG A 1 335 ? -7.901 -11.203 -13.082 1.00 98.38 335 ARG A C 1
ATOM 2612 O O . ARG A 1 335 ? -9.116 -11.309 -13.206 1.00 98.38 335 ARG A O 1
ATOM 2619 N N . ALA A 1 336 ? -7.293 -11.065 -11.905 1.00 98.31 336 ALA A N 1
ATOM 2620 C CA . ALA A 1 336 ? -8.005 -11.030 -10.632 1.00 98.31 336 ALA A CA 1
ATOM 2621 C C . ALA A 1 336 ? -8.902 -9.790 -10.475 1.00 98.31 336 ALA A C 1
ATOM 2623 O O . ALA A 1 336 ? -9.954 -9.879 -9.842 1.00 98.31 336 ALA A O 1
ATOM 2624 N N . VAL A 1 337 ? -8.507 -8.651 -11.061 1.00 98.50 337 VAL A N 1
ATOM 2625 C CA . VAL A 1 337 ? -9.250 -7.380 -10.959 1.00 98.50 337 VAL A CA 1
ATOM 2626 C C . VAL A 1 337 ? -10.082 -7.036 -12.201 1.00 98.50 337 VAL A C 1
ATOM 2628 O O . VAL A 1 337 ? -10.828 -6.058 -12.192 1.00 98.50 337 VAL A O 1
ATOM 2631 N N . LYS A 1 338 ? -9.974 -7.822 -13.279 1.00 98.12 338 LYS A N 1
ATOM 2632 C CA . LYS A 1 338 ? -10.570 -7.528 -14.592 1.00 98.12 338 LYS A CA 1
ATOM 2633 C C . LYS A 1 338 ? -12.094 -7.381 -14.557 1.00 98.12 338 LYS A C 1
ATOM 2635 O O . LYS A 1 338 ? -12.638 -6.528 -15.256 1.00 98.12 338 LYS A O 1
ATOM 2640 N N . ASP A 1 339 ? -12.790 -8.199 -13.776 1.00 97.31 339 ASP A N 1
ATOM 2641 C CA . ASP A 1 339 ? -14.255 -8.179 -13.661 1.00 97.31 339 ASP A CA 1
ATOM 2642 C C . ASP A 1 339 ? -14.771 -7.211 -12.585 1.00 97.31 339 ASP A C 1
ATOM 2644 O O . ASP A 1 339 ? -15.981 -7.075 -12.420 1.00 97.31 339 ASP A O 1
ATOM 2648 N N . LEU A 1 340 ? -13.878 -6.524 -11.868 1.00 97.88 340 LEU A N 1
ATOM 2649 C CA . LEU A 1 340 ? -14.254 -5.543 -10.854 1.00 97.88 340 LEU A CA 1
ATOM 2650 C C . LEU A 1 340 ? -14.587 -4.208 -11.522 1.00 97.88 340 LEU A C 1
ATOM 2652 O O . LEU A 1 340 ? -13.902 -3.786 -12.458 1.00 97.88 340 LEU A O 1
ATOM 2656 N N . ASP A 1 341 ? -15.626 -3.538 -11.039 1.00 97.06 341 ASP A N 1
ATOM 2657 C CA . ASP A 1 341 ? -16.019 -2.214 -11.522 1.00 97.06 341 ASP A CA 1
ATOM 2658 C C . ASP A 1 341 ? -15.486 -1.133 -10.578 1.00 97.06 341 ASP A C 1
ATOM 2660 O O . ASP A 1 341 ? -15.915 -1.031 -9.426 1.00 97.06 341 ASP A O 1
ATOM 2664 N N . PHE A 1 342 ? -14.479 -0.388 -11.031 1.00 98.25 342 PHE A N 1
ATOM 2665 C CA . PHE A 1 342 ? -13.848 0.673 -10.256 1.00 98.25 342 PHE A CA 1
ATOM 2666 C C . PHE A 1 342 ? -13.258 1.748 -11.169 1.00 98.25 342 PHE A C 1
ATOM 2668 O O . PHE A 1 342 ? -12.646 1.448 -12.196 1.00 98.25 342 PHE A O 1
ATOM 2675 N N . ASP A 1 343 ? -13.388 3.001 -10.750 1.00 97.38 343 ASP A N 1
ATOM 2676 C CA . ASP A 1 343 ? -12.845 4.163 -11.460 1.00 97.38 343 ASP A CA 1
ATOM 2677 C C . ASP A 1 343 ? -11.724 4.855 -10.671 1.00 97.38 343 ASP A C 1
ATOM 2679 O O . ASP A 1 343 ? -10.847 5.504 -11.247 1.00 97.38 343 ASP A O 1
ATOM 2683 N N . ASP A 1 344 ? -11.685 4.605 -9.362 1.00 98.00 344 ASP A N 1
ATOM 2684 C CA . ASP A 1 344 ? -10.803 5.243 -8.395 1.00 98.00 344 ASP A CA 1
ATOM 2685 C C . ASP A 1 344 ? -9.960 4.213 -7.628 1.00 98.00 344 ASP A C 1
ATOM 2687 O O . ASP A 1 344 ? -10.393 3.091 -7.357 1.00 98.00 344 ASP A O 1
ATOM 2691 N N . ILE A 1 345 ? -8.753 4.613 -7.224 1.00 98.50 345 ILE A N 1
ATOM 2692 C CA . ILE A 1 345 ? -7.852 3.822 -6.381 1.00 98.50 345 ILE A CA 1
ATOM 2693 C C . ILE A 1 345 ? -7.441 4.606 -5.131 1.00 98.50 345 ILE A C 1
ATOM 2695 O O . ILE A 1 345 ? -7.206 5.820 -5.167 1.00 98.50 345 ILE A O 1
ATOM 2699 N N . ARG A 1 346 ? -7.329 3.902 -4.002 1.00 98.00 346 ARG A N 1
ATOM 2700 C CA . ARG A 1 346 ? -6.749 4.419 -2.753 1.00 98.00 346 ARG A CA 1
ATOM 2701 C C . ARG A 1 346 ? -5.596 3.512 -2.331 1.00 98.00 346 ARG A C 1
ATOM 2703 O O . ARG A 1 346 ? -5.816 2.338 -2.054 1.00 98.00 346 ARG A O 1
ATOM 2710 N N . GLY A 1 347 ? -4.375 4.039 -2.296 1.00 96.00 347 GLY A N 1
ATOM 2711 C CA . GLY A 1 347 ? -3.210 3.265 -1.866 1.00 96.00 347 GLY A CA 1
ATOM 2712 C C . GLY A 1 347 ? -2.981 3.266 -0.348 1.00 96.00 347 GLY A C 1
ATOM 2713 O O . GLY A 1 347 ? -3.501 4.115 0.390 1.00 96.00 347 GLY A O 1
ATOM 2714 N N . GLY A 1 348 ? -2.140 2.332 0.105 1.00 91.44 348 GLY A N 1
ATOM 2715 C CA . GLY A 1 348 ? -1.728 2.143 1.504 1.00 91.44 348 GLY A CA 1
ATOM 2716 C C . GLY A 1 348 ? -0.802 3.221 2.091 1.00 91.44 348 GLY A C 1
ATOM 2717 O O . GLY A 1 348 ? -0.344 3.076 3.222 1.00 91.44 348 GLY A O 1
ATOM 2718 N N . PHE A 1 349 ? -0.536 4.314 1.368 1.00 91.31 349 PHE A N 1
ATOM 2719 C CA . PHE A 1 349 ? 0.292 5.438 1.828 1.00 91.31 349 PHE A CA 1
ATOM 2720 C C . PHE A 1 349 ? -0.427 6.779 1.631 1.00 91.31 349 PHE A C 1
ATOM 2722 O O . PHE A 1 349 ? -1.266 6.933 0.743 1.00 91.31 349 PHE A O 1
ATOM 2729 N N . MET A 1 350 ? -0.098 7.785 2.440 1.00 88.88 350 MET A N 1
ATOM 2730 C CA . MET A 1 350 ? -0.652 9.134 2.257 1.00 88.88 350 MET A CA 1
ATOM 2731 C C . MET A 1 350 ? -0.257 9.723 0.894 1.00 88.88 350 MET A C 1
ATOM 2733 O O . MET A 1 350 ? 0.901 9.617 0.491 1.00 88.88 350 MET A O 1
ATOM 2737 N N . GLY A 1 351 ? -1.205 10.364 0.201 1.00 89.00 351 GLY A N 1
ATOM 2738 C CA . GLY A 1 351 ? -0.969 10.968 -1.115 1.00 89.00 351 GLY A CA 1
ATOM 2739 C C . GLY A 1 351 ? -0.961 9.965 -2.271 1.00 89.00 351 GLY A C 1
ATOM 2740 O O . GLY A 1 351 ? -0.426 10.272 -3.333 1.00 89.00 351 GLY A O 1
ATOM 2741 N N . THR A 1 352 ? -1.509 8.763 -2.062 1.00 93.75 352 THR A N 1
ATOM 2742 C CA . THR A 1 352 ? -1.648 7.716 -3.092 1.00 93.75 352 THR A CA 1
ATOM 2743 C C . THR A 1 352 ? -3.096 7.516 -3.541 1.00 93.75 352 THR A C 1
ATOM 2745 O O . THR A 1 352 ? -3.507 6.432 -3.953 1.00 93.75 352 THR A O 1
ATOM 2748 N N . GLU A 1 353 ? -3.896 8.574 -3.452 1.00 94.75 353 GLU A N 1
ATOM 2749 C CA . GLU A 1 353 ? -5.227 8.653 -4.036 1.00 94.75 353 GLU A CA 1
ATOM 2750 C C . GLU A 1 353 ? -5.116 8.927 -5.532 1.00 94.75 353 GLU A C 1
ATOM 2752 O O . GLU A 1 353 ? -4.519 9.914 -5.965 1.00 94.75 353 GLU A O 1
ATOM 2757 N N . VAL A 1 354 ? -5.716 8.052 -6.329 1.00 96.19 354 VAL A N 1
ATOM 2758 C CA . VAL A 1 354 ? -5.762 8.187 -7.779 1.00 96.19 354 VAL A CA 1
ATOM 2759 C C . VAL A 1 354 ? -7.218 8.176 -8.201 1.00 96.19 354 VAL A C 1
ATOM 2761 O O . VAL A 1 354 ? -7.949 7.258 -7.842 1.00 96.19 354 VAL A O 1
ATOM 2764 N N . ASN A 1 355 ? -7.626 9.195 -8.956 1.00 94.56 355 ASN A N 1
ATOM 2765 C CA . 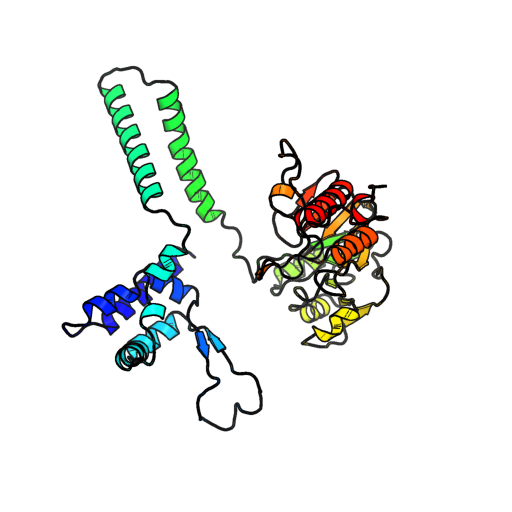ASN A 1 355 ? -9.000 9.319 -9.425 1.00 94.56 355 ASN A CA 1
ATOM 2766 C C . ASN A 1 355 ? -9.081 9.185 -10.944 1.00 94.56 355 ASN A C 1
ATOM 2768 O O . ASN A 1 355 ? -8.174 9.651 -11.648 1.00 94.56 355 ASN A O 1
ATOM 2772 N N . GLY A 1 356 ? -10.180 8.602 -11.415 1.00 93.88 356 GLY A N 1
ATOM 2773 C CA . GLY A 1 356 ? -10.560 8.549 -12.822 1.00 93.88 356 GLY A CA 1
ATOM 2774 C C . GLY A 1 356 ? -9.799 7.523 -13.664 1.00 93.88 356 GLY A C 1
ATOM 2775 O O . GLY A 1 356 ? -8.557 7.492 -13.708 1.00 93.88 356 GLY A O 1
ATOM 2776 N N . ASN A 1 357 ? -10.566 6.728 -14.411 1.00 94.00 357 ASN A N 1
ATOM 2777 C CA . ASN A 1 357 ? -10.134 5.698 -15.351 1.00 94.00 357 ASN A CA 1
ATOM 2778 C C . ASN A 1 357 ? -9.109 4.720 -14.754 1.00 94.00 357 ASN A C 1
ATOM 2780 O O . ASN A 1 357 ? -8.235 4.215 -15.468 1.00 94.00 357 ASN A O 1
ATOM 2784 N N . CYS A 1 358 ? -9.146 4.464 -13.440 1.00 97.19 358 CYS A N 1
ATOM 2785 C CA . CYS A 1 358 ? -8.103 3.683 -12.775 1.00 97.19 358 CYS A CA 1
ATOM 2786 C C . CYS A 1 358 ? -8.005 2.257 -13.315 1.00 97.19 358 CYS A C 1
ATOM 2788 O O . CYS A 1 358 ? -6.892 1.766 -13.489 1.00 97.19 358 CYS A O 1
ATOM 2790 N N . LYS A 1 359 ? -9.126 1.614 -13.656 1.00 98.19 359 LYS A N 1
ATOM 2791 C CA . LYS A 1 359 ? -9.128 0.260 -14.225 1.00 98.19 359 LYS A CA 1
ATOM 2792 C C . LYS A 1 359 ? -8.361 0.173 -15.544 1.00 98.19 359 LYS A C 1
ATOM 2794 O O . LYS A 1 359 ? -7.447 -0.644 -15.673 1.00 98.19 359 LYS A O 1
ATOM 2799 N N . GLN A 1 360 ? -8.653 1.078 -16.478 1.00 96.88 360 GLN A N 1
ATOM 2800 C CA . GLN A 1 360 ? -7.915 1.202 -17.737 1.00 96.88 360 GLN A CA 1
ATOM 2801 C C . GLN A 1 360 ? -6.427 1.473 -17.473 1.00 96.88 360 GLN A C 1
ATOM 2803 O O . GLN A 1 360 ? -5.550 0.844 -18.061 1.00 96.88 360 GLN A O 1
ATOM 2808 N N . ARG A 1 361 ? -6.124 2.367 -16.530 1.00 96.50 361 ARG A N 1
ATOM 2809 C CA . ARG A 1 361 ? -4.748 2.744 -16.185 1.00 96.50 361 ARG A CA 1
ATOM 2810 C C . ARG A 1 361 ? -3.962 1.610 -15.527 1.00 96.50 361 ARG A C 1
ATOM 2812 O O . ARG A 1 361 ? -2.744 1.558 -15.707 1.00 96.50 361 ARG A O 1
ATOM 2819 N N . VAL A 1 362 ? -4.611 0.710 -14.783 1.00 98.44 362 VAL A N 1
ATOM 2820 C CA . VAL A 1 362 ? -3.996 -0.523 -14.261 1.00 98.44 362 VAL A CA 1
ATOM 2821 C C . VAL A 1 362 ? -3.582 -1.422 -15.422 1.00 98.44 362 VAL A C 1
ATOM 2823 O O . VAL A 1 362 ? -2.413 -1.805 -15.484 1.00 98.44 362 VAL A O 1
ATOM 2826 N N . LEU A 1 363 ? -4.485 -1.687 -16.374 1.00 98.62 363 LEU A N 1
ATOM 2827 C CA . LEU A 1 363 ? -4.174 -2.491 -17.558 1.00 98.62 363 LEU A CA 1
ATOM 2828 C C . LEU A 1 363 ? -3.038 -1.879 -18.386 1.00 98.62 363 LEU A C 1
ATOM 2830 O O . LEU A 1 363 ? -2.065 -2.561 -18.705 1.00 98.62 363 LEU A O 1
ATOM 2834 N N . GLU A 1 364 ? -3.126 -0.588 -18.703 1.00 97.44 364 GLU A N 1
ATOM 2835 C CA . GLU A 1 364 ? -2.096 0.119 -19.468 1.00 97.44 364 GLU A CA 1
ATOM 2836 C C . GLU A 1 364 ? -0.741 0.067 -18.764 1.00 97.44 364 GLU A C 1
ATOM 2838 O O . GLU A 1 364 ? 0.279 -0.229 -19.391 1.00 97.44 364 GLU A O 1
ATOM 2843 N N . SER A 1 365 ? -0.723 0.303 -17.448 1.00 98.31 365 SER A N 1
ATOM 2844 C CA . SER A 1 365 ? 0.506 0.228 -16.657 1.00 98.31 365 SER A CA 1
ATOM 2845 C C . SER A 1 365 ? 1.092 -1.179 -16.693 1.00 98.31 365 SER A C 1
ATOM 2847 O O . SER A 1 365 ? 2.292 -1.318 -16.904 1.00 98.31 365 SER A O 1
ATOM 2849 N N . ALA A 1 366 ? 0.264 -2.219 -16.568 1.00 98.62 366 ALA A N 1
ATOM 2850 C CA . ALA A 1 366 ? 0.693 -3.613 -16.643 1.00 98.62 366 ALA A CA 1
ATOM 2851 C C . ALA A 1 366 ? 1.275 -3.961 -18.025 1.00 98.62 366 ALA A C 1
ATOM 2853 O O . ALA A 1 366 ? 2.352 -4.551 -18.131 1.00 98.62 366 ALA A O 1
ATOM 2854 N N . GLN A 1 367 ? 0.617 -3.524 -19.101 1.00 98.56 367 GLN A N 1
ATOM 2855 C CA . GLN A 1 367 ? 1.084 -3.715 -20.475 1.00 98.56 367 GLN A CA 1
ATOM 2856 C C . GLN A 1 367 ? 2.397 -2.984 -20.769 1.00 98.56 367 GLN A C 1
ATOM 2858 O O . GLN A 1 367 ? 3.240 -3.519 -21.495 1.00 98.56 367 GLN A O 1
ATOM 2863 N N . ILE A 1 368 ? 2.569 -1.766 -20.247 1.00 97.06 368 ILE A N 1
ATOM 2864 C CA . ILE A 1 368 ? 3.814 -0.999 -20.361 1.00 97.06 368 ILE A CA 1
ATOM 2865 C C . ILE A 1 368 ? 4.913 -1.673 -19.542 1.00 97.06 368 ILE A C 1
ATOM 2867 O O . ILE A 1 368 ? 6.003 -1.883 -20.063 1.00 97.06 368 ILE A O 1
ATOM 2871 N N . PHE A 1 369 ? 4.628 -2.052 -18.296 1.00 97.44 369 PHE A N 1
ATOM 2872 C CA . PHE A 1 369 ? 5.578 -2.689 -17.386 1.00 97.44 369 PHE A CA 1
ATOM 2873 C C . PHE A 1 369 ? 6.153 -3.977 -17.990 1.00 97.44 369 PHE A C 1
ATOM 2875 O O . PHE A 1 369 ? 7.368 -4.125 -18.110 1.00 97.44 369 PHE A O 1
ATOM 2882 N N . VAL A 1 370 ? 5.284 -4.861 -18.492 1.00 97.75 370 VAL A N 1
ATOM 2883 C CA . VAL A 1 370 ? 5.684 -6.112 -19.157 1.00 97.75 370 VAL A CA 1
ATOM 28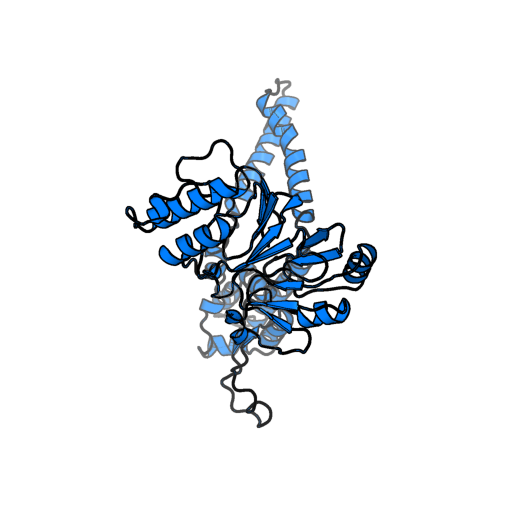84 C C . VAL A 1 370 ? 6.456 -5.861 -20.454 1.00 97.75 370 VAL A C 1
ATOM 2886 O O . VAL A 1 370 ? 7.469 -6.515 -20.710 1.00 97.75 370 VAL A O 1
ATOM 2889 N N . LYS A 1 371 ? 6.034 -4.878 -21.258 1.00 95.25 371 LYS A N 1
ATOM 2890 C CA . LYS A 1 371 ? 6.759 -4.485 -22.474 1.00 95.25 371 LYS A CA 1
ATOM 2891 C C . LYS A 1 371 ? 8.167 -3.971 -22.153 1.00 95.25 371 LYS A C 1
ATOM 2893 O O . LYS A 1 371 ? 9.108 -4.337 -22.851 1.00 95.25 371 LYS A O 1
ATOM 2898 N N . SER A 1 372 ? 8.318 -3.151 -21.115 1.00 92.31 372 SER A N 1
ATOM 2899 C CA . SER A 1 372 ? 9.605 -2.579 -20.695 1.00 92.31 372 SER A CA 1
ATOM 2900 C C . SER A 1 372 ? 10.592 -3.633 -20.188 1.00 92.31 372 SER A C 1
ATOM 2902 O O . SER A 1 372 ? 11.795 -3.427 -20.290 1.00 92.31 372 SER A O 1
ATOM 2904 N N . MET A 1 373 ? 10.101 -4.789 -19.726 1.00 93.38 373 MET A N 1
ATOM 2905 C CA . MET A 1 373 ? 10.925 -5.966 -19.415 1.00 93.38 373 MET A CA 1
ATOM 2906 C C . MET A 1 373 ? 11.338 -6.779 -20.661 1.00 93.38 373 MET A C 1
ATOM 2908 O O . MET A 1 373 ? 11.994 -7.806 -20.533 1.00 93.38 373 MET A O 1
ATOM 2912 N N . GLY A 1 374 ? 10.956 -6.355 -21.873 1.00 94.69 374 GLY A N 1
ATOM 2913 C CA . GLY A 1 374 ? 11.307 -7.022 -23.135 1.00 94.69 374 GLY A CA 1
ATOM 2914 C C . GLY A 1 374 ? 10.303 -8.077 -23.613 1.00 94.69 374 GLY A C 1
ATOM 2915 O O . GLY A 1 374 ? 10.530 -8.732 -24.630 1.00 94.69 374 GLY A O 1
ATOM 2916 N N . HIS A 1 375 ? 9.163 -8.235 -22.936 1.00 94.06 375 HIS A N 1
ATOM 2917 C CA . HIS A 1 375 ? 8.154 -9.240 -23.281 1.00 94.06 375 HIS A CA 1
ATOM 2918 C C . HIS A 1 375 ? 7.089 -8.680 -24.239 1.00 94.06 375 HIS A C 1
ATOM 2920 O O . HIS A 1 375 ? 5.914 -8.538 -23.899 1.00 94.06 375 HIS A O 1
ATOM 2926 N N . PHE A 1 376 ? 7.501 -8.355 -25.467 1.00 94.12 376 PHE A N 1
ATOM 2927 C CA . PHE A 1 376 ? 6.650 -7.691 -26.469 1.00 94.12 376 PHE A CA 1
ATOM 2928 C C . PHE A 1 376 ? 5.431 -8.510 -26.924 1.00 94.12 376 PHE A C 1
ATOM 2930 O O . PHE A 1 376 ? 4.412 -7.918 -27.273 1.00 94.12 376 PHE A O 1
ATOM 2937 N N . ASN A 1 377 ? 5.531 -9.842 -26.876 1.00 95.69 377 ASN A N 1
ATOM 2938 C CA . ASN A 1 377 ? 4.511 -10.787 -27.351 1.00 95.69 377 ASN A CA 1
ATOM 2939 C C . ASN A 1 377 ? 3.754 -11.478 -26.199 1.00 95.69 377 ASN A C 1
ATOM 2941 O O . ASN A 1 377 ? 3.175 -12.542 -26.386 1.00 95.69 377 ASN A O 1
ATOM 2945 N N . HIS A 1 378 ? 3.821 -10.936 -24.980 1.00 97.94 378 HIS A N 1
ATOM 2946 C CA . HIS A 1 378 ? 3.135 -11.522 -23.828 1.00 97.94 378 HIS A CA 1
ATOM 2947 C C . HIS A 1 378 ? 1.611 -11.382 -23.946 1.00 97.94 378 HIS A C 1
ATOM 2949 O O . HIS A 1 378 ? 1.133 -10.323 -24.343 1.00 97.94 378 HIS A O 1
ATOM 2955 N N . ALA A 1 379 ? 0.843 -12.383 -23.504 1.00 97.81 379 ALA A N 1
ATOM 2956 C CA . ALA A 1 379 ? -0.622 -12.419 -23.639 1.00 97.81 379 ALA A CA 1
ATOM 2957 C C . ALA A 1 379 ? -1.347 -11.198 -23.033 1.00 97.81 379 ALA A C 1
ATOM 2959 O O . ALA A 1 379 ? -2.377 -10.765 -23.535 1.00 97.81 379 ALA A O 1
ATOM 2960 N N . ILE A 1 380 ? -0.783 -10.574 -21.993 1.00 97.69 380 ILE A N 1
ATOM 2961 C CA . ILE A 1 380 ? -1.327 -9.335 -21.404 1.00 97.69 380 ILE A CA 1
ATOM 2962 C C . ILE A 1 380 ? -1.449 -8.176 -22.415 1.00 97.69 380 ILE A C 1
ATOM 2964 O O . ILE A 1 380 ? -2.227 -7.248 -22.216 1.00 97.69 380 ILE A O 1
ATOM 2968 N N . ARG A 1 381 ? -0.681 -8.211 -23.510 1.00 95.25 381 ARG A N 1
ATOM 2969 C CA . ARG A 1 381 ? -0.701 -7.207 -24.586 1.00 95.25 381 ARG A CA 1
ATOM 2970 C C . ARG A 1 381 ? -1.984 -7.259 -25.418 1.00 95.25 381 ARG A C 1
ATOM 2972 O O . ARG A 1 381 ? -2.280 -6.285 -26.101 1.00 95.25 381 ARG A O 1
ATOM 2979 N N . GLU A 1 382 ? -2.704 -8.375 -25.364 1.00 96.81 382 GLU A N 1
ATOM 2980 C CA . GLU A 1 382 ? -3.966 -8.608 -26.075 1.00 96.81 382 GLU A CA 1
ATOM 2981 C C . GLU A 1 382 ? -5.188 -8.311 -25.192 1.00 96.81 382 GLU A C 1
ATOM 2983 O O . GLU A 1 382 ? -6.315 -8.256 -25.679 1.00 96.81 382 GLU A O 1
ATOM 2988 N N . GLU A 1 383 ? -4.975 -8.100 -23.890 1.00 97.81 383 GLU A N 1
ATOM 2989 C CA . GLU A 1 383 ? -6.033 -7.746 -22.949 1.00 97.81 383 GLU A CA 1
ATOM 2990 C C . GLU A 1 383 ? -6.621 -6.364 -23.262 1.00 97.81 383 GLU A C 1
ATOM 2992 O O . GLU A 1 383 ? -5.910 -5.421 -23.618 1.00 97.81 383 GLU A O 1
ATOM 2997 N N . GLN A 1 384 ? -7.932 -6.246 -23.066 1.00 95.81 384 GLN A N 1
ATOM 2998 C CA . GLN A 1 384 ? -8.683 -4.998 -23.163 1.00 95.81 384 GLN A CA 1
ATOM 2999 C C . GLN A 1 384 ? -9.438 -4.767 -21.858 1.00 95.81 384 GLN A C 1
ATOM 3001 O O . GLN A 1 384 ? -9.848 -5.728 -21.193 1.00 95.81 384 GLN A O 1
ATOM 3006 N N . CYS A 1 385 ? -9.605 -3.498 -21.487 1.00 92.62 385 CYS A N 1
ATOM 3007 C CA . CYS A 1 385 ? -10.468 -3.148 -20.371 1.00 92.62 385 CYS A CA 1
ATOM 3008 C C . CYS A 1 385 ? -11.925 -3.345 -20.819 1.00 92.62 385 CYS A C 1
ATOM 3010 O O . CYS A 1 385 ? -12.287 -2.791 -21.859 1.00 92.62 385 CYS A O 1
ATOM 3012 N N . PRO A 1 386 ? -12.716 -4.163 -20.099 1.00 85.50 386 PRO A N 1
ATOM 3013 C CA . PRO A 1 386 ? -14.131 -4.351 -20.393 1.00 85.50 386 PRO A CA 1
ATOM 3014 C C . PRO A 1 386 ? -14.957 -3.093 -20.143 1.00 85.50 386 PRO A C 1
ATOM 3016 O O . PRO A 1 386 ? -14.529 -2.278 -19.287 1.00 85.50 386 PRO A O 1
#

Sequence (386 aa):
MAATQYFKALDVHRAWLEAWEGKEGDKENRELLGMSGAFFVVMGGYAVDLSNKNSSSALQDAGAGLVTTISADGFIHLLKNRAIPTGIQDSRLPKSYFEHYTIQDKGNSNNLAKAIVFMQIMWMIVQLIGRISAGLPVTLLETHVAIQIPFAVVAYAFWVEAVGLPRVAIGQRALLCRTATGNLLWDCITYIDDETVSKINELGGLKGIVNSHPHFYTTHLHWAEIFDCPVYLAREDREWVVCPGERQVFWDSGRLSVPGVEGDLVAVKTGGHFPGSSVLWWRSLGVLLVADSIGVVPSGIYHVGRLPGTVSFTFMWSYPNMIPLPPNEVHNIWRAVKDLDFDDIRGGFMGTEVNGNCKQRVLESAQIFVKSMGHFNHAIREEQCP

Radius of gyration: 27.51 Å; Cα contacts (8 Å, |Δi|>4): 566; chains: 1; bounding box: 74×78×58 Å

Foldseek 3Di:
DVVVLQVLLVVLLVLQLVLQPDDDVSPVSNQAQPSLNSSCQQVLVDKDFPQDDPDDDPPPVPPDGDIGGQHSVSSSVCSVVCVVVVCPVVVVDPSNSRHSVVSVVPDPDDVVVVVVVVVVLVVLVVVVVVCVVVVHDDDPVSVVVPVVVVVVVVVVVVVVVPPPDPQDPPQFDWDWADDPQFTEIEFADQDDDPVNLVVCVVSPAHQEYEYQALVRPHVRVVSCVSRVYAYEFEQQRVVSDPDDDPSYDYDDDQKDAGPRCNVFWIWGALQQLHNRGIWIAGQVQLEIEDEQQWAADPCQLDDPPDDPLDAGTAGANDPVVRHGTDLVSLVSNLVRCQPGGHAWYDYRHPSRTGGGNVNQRSLSNSQSNNVVVVNPPDPSVVDDRD

Organism: Aspergillus oryzae (NCBI:txid5062)

Nearest PDB structures (foldseek):
  2p97-assembly1_A  TM=7.752E-01  e=9.662E-08  Trichormus variabilis ATCC 29413
  2xf4-assembly1_A-2  TM=5.762E-01  e=1.151E-07  Salmonella enterica
  2zo4-assembly1_A  TM=5.593E-01  e=3.111E-07  Thermus thermophilus HB8
  7tz9-assembly1_A  TM=6.233E-01  e=1.391E-05  Pseudomonas aeruginosa UCBPP-PA14
  7tza-assembly1_A  TM=5.950E-01  e=2.355E-05  Pseudomonas aeruginosa UCBPP-PA14

InterPro domains:
  IPR036866 Ribonuclease Z/Hydroxyacylglutathione hydrolase-like [G3DSA:3.60.15.10] (148-347)
  IPR036866 Ribonuclease Z/Hydroxyacylglutathione hydrolase-like [SSF56281] (165-305)

Solvent-accessible surface area (backbone atoms only — not comparable to full-atom values): 21578 Å² total; per-residue (Å²): 110,70,68,60,50,48,54,52,15,50,52,37,36,49,43,49,42,62,57,44,68,86,60,97,77,29,66,66,66,47,58,27,32,43,68,65,33,17,43,37,35,61,72,40,71,43,68,47,74,60,65,82,63,101,71,71,97,81,61,75,88,56,94,61,68,54,68,44,67,39,47,46,68,54,48,40,49,35,32,76,70,38,51,54,54,50,28,43,73,71,64,76,36,67,68,75,82,40,34,28,62,71,56,51,77,75,46,94,75,61,63,66,61,53,51,51,52,54,50,51,53,52,51,50,51,52,51,53,51,52,34,57,76,69,74,46,87,79,50,72,66,60,53,51,53,62,58,45,48,61,55,51,52,50,51,51,56,47,50,68,66,60,62,60,78,79,64,61,87,91,37,63,51,54,45,80,46,78,55,100,69,35,21,36,30,43,34,44,52,73,80,84,52,72,67,59,50,50,52,42,47,76,73,65,40,44,52,28,35,41,38,38,43,71,90,28,45,72,40,42,67,59,56,23,58,77,48,73,23,44,30,38,36,36,46,74,44,51,85,71,57,86,75,85,61,92,49,60,42,72,46,78,65,64,58,47,64,49,75,59,39,52,94,40,40,36,38,33,46,32,21,58,41,40,78,28,14,33,35,39,38,32,55,87,76,22,31,37,38,30,38,64,55,53,27,68,40,78,60,30,58,56,85,77,92,70,64,90,86,68,49,31,39,46,52,30,47,33,73,96,78,69,37,66,46,56,61,67,43,51,42,45,33,48,64,58,51,59,90,60,70,40,34,27,37,39,40,40,38,86,87,35,58,30,75,64,59,35,53,54,39,48,53,54,12,47,39,44,54,34,37,76,75,70,45,76,85,43,73,60,68,75,63,74,79,124

Mean predicted aligned error: 16.46 Å

pLDDT: mean 85.14, std 14.71, range [41.59, 98.69]

Secondary structure (DSSP, 8-state):
-HHHHHHHHHHHHHHHHHTT-SSTTHHHHHHHHHHHHHHHHHTT--EEE-TT----TTSTTS-S--EEEPPHHHHHHHHHTTHHHHHHHTTSS-GGGT-HHHHHTT----HHHHHHHHHHHHHHHHHHHHHHHTTPPPPHHHHHHHHHHHHHHHHHHHHHH-S-S---TT-B--EEEE-SS-EEEES--S---HHHHHHHHHTT--SEEE-SSGGG-TTHHHHHHHTT--EEEEGGGGGG-SS--TTEEEE-SSEEE-TTTTTTEEEEE--SSSTT-EEEEETTTTEEEE-GGGEEPHHHH--SSPPTT--SEE-EEETTTTEEPPHHHHHHHHHHHTT---SEEEESBTT-EE-SSHHHHHHHHHHHHHHHTT-TT-GGGG----